Protein AF-A0A1B7VG98-F1 (afdb_monomer_lite)

pLDDT: mean 81.74, std 19.5, range [30.66, 98.62]

Secondary structure (DSSP, 8-state):
--------------------------------------------PPPHHHHHHHHHHHHHHHHHHHHHHHHHHHHHHHHHHTTSS-----PPP--S----PPP-TTSPPSBTTEEEEEE-TTS-EEEEETTS-EEETTT--BHHHHTHHHHHH-HHHHHHHHHHTT-SSHHHHHHHHHHHHHHHHHHHHHTTS----------------TT--HHHHHHHTTPPPPPTTEEEEE-TTS-EEEEES-SB-TTSPBPPPEEEETTTTEEEE----EE---BS-SSPEEEPPPGGGHHHHHHHHHHHHHHHHHHHHHHHHHT---HHHHHHHHHHHHHHHHH-GGG--HHHHHHHHHHHHHHHHHHHHHHHHHHHHHHHHHHHHHHH-TT-EEEEE-TTSPP-SSS-SEEEEE--SSBTBPPEEEEEEEEETTPPPPEEE-SSSS-EEETTSHHHHHHHHHHHHH-SS-HHHHHHHHHHHHS-GGGEEEEEEEE-EEE-TTS-EEE--EEEEEB----

InterPro domains:
  IPR029137 Putative RNase-like toxin, toxin1 [PF15500] (114-189)
  IPR049762 Polymorphic Nuclease effector domain [cd20739] (366-492)

Radius of gyration: 34.52 Å; chains: 1; bounding box: 101×100×81 Å

Foldseek 3Di:
DDDDDDDDDDDDDDDDDDDDDDDDDDDDDDDDDDDDDDDDDDPDDDDPVNVVVVVVVVVVVVVVVVVVVVVVVVVVVVVVVVVPPPDDDDDDDDDDPPLPFAAQQPADAPDVQFREWDAAPVGWIWTAGRGQFTAIDPPRDTPCVVLVVLCVVDVPLVVQLSVLRHDNDRHVSNVSVSVSSVVSVVSVVVLVPDDPDDDDDDDDDDDDDPPDFQQNVCVVVVADGQDPQWDWGQDPVRDTDIGGPDCADPVRHGDFDWGQDPSVSDTDRPPQLAAEFAFPDPDWDWADDDPVCVVVLVVLQVQLVVLVVLLVVLCVVLVHPDPVVLVVLLVVLVVCCVPPVVPNDPVSVVSNVSSVSSVVSVVSNVLSLQLNQLVLVVRVCCVPQVQKDWLDAGNPDDDDPLAFNTKIWRCDPDPPDHIAIETEDGGGAPDDWDKDAQDPDPHIYTQNELSSLLRSLVSQCPDDPDPSSVVRSVCVVPDDPVSYFYKYWYFHWDADPVRGIDTDTIIMTTIDNPD

Structure (mmCIF, N/CA/C/O backbone):
data_AF-A0A1B7VG98-F1
#
_entry.id   AF-A0A1B7VG98-F1
#
loop_
_atom_site.group_PDB
_atom_site.id
_atom_site.type_symbol
_atom_site.label_atom_id
_atom_site.label_alt_id
_atom_site.label_comp_id
_atom_site.label_asym_id
_atom_site.label_entity_id
_atom_site.label_seq_id
_atom_site.pdbx_PDB_ins_code
_atom_site.Cartn_x
_atom_site.Cartn_y
_atom_site.Cartn_z
_atom_site.occupancy
_atom_site.B_iso_or_equiv
_atom_site.auth_seq_id
_atom_site.auth_comp_id
_atom_site.auth_asym_id
_atom_site.auth_atom_id
_atom_site.pdbx_PDB_model_num
ATOM 1 N N . LEU A 1 1 ? -38.853 31.757 43.653 1.00 37.81 1 LEU A N 1
ATOM 2 C CA . LEU A 1 1 ? -38.868 32.742 44.758 1.00 37.81 1 LEU A CA 1
ATOM 3 C C . LEU A 1 1 ? -37.684 32.410 45.659 1.00 37.81 1 LEU A C 1
ATOM 5 O O . LEU A 1 1 ? -37.727 31.341 46.246 1.00 37.81 1 LEU A O 1
ATOM 9 N N . THR A 1 2 ? -36.582 33.148 45.762 1.00 39.62 2 THR A N 1
ATOM 10 C CA . THR A 1 2 ? -36.032 34.357 45.098 1.00 39.62 2 THR A CA 1
ATOM 11 C C . THR A 1 2 ? -34.508 34.217 45.268 1.00 39.62 2 THR A C 1
ATOM 13 O O . THR A 1 2 ? -34.069 33.921 46.372 1.00 39.62 2 THR A O 1
ATOM 16 N N . ASP A 1 3 ? -33.699 34.142 44.214 1.00 43.75 3 ASP A N 1
ATOM 17 C CA . ASP A 1 3 ? -33.087 35.292 43.524 1.00 43.75 3 ASP A CA 1
ATOM 18 C C . ASP A 1 3 ? -32.258 36.229 44.436 1.00 43.75 3 ASP A C 1
ATOM 20 O O . ASP A 1 3 ? -32.842 36.901 45.293 1.00 43.75 3 ASP A O 1
ATOM 24 N N . LYS A 1 4 ? -30.923 36.256 44.229 1.00 44.62 4 LYS A N 1
ATOM 25 C CA . LYS A 1 4 ? -30.032 37.444 44.279 1.00 44.62 4 LYS A CA 1
ATOM 26 C C . LYS A 1 4 ? -28.536 37.117 44.104 1.00 44.62 4 LYS A C 1
ATOM 28 O O . LYS A 1 4 ? -27.984 36.293 44.829 1.00 44.62 4 LYS A O 1
ATOM 33 N N . SER A 1 5 ? -27.885 37.856 43.202 1.00 46.09 5 SER A N 1
ATOM 34 C CA . SER A 1 5 ? -26.420 38.023 43.085 1.00 46.09 5 SER A CA 1
ATOM 35 C C . SER A 1 5 ? -25.844 38.908 44.215 1.00 46.09 5 SER A C 1
ATOM 37 O O . SER A 1 5 ? -26.611 39.417 45.041 1.00 46.09 5 SER A O 1
ATOM 39 N N . PRO A 1 6 ? -24.514 39.141 44.256 1.00 62.69 6 PRO A N 1
ATOM 40 C CA . PRO A 1 6 ? -24.023 40.381 43.625 1.00 62.69 6 PRO A CA 1
ATOM 41 C C . PRO A 1 6 ? -22.655 40.291 42.906 1.00 62.69 6 PRO A C 1
ATOM 43 O O . PRO A 1 6 ? -21.870 39.368 43.109 1.00 62.69 6 PRO A O 1
ATOM 46 N N . GLU A 1 7 ? -22.387 41.305 42.080 1.00 52.28 7 GLU A N 1
ATOM 47 C CA . GLU A 1 7 ? -21.081 41.665 41.496 1.00 52.28 7 GLU A CA 1
ATOM 48 C C . GLU A 1 7 ? -20.194 42.439 42.508 1.00 52.28 7 GLU A C 1
ATOM 50 O O . GLU A 1 7 ? -20.684 42.799 43.579 1.00 52.28 7 GLU A O 1
ATOM 55 N N . VAL A 1 8 ? -18.933 42.761 42.144 1.00 45.16 8 VAL A N 1
ATOM 56 C CA . VAL A 1 8 ? -18.381 44.152 42.061 1.00 45.16 8 VAL A CA 1
ATOM 57 C C . VAL A 1 8 ? -16.828 44.219 42.086 1.00 45.16 8 VAL A C 1
ATOM 59 O O . VAL A 1 8 ? -16.179 43.839 43.055 1.00 45.16 8 VAL A O 1
ATOM 62 N N . ASP A 1 9 ? -16.299 44.800 41.002 1.00 40.84 9 ASP A N 1
ATOM 63 C CA . ASP A 1 9 ? -15.114 45.662 40.794 1.00 40.84 9 ASP A CA 1
ATOM 64 C C . ASP A 1 9 ? -13.616 45.290 40.919 1.00 40.84 9 ASP A C 1
ATOM 66 O O . ASP A 1 9 ? -13.108 44.571 41.775 1.00 40.84 9 ASP A O 1
ATOM 70 N N . ASN A 1 10 ? -12.903 45.948 39.991 1.00 43.25 10 ASN A N 1
ATOM 71 C CA . ASN A 1 10 ? -11.463 46.047 39.767 1.00 43.25 10 ASN A CA 1
ATOM 72 C C . ASN A 1 10 ? -10.792 47.095 40.676 1.00 43.25 10 ASN A C 1
ATOM 74 O O . ASN A 1 10 ? -11.412 48.108 40.996 1.00 43.25 10 ASN A O 1
ATOM 78 N N . ASN A 1 11 ? -9.463 47.013 40.865 1.00 37.50 11 ASN A N 1
ATOM 79 C CA . ASN A 1 11 ? -8.640 48.229 40.751 1.00 37.50 11 ASN A CA 1
ATOM 80 C C . ASN A 1 11 ? -7.159 47.980 40.396 1.00 37.50 11 ASN A C 1
ATOM 82 O O . ASN A 1 11 ? -6.601 46.922 40.669 1.00 37.50 11 ASN A O 1
ATOM 86 N N . THR A 1 12 ? -6.522 48.987 39.790 1.00 41.72 12 THR A N 1
ATOM 87 C CA . THR A 1 12 ? -5.140 48.970 39.271 1.00 41.72 12 THR A CA 1
ATOM 88 C C . THR A 1 12 ? -4.308 50.069 39.932 1.00 41.72 12 THR A C 1
ATOM 90 O O . THR A 1 12 ? -4.787 51.196 40.021 1.00 41.72 12 THR A O 1
ATOM 93 N N . SER A 1 13 ? -3.044 49.816 40.315 1.00 39.66 13 SER A N 1
ATOM 94 C CA . SER A 1 13 ? -2.061 50.890 40.591 1.00 39.66 13 SER A CA 1
ATOM 95 C C . SER A 1 13 ? -0.582 50.446 40.593 1.00 39.66 13 SER A C 1
ATOM 97 O O . SER A 1 13 ? -0.151 49.631 41.401 1.00 39.66 13 SER A O 1
ATOM 99 N N . LYS A 1 14 ? 0.208 51.075 39.710 1.00 39.84 14 LYS A N 1
ATOM 100 C CA . LYS A 1 14 ? 1.647 51.429 39.872 1.00 39.84 14 LYS A CA 1
ATOM 101 C C . LYS A 1 14 ? 1.724 52.793 40.634 1.00 39.84 14 LYS A C 1
ATOM 103 O O . LYS A 1 14 ? 0.637 53.287 40.931 1.00 39.84 14 LYS A O 1
ATOM 108 N N . PRO A 1 15 ? 2.872 53.489 40.904 1.00 56.75 15 PRO A N 1
ATOM 109 C CA . PRO A 1 15 ? 4.262 53.337 40.392 1.00 56.75 15 PRO A CA 1
ATOM 110 C C . PRO A 1 15 ? 5.418 53.577 41.424 1.00 56.75 15 PRO A C 1
ATOM 112 O O . PRO A 1 15 ? 5.162 53.956 42.561 1.00 56.75 15 PRO A O 1
ATOM 115 N N . LYS A 1 16 ? 6.702 53.479 41.000 1.00 39.06 16 LYS A N 1
ATOM 116 C CA . LYS A 1 16 ? 7.719 54.587 40.939 1.00 39.06 16 LYS A CA 1
ATOM 117 C C . LYS A 1 16 ? 9.193 54.107 40.846 1.00 39.06 16 LYS A C 1
ATOM 119 O O . LYS A 1 16 ? 9.541 53.047 41.345 1.00 39.06 16 LYS A O 1
ATOM 124 N N . ASN A 1 17 ? 10.032 54.930 40.198 1.00 41.19 17 ASN A N 1
ATOM 125 C CA . ASN A 1 17 ? 11.509 54.844 40.093 1.00 41.19 17 ASN A CA 1
ATOM 126 C C . ASN A 1 17 ? 12.217 55.583 41.253 1.00 41.19 17 ASN A C 1
ATOM 128 O O . ASN A 1 17 ? 11.568 56.439 41.851 1.00 41.19 17 ASN A O 1
ATOM 132 N N . LEU A 1 18 ? 13.541 55.366 41.447 1.00 35.59 18 LEU A N 1
ATOM 133 C CA . LEU A 1 18 ? 14.590 56.425 41.551 1.00 35.59 18 LEU A CA 1
ATOM 134 C C . LEU A 1 18 ? 16.049 55.896 41.781 1.00 35.59 18 LEU A C 1
ATOM 136 O O . LEU A 1 18 ? 16.333 55.286 42.802 1.00 35.59 18 LEU A O 1
ATOM 140 N N . THR A 1 19 ? 16.943 56.202 40.822 1.00 38.81 19 THR A N 1
ATOM 141 C CA . THR A 1 19 ? 18.371 56.669 40.892 1.00 38.81 19 THR A CA 1
ATOM 142 C C . THR A 1 19 ? 19.472 56.107 41.832 1.00 38.81 19 THR A C 1
ATOM 144 O O . THR A 1 19 ? 19.396 56.256 43.046 1.00 38.81 19 THR A O 1
ATOM 147 N N . ASP A 1 20 ? 20.585 55.699 41.189 1.00 39.66 20 ASP A N 1
ATOM 148 C CA . ASP A 1 20 ? 22.032 56.023 41.386 1.00 39.66 20 ASP A CA 1
ATOM 149 C C . ASP A 1 20 ? 22.741 56.105 42.761 1.00 39.66 20 ASP A C 1
ATOM 151 O O . ASP A 1 20 ? 22.405 56.945 43.598 1.00 39.66 20 ASP A O 1
ATOM 155 N N . LYS A 1 21 ? 23.913 55.426 42.854 1.00 37.03 21 LYS A N 1
ATOM 156 C CA . LYS A 1 21 ? 25.271 56.046 42.969 1.00 37.03 21 LYS A CA 1
ATOM 157 C C . LYS A 1 21 ? 26.443 55.029 43.012 1.00 37.03 21 LYS A C 1
ATOM 159 O O . LYS A 1 21 ? 26.310 53.958 43.594 1.00 37.03 21 LYS A O 1
ATOM 164 N N . SER A 1 22 ? 27.599 55.416 42.450 1.00 40.44 22 SER A N 1
ATOM 165 C CA . SER A 1 22 ? 28.922 54.735 42.536 1.00 40.44 22 SER A CA 1
ATOM 166 C C . SER A 1 22 ? 29.682 55.065 43.848 1.00 40.44 22 SER A C 1
ATOM 168 O O . SER A 1 22 ? 29.159 55.860 44.636 1.00 40.44 22 SER A O 1
ATOM 170 N N . PRO A 1 23 ? 30.889 54.498 44.120 1.00 59.75 23 PRO A N 1
ATOM 171 C CA . PRO A 1 23 ? 32.146 55.096 43.605 1.00 59.75 23 PRO A CA 1
ATOM 172 C C . PRO A 1 23 ? 33.312 54.110 43.278 1.00 59.75 23 PRO A C 1
ATOM 174 O O . PRO A 1 23 ? 33.138 52.895 43.262 1.00 59.75 23 PRO A O 1
ATOM 177 N N . GLU A 1 24 ? 34.483 54.683 42.958 1.00 42.88 24 GLU A N 1
ATOM 178 C CA . GLU A 1 24 ? 35.711 54.104 42.364 1.00 42.88 24 GLU A CA 1
ATOM 179 C C . GLU A 1 24 ? 36.686 53.401 43.342 1.00 42.88 24 GLU A C 1
ATOM 181 O O . GLU A 1 24 ? 36.641 53.660 44.543 1.00 42.88 24 GLU A O 1
ATOM 186 N N . VAL A 1 25 ? 37.649 52.624 42.798 1.00 43.81 25 VAL A N 1
ATOM 187 C CA . VAL A 1 25 ? 39.022 52.427 43.341 1.00 43.81 25 VAL A CA 1
ATOM 188 C C . VAL A 1 25 ? 40.027 52.169 42.191 1.00 43.81 25 VAL A C 1
ATOM 190 O O . VAL A 1 25 ? 39.724 51.416 41.266 1.00 43.81 25 VAL A O 1
ATOM 193 N N . ASP A 1 26 ? 41.225 52.760 42.265 1.00 40.38 26 ASP A N 1
ATOM 194 C CA . ASP A 1 26 ? 42.370 52.597 41.341 1.00 40.38 26 ASP A CA 1
ATOM 195 C C . ASP A 1 26 ? 43.288 51.371 41.698 1.00 40.38 26 ASP A C 1
ATOM 197 O O . ASP A 1 26 ? 42.849 50.479 42.417 1.00 40.38 26 ASP A O 1
ATOM 201 N N . ASN A 1 27 ? 44.566 51.177 41.293 1.00 33.97 27 ASN A N 1
ATOM 202 C CA . ASN A 1 27 ? 45.543 51.945 40.490 1.00 33.97 27 ASN A CA 1
ATOM 203 C C . ASN A 1 27 ? 46.708 51.048 39.976 1.00 33.97 27 ASN A C 1
ATOM 205 O O . ASN A 1 27 ? 47.118 50.167 40.722 1.00 33.97 27 ASN A O 1
ATOM 209 N N . ASN A 1 28 ? 47.331 51.404 38.831 1.00 33.78 28 ASN A N 1
ATOM 210 C CA . ASN A 1 28 ? 48.785 51.270 38.509 1.00 33.78 28 ASN A CA 1
ATOM 211 C C . ASN A 1 28 ? 49.495 49.872 38.574 1.00 33.78 28 ASN A C 1
ATOM 213 O O . ASN A 1 28 ? 49.037 48.952 39.229 1.00 33.78 28 ASN A O 1
ATOM 217 N N . THR A 1 29 ? 50.656 49.556 37.965 1.00 34.81 29 THR A N 1
ATOM 218 C CA . THR A 1 29 ? 51.552 50.153 36.935 1.00 34.81 29 THR A CA 1
ATOM 219 C C . THR A 1 29 ? 52.384 49.010 36.305 1.00 34.81 29 THR A C 1
ATOM 221 O O . THR A 1 29 ? 52.693 48.059 37.020 1.00 34.81 29 THR A O 1
ATOM 224 N N . SER A 1 30 ? 52.891 49.151 35.066 1.00 35.38 30 SER A N 1
ATOM 225 C CA . SER A 1 30 ? 54.332 48.983 34.697 1.00 35.38 30 SER A CA 1
ATOM 226 C C . SER A 1 30 ? 54.587 48.501 33.260 1.00 35.38 30 SER A C 1
ATOM 228 O O . SER A 1 30 ? 53.863 47.684 32.703 1.00 35.38 30 SER A O 1
ATOM 230 N N . LYS A 1 31 ? 55.677 49.012 32.674 1.00 37.28 31 LYS A N 1
ATOM 231 C CA . LYS A 1 31 ? 56.187 48.754 31.313 1.00 37.28 31 LYS A CA 1
ATOM 232 C C . LYS A 1 31 ? 57.634 48.239 31.425 1.00 37.28 31 LYS A C 1
ATOM 234 O O . LYS A 1 31 ? 58.285 48.552 32.422 1.00 37.28 31 LYS A O 1
ATOM 239 N N . PRO A 1 32 ? 58.186 47.551 30.411 1.00 49.47 32 PRO A N 1
ATOM 240 C CA . PRO A 1 32 ? 59.189 48.251 29.594 1.00 49.47 32 PRO A CA 1
ATOM 241 C C . PRO A 1 32 ? 59.124 47.947 28.079 1.00 49.47 32 PRO A C 1
ATOM 243 O O . PRO A 1 32 ? 58.319 47.151 27.608 1.00 49.47 32 PRO A O 1
ATOM 246 N N . LYS A 1 33 ? 59.949 48.675 27.313 1.00 39.25 33 LYS A N 1
ATOM 247 C CA . LYS A 1 33 ? 60.149 48.581 25.846 1.00 39.25 33 LYS A CA 1
ATOM 248 C C . LYS A 1 33 ? 61.147 47.435 25.522 1.00 39.25 33 LYS A C 1
ATOM 250 O O . LYS A 1 33 ? 61.841 47.009 26.437 1.00 39.25 33 LYS A O 1
ATOM 255 N N . ASN A 1 34 ? 61.314 46.909 24.300 1.00 32.69 34 ASN A N 1
ATOM 256 C CA . ASN A 1 34 ? 61.720 47.589 23.050 1.00 32.69 34 ASN A CA 1
ATOM 257 C C . ASN A 1 34 ? 61.719 46.599 21.850 1.00 32.69 34 ASN A C 1
ATOM 259 O O . ASN A 1 34 ? 62.091 45.460 22.090 1.00 32.69 34 ASN A O 1
ATOM 263 N N . LEU A 1 35 ? 61.471 47.099 20.617 1.00 33.53 35 LEU A N 1
ATOM 264 C CA . LEU A 1 35 ? 62.014 46.659 19.291 1.00 33.53 35 LEU A CA 1
ATOM 265 C C . LEU A 1 35 ? 61.775 45.176 18.845 1.00 33.53 35 LEU A C 1
ATOM 267 O O . LEU A 1 35 ? 61.885 44.267 19.652 1.00 33.53 35 LEU A O 1
ATOM 271 N N . THR A 1 36 ? 61.454 44.816 17.591 1.00 34.53 36 THR A N 1
ATOM 272 C CA . THR A 1 36 ? 61.467 45.520 16.283 1.00 34.53 36 THR A CA 1
ATOM 273 C C . THR A 1 36 ? 60.502 44.852 15.271 1.00 34.53 36 THR A C 1
ATOM 275 O O . THR A 1 36 ? 60.209 43.670 15.400 1.00 34.53 36 THR A O 1
ATOM 278 N N . ASP A 1 37 ? 60.109 45.620 14.246 1.00 34.19 37 ASP A N 1
ATOM 279 C CA . ASP A 1 37 ? 59.715 45.247 12.866 1.00 34.19 37 ASP A CA 1
ATOM 280 C C . ASP A 1 37 ? 58.460 44.394 12.532 1.00 34.19 37 ASP A C 1
ATOM 282 O O . ASP A 1 37 ? 58.319 43.235 12.897 1.00 34.19 37 ASP A O 1
ATOM 286 N N . ASN A 1 38 ? 57.614 45.017 11.692 1.00 41.56 38 ASN A N 1
ATOM 287 C CA . ASN A 1 38 ? 56.772 44.482 10.605 1.00 41.56 38 ASN A CA 1
ATOM 288 C C . ASN A 1 38 ? 55.950 43.188 10.811 1.00 41.56 38 ASN A C 1
ATOM 290 O O . ASN A 1 38 ? 56.450 42.088 10.616 1.00 41.56 38 ASN A O 1
ATOM 294 N N . ASP A 1 39 ? 54.625 43.341 10.956 1.00 36.75 39 ASP A N 1
ATOM 295 C CA . ASP A 1 39 ? 53.727 43.084 9.811 1.00 36.75 39 ASP A CA 1
ATOM 296 C C . ASP A 1 39 ? 52.315 43.669 10.025 1.00 36.75 39 ASP A C 1
ATOM 298 O O . ASP A 1 39 ? 51.670 43.472 11.057 1.00 36.75 39 ASP A O 1
ATOM 302 N N . ASP A 1 40 ? 51.821 44.414 9.032 1.00 46.91 40 ASP A N 1
ATOM 303 C CA . ASP A 1 40 ? 50.602 45.227 9.136 1.00 46.91 40 ASP A CA 1
ATOM 304 C C . ASP A 1 40 ? 49.371 44.491 8.574 1.00 46.91 40 ASP A C 1
ATOM 306 O O . ASP A 1 40 ? 48.961 44.681 7.424 1.00 46.91 40 ASP A O 1
ATOM 310 N N . HIS A 1 41 ? 48.777 43.601 9.380 1.00 42.03 41 HIS A N 1
ATOM 311 C CA . HIS A 1 41 ? 47.580 42.834 9.005 1.00 42.03 41 HIS A CA 1
ATOM 312 C C . HIS A 1 41 ? 46.399 42.978 9.981 1.00 42.03 41 HIS A C 1
ATOM 314 O O . HIS A 1 41 ? 45.962 42.053 10.661 1.00 42.03 41 HIS A O 1
ATOM 320 N N . ARG A 1 42 ? 45.768 44.156 9.888 1.00 44.19 42 ARG A N 1
ATOM 321 C CA . ARG A 1 42 ? 44.317 44.282 9.638 1.00 44.19 42 ARG A CA 1
ATOM 322 C C . ARG A 1 42 ? 43.393 43.466 10.560 1.00 44.19 42 ARG A C 1
ATOM 324 O O . ARG A 1 42 ? 42.690 42.557 10.111 1.00 44.19 42 ARG A O 1
ATOM 331 N N . ASN A 1 43 ? 43.281 43.897 11.817 1.00 43.28 43 ASN A N 1
ATOM 332 C CA . ASN A 1 43 ? 42.260 43.427 12.759 1.00 43.28 43 ASN A CA 1
ATOM 333 C C . ASN A 1 43 ? 40.838 43.855 12.317 1.00 43.28 43 ASN A C 1
ATOM 335 O O . ASN A 1 43 ? 40.279 44.843 12.797 1.00 43.28 43 ASN A O 1
ATOM 339 N N . LYS A 1 44 ? 40.253 43.136 11.350 1.00 55.12 44 LYS A N 1
ATOM 340 C CA . LYS A 1 44 ? 38.839 43.280 10.979 1.00 55.12 44 LYS A CA 1
ATOM 341 C C . LYS A 1 44 ? 37.976 42.641 12.062 1.00 55.12 44 LYS A C 1
ATOM 343 O O . LYS A 1 44 ? 37.975 41.420 12.201 1.00 55.12 44 LYS A O 1
ATOM 348 N N . GLN A 1 45 ? 37.179 43.461 12.747 1.00 59.81 45 GLN A N 1
ATOM 349 C CA . GLN A 1 45 ? 36.052 42.974 13.540 1.00 59.81 45 GLN A CA 1
ATOM 350 C C . GLN A 1 45 ? 35.190 42.044 12.670 1.00 59.81 45 GLN A C 1
ATOM 352 O O . GLN A 1 45 ? 34.746 42.423 11.583 1.00 59.81 45 GLN A O 1
ATOM 357 N N . LEU A 1 46 ? 35.001 40.806 13.130 1.00 68.00 46 LEU A N 1
ATOM 358 C CA . LEU A 1 46 ? 34.111 39.841 12.490 1.00 68.00 46 LEU A CA 1
ATOM 359 C C . LEU A 1 46 ? 32.676 40.365 12.577 1.00 68.00 46 LEU A C 1
ATOM 361 O O . LEU A 1 46 ? 32.217 40.729 13.660 1.00 68.00 46 LEU A O 1
ATOM 365 N N . THR A 1 47 ? 31.963 40.392 11.449 1.00 82.12 47 THR A N 1
ATOM 366 C CA . THR A 1 47 ? 30.534 40.722 11.455 1.00 82.12 47 THR A CA 1
ATOM 367 C C . THR A 1 47 ? 29.759 39.663 12.252 1.00 82.12 47 THR A C 1
ATOM 369 O O . THR A 1 47 ? 30.178 38.499 12.271 1.00 82.12 47 THR A O 1
ATOM 372 N N . PRO A 1 48 ? 28.624 40.018 12.888 1.00 79.44 48 PRO A N 1
ATOM 373 C CA . PRO A 1 48 ? 27.804 39.059 13.634 1.00 79.44 48 PRO A CA 1
ATOM 374 C C . PRO A 1 48 ? 27.439 37.810 12.818 1.00 79.44 48 PRO A C 1
ATOM 376 O O . PRO A 1 48 ? 27.518 36.696 13.324 1.00 79.44 48 PRO A O 1
ATOM 379 N N . GLU A 1 49 ? 27.155 37.985 11.526 1.00 74.44 49 GLU A N 1
ATOM 380 C CA . GLU A 1 49 ? 26.873 36.910 10.564 1.00 74.44 49 GLU A CA 1
ATOM 381 C C . GLU A 1 49 ? 28.036 35.914 10.445 1.00 74.44 49 GLU A C 1
ATOM 383 O O . GLU A 1 49 ? 27.840 34.702 10.496 1.00 74.44 49 GLU A O 1
ATOM 388 N N . ARG A 1 50 ? 29.274 36.416 10.350 1.00 77.38 50 ARG A N 1
ATOM 389 C CA . ARG A 1 50 ? 30.471 35.577 10.208 1.00 77.38 50 ARG A CA 1
ATOM 390 C C . ARG A 1 50 ? 30.883 34.915 11.522 1.00 77.38 50 ARG A C 1
ATOM 392 O O . ARG A 1 50 ? 31.577 33.900 11.500 1.00 77.38 50 ARG A O 1
ATOM 399 N N . LYS A 1 51 ? 30.440 35.461 12.661 1.00 83.88 51 LYS A N 1
ATOM 400 C CA . LYS A 1 51 ? 30.523 34.794 13.965 1.00 83.88 51 LYS A CA 1
ATOM 401 C C . LYS A 1 51 ? 29.516 33.637 14.054 1.00 83.88 51 LYS A C 1
ATOM 403 O O . LYS A 1 51 ? 29.921 32.534 14.405 1.00 83.88 51 LYS A O 1
ATOM 408 N N . ALA A 1 52 ? 28.264 33.857 13.647 1.00 82.69 52 ALA A N 1
ATOM 409 C CA . ALA A 1 52 ? 27.233 32.817 13.608 1.00 82.69 52 ALA A CA 1
ATOM 410 C C . ALA A 1 52 ? 27.605 31.656 12.660 1.00 82.69 52 ALA A C 1
ATOM 412 O O . ALA A 1 52 ? 27.464 30.490 13.021 1.00 82.69 52 ALA A O 1
ATOM 413 N N . GLU A 1 53 ? 28.176 31.953 11.486 1.00 84.06 53 GLU A N 1
ATOM 414 C CA . GLU A 1 53 ? 28.678 30.934 10.547 1.00 84.06 53 GLU A CA 1
ATOM 415 C C . GLU A 1 53 ? 29.805 30.071 11.161 1.00 84.06 53 GLU A C 1
ATOM 417 O O . GLU A 1 53 ? 29.908 28.872 10.891 1.00 84.06 53 GLU A O 1
ATOM 422 N N . LEU A 1 54 ? 30.658 30.667 12.003 1.00 82.69 54 LEU A N 1
ATOM 423 C CA . LEU A 1 54 ? 31.729 29.963 12.715 1.00 82.69 54 LEU A CA 1
ATOM 424 C C . LEU A 1 54 ? 31.201 29.101 13.869 1.00 82.69 54 LEU A C 1
ATOM 426 O O . LEU A 1 54 ? 31.675 27.977 14.033 1.00 82.69 54 LEU A O 1
ATOM 430 N N . GLU A 1 55 ? 30.217 29.590 14.626 1.00 84.69 55 GLU A N 1
ATOM 431 C CA . GLU A 1 55 ? 29.541 28.824 15.683 1.00 84.69 55 GLU A CA 1
ATOM 432 C C . GLU A 1 55 ? 28.818 27.600 15.085 1.00 84.69 55 GLU A C 1
ATOM 434 O O . GLU A 1 55 ? 29.087 26.471 15.502 1.00 84.69 55 GLU A O 1
ATOM 439 N N . GLN A 1 56 ? 28.051 27.777 14.002 1.00 77.00 56 GLN A N 1
ATOM 440 C CA . GLN A 1 56 ? 27.379 26.678 13.293 1.00 77.00 56 GLN A CA 1
ATOM 441 C C . GLN A 1 56 ? 28.372 25.641 12.722 1.00 77.00 56 GLN A C 1
ATOM 443 O O . GLN A 1 56 ? 28.130 24.432 12.762 1.00 77.00 56 GLN A O 1
ATOM 448 N N . LYS A 1 57 ? 29.538 26.083 12.224 1.00 81.19 57 LYS A N 1
ATOM 449 C CA . LYS A 1 57 ? 30.614 25.179 11.775 1.00 81.19 57 LYS A CA 1
ATOM 450 C C . LYS A 1 57 ? 31.287 24.424 12.924 1.00 81.19 57 LYS A C 1
ATOM 452 O O . LYS A 1 57 ? 31.724 23.292 12.708 1.00 81.19 57 LYS A O 1
ATOM 457 N N . LEU A 1 58 ? 31.381 25.004 14.123 1.00 79.88 58 LEU A N 1
ATOM 458 C CA . LEU A 1 58 ? 31.875 24.298 15.310 1.00 79.88 58 LEU A CA 1
ATOM 459 C C . LEU A 1 58 ? 30.888 23.223 15.782 1.00 79.88 58 LEU A C 1
ATOM 461 O O . LEU A 1 58 ? 31.308 22.113 16.116 1.00 79.88 58 LEU A O 1
ATOM 465 N N . GLU A 1 59 ? 29.593 23.532 15.772 1.00 78.38 59 GLU A N 1
ATOM 466 C CA . GLU A 1 59 ? 28.528 22.625 16.205 1.00 78.38 59 GLU A CA 1
ATOM 467 C C . GLU A 1 59 ? 28.439 21.391 15.290 1.00 78.38 59 GLU A C 1
ATOM 469 O O . GLU A 1 59 ? 28.586 20.257 15.755 1.00 78.38 59 GLU A O 1
ATOM 474 N N . ASN A 1 60 ? 28.413 21.596 13.967 1.00 63.69 60 ASN A N 1
ATOM 475 C CA . ASN A 1 60 ? 28.466 20.515 12.970 1.00 63.69 60 ASN A CA 1
ATOM 476 C C . ASN A 1 60 ? 29.728 19.630 13.092 1.00 63.69 60 ASN A C 1
ATOM 478 O O . ASN A 1 60 ? 29.686 18.417 12.861 1.00 63.69 60 ASN A O 1
ATOM 482 N N . ARG A 1 61 ? 30.869 20.215 13.489 1.00 72.69 61 ARG A N 1
ATOM 483 C CA . ARG A 1 61 ? 32.138 19.492 13.719 1.00 72.69 61 ARG A CA 1
ATOM 484 C C . ARG A 1 61 ? 32.183 18.758 15.067 1.00 72.69 61 ARG A C 1
ATOM 486 O O . ARG A 1 61 ? 33.077 17.939 15.293 1.00 72.69 61 ARG A O 1
ATOM 493 N N . THR A 1 62 ? 31.248 19.060 15.963 1.00 69.81 62 THR A N 1
ATOM 494 C CA . THR A 1 62 ? 31.090 18.391 17.260 1.00 69.81 62 THR A CA 1
ATOM 495 C C . THR A 1 62 ? 30.160 17.186 17.126 1.00 69.81 62 THR A C 1
ATOM 497 O O . THR A 1 62 ? 30.528 16.103 17.580 1.00 69.81 62 THR A O 1
ATOM 500 N N . LEU A 1 63 ? 29.048 17.335 16.395 1.00 61.72 63 LEU A N 1
ATOM 501 C CA . LEU A 1 63 ? 28.111 16.251 16.063 1.00 61.72 63 LEU A CA 1
ATOM 502 C C . LEU A 1 63 ? 28.807 15.089 15.332 1.00 61.72 63 LEU A C 1
ATOM 504 O O . LEU A 1 63 ? 28.807 13.959 15.818 1.00 61.72 63 LEU A O 1
ATOM 508 N N . THR A 1 64 ? 29.544 15.383 14.256 1.00 62.81 64 THR A N 1
ATOM 509 C CA . THR A 1 64 ? 30.306 14.367 13.494 1.00 62.81 64 THR A CA 1
ATOM 510 C C . THR A 1 64 ? 31.375 13.627 14.316 1.00 62.81 64 THR A C 1
ATOM 512 O O . THR A 1 64 ? 31.748 12.504 13.980 1.00 62.81 64 THR A O 1
ATOM 515 N N . LYS A 1 65 ? 31.862 14.211 15.424 1.00 69.31 65 LYS A N 1
ATOM 516 C CA . LYS A 1 65 ? 32.779 13.551 16.379 1.00 69.31 65 LYS A CA 1
ATOM 517 C C . LYS A 1 65 ? 32.073 12.706 17.443 1.00 69.31 65 LYS A C 1
ATOM 519 O O . LYS A 1 65 ? 32.750 11.947 18.142 1.00 69.31 65 LYS A O 1
ATOM 524 N N . GLN A 1 66 ? 30.766 12.872 17.630 1.00 63.41 66 GLN A N 1
ATOM 525 C CA . GLN A 1 66 ? 29.954 12.012 18.490 1.00 63.41 66 GLN A CA 1
ATOM 526 C C . GLN A 1 66 ? 29.494 10.782 17.702 1.00 63.41 66 GLN A C 1
ATOM 528 O O . GLN A 1 66 ? 29.778 9.668 18.137 1.00 63.41 66 GLN A O 1
ATOM 533 N N . GLU A 1 67 ? 28.955 10.974 16.495 1.00 68.81 67 GLU A N 1
ATOM 534 C CA . GLU A 1 67 ? 28.562 9.888 15.579 1.00 68.81 67 GLU A CA 1
ATOM 535 C C . GLU A 1 67 ? 29.719 8.908 15.312 1.00 68.81 67 GLU A C 1
ATOM 537 O O . GLU A 1 67 ? 29.557 7.690 15.408 1.00 68.81 67 GLU A O 1
ATOM 542 N N . SER A 1 68 ? 30.935 9.421 15.074 1.00 68.50 68 SER A N 1
ATOM 543 C CA . SER A 1 68 ? 32.109 8.571 14.834 1.00 68.50 68 SER A CA 1
ATOM 544 C C . SER A 1 68 ? 32.540 7.744 16.054 1.00 68.50 68 SER A C 1
ATOM 546 O O . SER A 1 68 ? 33.209 6.729 15.888 1.00 68.50 68 SER A O 1
ATOM 548 N N . LYS A 1 69 ? 32.191 8.163 17.279 1.00 75.12 69 LYS A N 1
ATOM 549 C CA . LYS A 1 69 ? 32.473 7.410 18.517 1.00 75.12 69 LYS A CA 1
ATOM 550 C C . LYS A 1 69 ? 31.399 6.373 18.834 1.00 75.12 69 LYS A C 1
ATOM 552 O O . LYS A 1 69 ? 31.695 5.397 19.520 1.00 75.12 69 LYS A O 1
ATOM 557 N N . GLU A 1 70 ? 30.174 6.593 18.370 1.00 69.50 70 GLU A N 1
ATOM 558 C CA . GLU A 1 70 ? 29.052 5.674 18.557 1.00 69.50 70 GLU A CA 1
ATOM 559 C C . GLU A 1 70 ? 29.188 4.461 17.623 1.00 69.50 70 GLU A C 1
ATOM 561 O O . GLU A 1 70 ? 29.193 3.325 18.093 1.00 69.50 70 GLU A O 1
ATOM 566 N N . LEU A 1 71 ? 29.516 4.692 16.345 1.00 64.88 71 LEU A N 1
ATOM 567 C CA . LEU A 1 71 ? 29.840 3.630 15.379 1.00 64.88 71 LEU A CA 1
ATOM 568 C C . LEU A 1 71 ? 30.989 2.709 15.844 1.00 64.88 71 LEU A C 1
ATOM 570 O O . LEU A 1 71 ? 30.918 1.486 15.702 1.00 64.88 71 LEU A O 1
ATOM 574 N N . ASP A 1 72 ? 32.036 3.279 16.448 1.00 69.81 72 ASP A N 1
ATOM 575 C CA . ASP A 1 72 ? 33.176 2.523 16.993 1.00 69.81 72 ASP A CA 1
ATOM 576 C C . ASP A 1 72 ? 32.808 1.718 18.258 1.00 69.81 72 ASP A C 1
ATOM 578 O O . ASP A 1 72 ? 33.450 0.712 18.581 1.00 69.81 72 ASP A O 1
ATOM 582 N N . ARG A 1 73 ? 31.763 2.138 18.986 1.00 75.56 73 ARG A N 1
ATOM 583 C CA . ARG A 1 73 ? 31.229 1.422 20.151 1.00 75.56 73 ARG A CA 1
ATOM 584 C C . ARG A 1 73 ? 30.406 0.214 19.716 1.00 75.56 73 ARG A C 1
ATOM 586 O O . ARG A 1 73 ? 30.629 -0.874 20.246 1.00 75.56 73 ARG A O 1
ATOM 593 N N . ASP A 1 74 ? 29.526 0.387 18.736 1.00 64.81 74 ASP A N 1
ATOM 594 C CA . ASP A 1 74 ? 28.655 -0.680 18.232 1.00 64.81 74 ASP A CA 1
ATOM 595 C C . ASP A 1 74 ? 29.454 -1.788 17.542 1.00 64.81 74 ASP A C 1
ATOM 597 O O . ASP A 1 74 ? 29.222 -2.976 17.787 1.00 64.81 74 ASP A O 1
ATOM 601 N N . ARG A 1 75 ? 30.498 -1.418 16.789 1.00 67.81 75 ARG A N 1
ATOM 602 C CA . ARG A 1 75 ? 31.455 -2.376 16.220 1.00 67.81 75 ARG A CA 1
ATOM 603 C C . ARG A 1 75 ? 32.103 -3.267 17.289 1.00 67.81 75 ARG A C 1
ATOM 605 O O . ARG A 1 75 ? 32.175 -4.482 17.127 1.00 67.81 75 ARG A O 1
ATOM 612 N N . ARG A 1 76 ? 32.525 -2.694 18.421 1.00 68.38 76 ARG A N 1
ATOM 613 C CA . ARG A 1 76 ? 33.117 -3.460 19.538 1.00 68.38 76 ARG A CA 1
ATOM 614 C C . ARG A 1 76 ? 32.107 -4.344 20.276 1.00 68.38 76 ARG A C 1
ATOM 616 O O . ARG A 1 76 ? 32.519 -5.273 20.973 1.00 68.38 76 ARG A O 1
ATOM 623 N N . ILE A 1 77 ? 30.809 -4.054 20.174 1.00 65.31 77 ILE A N 1
ATOM 624 C CA . ILE A 1 77 ? 29.746 -4.887 20.750 1.00 65.31 77 ILE A CA 1
ATOM 625 C C . ILE A 1 77 ? 29.500 -6.110 19.853 1.00 65.31 77 ILE A C 1
ATOM 627 O O . ILE A 1 77 ? 29.461 -7.229 20.371 1.00 65.31 77 ILE A O 1
ATOM 631 N N . SER A 1 78 ? 29.436 -5.935 18.528 1.00 59.62 78 SER A N 1
ATOM 632 C CA . SER A 1 78 ? 29.248 -7.053 17.589 1.00 59.62 78 SER A CA 1
ATOM 633 C C . SER A 1 78 ? 30.435 -8.028 17.583 1.00 59.62 78 SER A C 1
ATOM 635 O O . SER A 1 78 ? 30.238 -9.245 17.639 1.00 59.62 78 SER A O 1
ATOM 637 N N . GLU A 1 79 ? 31.671 -7.518 17.639 1.00 65.62 79 GLU A N 1
ATOM 638 C CA . GLU A 1 79 ? 32.892 -8.337 17.715 1.00 65.62 79 GLU A CA 1
ATOM 639 C C . GLU A 1 79 ? 32.933 -9.226 18.979 1.00 65.62 79 GLU A C 1
ATOM 641 O O . GLU A 1 79 ? 33.458 -10.340 18.931 1.00 65.62 79 GLU A O 1
ATOM 646 N N . LYS A 1 80 ? 32.321 -8.797 20.095 1.00 58.16 80 LYS A N 1
ATOM 647 C CA . LYS A 1 80 ? 32.216 -9.603 21.328 1.00 58.16 80 LYS A CA 1
ATOM 648 C C . LYS A 1 80 ? 31.116 -10.663 21.288 1.00 58.16 80 LYS A C 1
ATOM 650 O O . LYS A 1 80 ? 31.271 -11.703 21.922 1.00 58.16 80 LYS A O 1
ATOM 655 N N . GLN A 1 81 ? 30.021 -10.431 20.567 1.00 52.25 81 GLN A N 1
ATOM 656 C CA . GLN A 1 81 ? 28.937 -11.414 20.458 1.00 52.25 81 GLN A CA 1
ATOM 657 C C . GLN A 1 81 ? 29.351 -12.625 19.606 1.00 52.25 81 GLN A C 1
ATOM 659 O O . GLN A 1 81 ? 29.036 -13.761 19.964 1.00 52.25 81 GLN A O 1
ATOM 664 N N . ASN A 1 82 ? 30.146 -12.412 18.552 1.00 47.22 82 ASN A N 1
ATOM 665 C CA . ASN A 1 82 ? 30.615 -13.493 17.676 1.00 47.22 82 ASN A CA 1
ATOM 666 C C . ASN A 1 82 ? 31.611 -14.472 18.332 1.00 47.22 82 ASN A C 1
ATOM 668 O O . ASN A 1 82 ? 31.775 -15.584 17.838 1.00 47.22 82 ASN A O 1
ATOM 672 N N . GLN A 1 83 ? 32.262 -14.110 19.444 1.00 45.72 83 GLN A N 1
ATOM 673 C CA . GLN A 1 83 ? 33.223 -14.999 20.120 1.00 45.72 83 GLN A CA 1
ATOM 674 C C . GLN A 1 83 ? 32.563 -16.067 21.012 1.00 45.72 83 GLN A C 1
ATOM 676 O O . GLN A 1 83 ? 33.223 -17.038 21.379 1.00 45.72 83 GLN A O 1
ATOM 681 N N . ASN A 1 84 ? 31.268 -15.935 21.332 1.00 43.38 84 ASN A N 1
ATOM 682 C CA . ASN A 1 84 ? 30.581 -16.825 22.278 1.00 43.38 84 ASN A CA 1
ATOM 683 C C . ASN A 1 84 ? 29.818 -18.000 21.635 1.00 43.38 84 ASN A C 1
ATOM 685 O O . ASN A 1 84 ? 29.485 -18.946 22.343 1.00 43.38 84 ASN A O 1
ATOM 689 N N . ASN A 1 85 ? 29.566 -17.990 20.320 1.00 41.53 85 ASN A N 1
ATOM 690 C CA . ASN A 1 85 ? 28.744 -19.020 19.657 1.00 41.53 85 ASN A CA 1
ATOM 691 C C . ASN A 1 85 ? 29.519 -20.263 19.173 1.00 41.53 85 ASN A C 1
ATOM 693 O O . ASN A 1 85 ? 28.919 -21.204 18.657 1.00 41.53 85 ASN A O 1
ATOM 697 N N . THR A 1 86 ? 30.840 -20.320 19.354 1.00 36.22 86 THR A N 1
ATOM 698 C CA . THR A 1 86 ? 31.689 -21.373 18.763 1.00 36.22 86 THR A CA 1
ATOM 699 C C . THR A 1 86 ? 32.031 -22.495 19.752 1.00 36.22 86 THR A C 1
ATOM 701 O O . THR A 1 86 ? 33.205 -22.795 19.969 1.00 36.22 86 THR A O 1
ATOM 704 N N . LYS A 1 87 ? 31.020 -23.123 20.376 1.00 35.81 87 LYS A N 1
ATOM 705 C CA . LYS A 1 87 ? 31.183 -24.357 21.181 1.00 35.81 87 LYS A CA 1
ATOM 706 C C . LYS A 1 87 ? 29.855 -25.098 21.413 1.00 35.81 87 LYS A C 1
ATOM 708 O O . LYS A 1 87 ? 29.154 -24.807 22.374 1.00 35.81 87 LYS A O 1
ATOM 713 N N . SER A 1 88 ? 29.564 -26.087 20.558 1.00 32.66 88 SER A N 1
ATOM 714 C CA . SER A 1 88 ? 28.886 -27.373 20.858 1.00 32.66 88 SER A CA 1
ATOM 715 C C . SER A 1 88 ? 28.018 -27.859 19.689 1.00 32.66 88 SER A C 1
ATOM 717 O O . SER A 1 88 ? 27.022 -27.229 19.342 1.00 32.66 88 SER A O 1
ATOM 719 N N . SER A 1 89 ? 28.367 -29.009 19.108 1.00 32.84 89 SER A N 1
ATOM 720 C CA . SER A 1 89 ? 27.416 -30.073 18.727 1.00 32.84 89 SER A CA 1
ATOM 721 C C . SER A 1 89 ? 28.160 -31.263 18.109 1.00 32.84 89 SER A C 1
ATOM 723 O O . SER A 1 89 ? 29.002 -31.107 17.227 1.00 32.84 89 SER A O 1
ATOM 725 N N . THR A 1 90 ? 27.831 -32.466 18.581 1.00 31.36 90 THR A N 1
ATOM 726 C CA . THR A 1 90 ? 28.339 -33.752 18.076 1.00 31.36 90 THR A CA 1
ATOM 727 C C . THR A 1 90 ? 27.220 -34.432 17.273 1.00 31.36 90 THR A C 1
ATOM 729 O O . THR A 1 90 ? 26.080 -34.410 17.739 1.00 31.36 90 THR A O 1
ATOM 732 N N . PRO A 1 91 ? 27.476 -35.030 16.093 1.00 40.41 91 PRO A N 1
ATOM 733 C CA . PRO A 1 91 ? 26.402 -35.514 15.223 1.00 40.41 91 PRO A CA 1
ATOM 734 C C . PRO A 1 91 ? 25.977 -36.965 15.510 1.00 40.41 91 PRO A C 1
ATOM 736 O O . PRO A 1 91 ? 26.815 -37.861 15.623 1.00 40.41 91 PRO A O 1
ATOM 739 N N . GLN A 1 92 ? 24.664 -37.216 15.530 1.00 32.88 92 GLN A N 1
ATOM 740 C CA . GLN A 1 92 ? 24.083 -38.558 15.378 1.00 32.88 92 GLN A CA 1
ATOM 741 C C . GLN A 1 92 ? 23.809 -38.869 13.896 1.00 32.88 92 GLN A C 1
ATOM 743 O O . GLN A 1 92 ? 23.465 -37.981 13.119 1.00 32.88 92 GLN A O 1
ATOM 748 N N . LYS A 1 93 ? 23.945 -40.145 13.512 1.00 37.59 93 LYS A N 1
ATOM 749 C CA . LYS A 1 93 ? 23.639 -40.658 12.166 1.00 37.59 93 LYS A CA 1
ATOM 750 C C . LYS A 1 93 ? 22.201 -41.170 12.069 1.00 37.59 93 LYS A C 1
ATOM 752 O O . LYS A 1 93 ? 21.772 -41.920 12.940 1.00 37.59 93 LYS A O 1
ATOM 757 N N . THR A 1 94 ? 21.554 -40.924 10.933 1.00 30.66 94 THR A N 1
ATOM 758 C CA . THR A 1 94 ? 20.560 -41.831 10.326 1.00 30.66 94 THR A CA 1
ATOM 759 C C . THR A 1 94 ? 20.787 -41.874 8.808 1.00 30.66 94 THR A C 1
ATOM 761 O O . THR A 1 94 ? 21.254 -40.897 8.227 1.00 30.66 94 THR A O 1
ATOM 764 N N . ASN A 1 95 ? 20.541 -43.030 8.182 1.00 34.78 95 ASN A N 1
ATOM 765 C CA . ASN A 1 95 ? 20.714 -43.255 6.740 1.00 34.78 95 ASN A CA 1
ATOM 766 C C . ASN A 1 95 ? 19.378 -43.079 6.008 1.00 34.78 95 ASN A C 1
ATOM 768 O O . ASN A 1 95 ? 18.403 -43.673 6.457 1.00 34.78 95 ASN A O 1
ATOM 772 N N . GLN A 1 96 ? 19.379 -42.424 4.841 1.00 35.09 96 GLN A N 1
ATOM 773 C CA . GLN A 1 96 ? 18.892 -42.981 3.560 1.00 35.09 96 GLN A CA 1
ATOM 774 C C . GLN A 1 96 ? 19.091 -41.969 2.412 1.00 35.09 96 GLN A C 1
ATOM 776 O O . GLN A 1 96 ? 18.901 -40.772 2.603 1.00 35.09 96 GLN A O 1
ATOM 781 N N . ASP A 1 97 ? 19.521 -42.465 1.245 1.00 41.03 97 ASP A N 1
ATOM 782 C CA . ASP A 1 97 ? 19.677 -41.758 -0.041 1.00 41.03 97 ASP A CA 1
ATOM 783 C C . ASP A 1 97 ? 20.313 -40.355 -0.010 1.00 41.03 97 ASP A C 1
ATOM 785 O O . ASP A 1 97 ? 19.929 -39.439 -0.743 1.00 41.03 97 ASP A O 1
ATOM 789 N N . SER A 1 98 ? 21.375 -40.193 0.783 1.00 42.88 98 SER A N 1
ATOM 790 C CA . SER A 1 98 ? 22.248 -39.028 0.671 1.00 42.88 98 SER A CA 1
ATOM 791 C C . SER A 1 98 ? 23.030 -39.073 -0.644 1.00 42.88 98 SER A C 1
ATOM 793 O O . SER A 1 98 ? 24.095 -39.687 -0.728 1.00 42.88 98 SER A O 1
ATOM 795 N N . ASN A 1 99 ? 22.539 -38.357 -1.657 1.00 58.19 99 ASN A N 1
ATOM 796 C CA . ASN A 1 99 ? 23.394 -37.824 -2.715 1.00 58.19 99 ASN A CA 1
ATOM 797 C C . ASN A 1 99 ? 24.526 -37.038 -2.027 1.00 58.19 99 ASN A C 1
ATOM 799 O O . ASN A 1 99 ? 24.281 -35.968 -1.469 1.00 58.19 99 ASN A O 1
ATOM 803 N N . GLU A 1 100 ? 25.739 -37.600 -1.997 1.00 73.25 100 GLU A N 1
ATOM 804 C CA . GLU A 1 100 ? 26.881 -37.029 -1.271 1.00 73.25 100 GLU A CA 1
ATOM 805 C C . GLU A 1 100 ? 27.331 -35.709 -1.914 1.00 73.25 100 GLU A C 1
ATOM 807 O O . GLU A 1 100 ? 28.160 -35.664 -2.819 1.00 73.25 100 GLU A O 1
ATOM 812 N N . ARG A 1 101 ? 26.725 -34.618 -1.449 1.00 86.88 101 ARG A N 1
ATOM 813 C CA . ARG A 1 101 ? 26.978 -33.232 -1.839 1.00 86.88 101 ARG A CA 1
ATOM 814 C C . ARG A 1 101 ? 28.205 -32.712 -1.088 1.00 86.88 101 ARG A C 1
ATOM 816 O O . ARG A 1 101 ? 28.261 -32.803 0.138 1.00 86.88 101 ARG A O 1
ATOM 823 N N . THR A 1 102 ? 29.183 -32.140 -1.791 1.00 89.06 102 THR A N 1
ATOM 824 C CA . THR A 1 102 ? 30.392 -31.597 -1.141 1.00 89.06 102 THR A CA 1
ATOM 825 C C . THR A 1 102 ? 30.073 -30.328 -0.353 1.00 89.06 102 THR A C 1
ATOM 827 O O . THR A 1 102 ? 29.392 -29.437 -0.856 1.00 89.06 102 THR A O 1
ATOM 830 N N . HIS A 1 103 ? 30.586 -30.220 0.874 1.00 90.00 103 HIS A N 1
ATOM 831 C CA . HIS A 1 103 ? 30.457 -29.020 1.706 1.00 90.00 103 HIS A CA 1
ATOM 832 C C . HIS A 1 103 ? 31.668 -28.089 1.532 1.00 90.00 103 HIS A C 1
ATOM 834 O O . HIS A 1 103 ? 32.785 -28.549 1.315 1.00 90.00 103 HIS A O 1
ATOM 840 N N . HIS A 1 104 ? 31.461 -26.783 1.707 1.00 89.94 104 HIS A N 1
ATOM 841 C CA . HIS A 1 104 ? 32.471 -25.736 1.495 1.00 89.94 104 HIS A CA 1
ATOM 842 C C . HIS A 1 104 ? 32.726 -24.916 2.772 1.00 89.94 104 HIS A C 1
ATOM 844 O O . HIS A 1 104 ? 32.871 -23.697 2.728 1.00 89.94 104 HIS A O 1
ATOM 850 N N . ARG A 1 105 ? 32.730 -25.564 3.944 1.00 89.06 105 ARG A N 1
ATOM 851 C CA . ARG A 1 105 ? 32.797 -24.874 5.250 1.00 89.06 105 ARG A CA 1
ATOM 852 C C . ARG A 1 105 ? 34.070 -24.044 5.445 1.00 89.06 105 ARG A C 1
ATOM 854 O O . ARG A 1 105 ? 34.000 -23.014 6.112 1.00 89.06 105 ARG A O 1
ATOM 861 N N . ASP A 1 106 ? 35.169 -24.478 4.833 1.00 88.81 106 ASP A N 1
ATOM 862 C CA . ASP A 1 106 ? 36.502 -23.873 4.949 1.00 88.81 106 ASP A CA 1
ATOM 863 C C . ASP A 1 106 ? 36.774 -22.779 3.898 1.00 88.81 106 ASP A C 1
ATOM 865 O O . ASP A 1 106 ? 37.822 -22.135 3.930 1.00 88.81 106 ASP A O 1
ATOM 869 N N . GLN A 1 107 ? 35.847 -22.554 2.958 1.00 88.88 107 GLN A N 1
ATOM 870 C CA . GLN A 1 107 ? 35.972 -21.492 1.958 1.00 88.88 107 GLN A CA 1
ATOM 871 C C . GLN A 1 107 ? 35.461 -20.150 2.519 1.00 88.88 107 GLN A C 1
ATOM 873 O O . GLN A 1 107 ? 34.505 -20.134 3.306 1.00 88.88 107 GLN A O 1
ATOM 878 N N . PRO A 1 108 ? 36.086 -19.015 2.146 1.00 86.12 108 PRO A N 1
ATOM 879 C CA . PRO A 1 108 ? 35.670 -17.700 2.620 1.00 86.12 108 PRO A CA 1
ATOM 880 C C . PRO A 1 108 ? 34.256 -17.366 2.133 1.00 86.12 108 PRO A C 1
ATOM 882 O O . PRO A 1 108 ? 33.909 -17.605 0.979 1.00 86.12 108 PRO A O 1
ATOM 885 N N . GLU A 1 109 ? 33.438 -16.787 3.012 1.00 92.62 109 GLU A N 1
ATOM 886 C CA . GLU A 1 109 ? 32.119 -16.284 2.624 1.00 92.62 109 GLU A CA 1
ATOM 887 C C . GLU A 1 109 ? 32.255 -14.981 1.833 1.00 92.62 109 GLU A C 1
ATOM 889 O O . GLU A 1 109 ? 32.934 -14.049 2.267 1.00 92.62 109 GLU A O 1
ATOM 894 N N . ILE A 1 110 ? 31.568 -14.904 0.692 1.00 91.12 110 ILE A N 1
ATOM 895 C CA . ILE A 1 110 ? 31.427 -13.671 -0.099 1.00 91.12 110 ILE A CA 1
ATOM 896 C C . ILE A 1 110 ? 30.185 -12.866 0.315 1.00 91.12 110 ILE A C 1
ATOM 898 O O . ILE A 1 110 ? 30.145 -11.648 0.168 1.00 91.12 110 ILE A O 1
ATOM 902 N N . GLU A 1 111 ? 29.181 -13.557 0.853 1.00 88.69 111 GLU A N 1
ATOM 903 C CA . GLU A 1 111 ? 27.957 -13.048 1.474 1.00 88.69 111 GLU A CA 1
ATOM 904 C C . GLU A 1 111 ? 27.575 -14.041 2.595 1.00 88.69 111 GLU A C 1
ATOM 906 O O . GLU A 1 111 ? 27.958 -15.208 2.488 1.00 88.69 111 GLU A O 1
ATOM 911 N N . PRO A 1 112 ? 26.818 -13.648 3.639 1.00 91.44 112 PRO A N 1
ATOM 912 C CA . PRO A 1 112 ? 26.477 -14.539 4.753 1.00 91.44 112 PRO A CA 1
ATOM 913 C C . PRO A 1 112 ? 25.931 -15.911 4.312 1.00 91.44 112 PRO A C 1
ATOM 915 O O . PRO A 1 112 ? 24.862 -16.008 3.709 1.00 91.44 112 PRO A O 1
ATOM 918 N N . GLY A 1 113 ? 26.681 -16.976 4.608 1.00 89.88 113 GLY A N 1
ATOM 919 C CA . GLY A 1 113 ? 26.375 -18.370 4.250 1.00 89.88 113 GLY A CA 1
ATOM 920 C C . GLY A 1 113 ? 26.674 -18.799 2.800 1.00 89.88 113 GLY A C 1
ATOM 921 O O . GLY A 1 113 ? 26.462 -19.969 2.465 1.00 89.88 113 GLY A O 1
ATOM 922 N N . ILE A 1 114 ? 27.178 -17.900 1.948 1.00 93.75 114 ILE A N 1
ATOM 923 C CA . ILE A 1 114 ? 27.439 -18.111 0.512 1.00 93.75 114 ILE A CA 1
ATOM 924 C C . ILE A 1 114 ? 28.947 -18.052 0.242 1.00 93.75 114 ILE A C 1
ATOM 926 O O . ILE A 1 114 ? 29.612 -17.076 0.588 1.00 93.75 114 ILE A O 1
ATOM 930 N N . VAL A 1 115 ? 29.481 -19.076 -0.426 1.00 94.69 115 VAL A N 1
ATOM 931 C CA . VAL A 1 115 ? 30.926 -19.224 -0.705 1.00 94.69 115 VAL A CA 1
ATOM 932 C C . VAL A 1 115 ? 31.317 -18.881 -2.143 1.00 94.69 115 VAL A C 1
ATOM 934 O O . VAL A 1 115 ? 32.447 -18.479 -2.392 1.00 94.69 115 VAL A O 1
ATOM 937 N N . ALA A 1 116 ? 30.386 -18.995 -3.091 1.00 95.12 116 ALA A N 1
ATOM 938 C CA . ALA A 1 116 ? 30.591 -18.615 -4.486 1.00 95.12 116 ALA A CA 1
ATOM 939 C C . ALA A 1 116 ? 29.268 -18.202 -5.134 1.00 95.12 116 ALA A C 1
ATOM 941 O O . ALA A 1 116 ? 28.190 -18.618 -4.691 1.00 95.12 116 ALA A O 1
ATOM 942 N N . LYS A 1 117 ? 29.340 -17.398 -6.198 1.00 94.50 117 LYS A N 1
ATOM 943 C CA . LYS A 1 117 ? 28.173 -17.043 -7.007 1.00 94.50 117 LYS A CA 1
ATOM 944 C C . LYS A 1 117 ? 28.537 -16.745 -8.454 1.00 94.50 117 LYS A C 1
ATOM 946 O O . LYS A 1 117 ? 29.600 -16.195 -8.714 1.00 94.50 117 LYS A O 1
ATOM 951 N N . GLU A 1 118 ? 27.612 -17.040 -9.359 1.00 95.44 118 GLU A N 1
ATOM 952 C CA . GLU A 1 118 ? 27.736 -16.761 -10.789 1.00 95.44 118 GLU A CA 1
ATOM 953 C C . GLU A 1 118 ? 26.477 -16.114 -11.364 1.00 95.44 118 GLU A C 1
ATOM 955 O O . GLU A 1 118 ? 25.358 -16.390 -10.923 1.00 95.44 118 GLU A O 1
ATOM 960 N N . LYS A 1 119 ? 26.650 -15.233 -12.357 1.00 90.25 119 LYS A N 1
ATOM 961 C CA . LYS A 1 119 ? 25.534 -14.492 -12.969 1.00 90.25 119 LYS A CA 1
ATOM 962 C C . LYS A 1 119 ? 24.965 -15.222 -14.176 1.00 90.25 119 LYS A C 1
ATOM 964 O O . LYS A 1 119 ? 25.665 -15.518 -15.134 1.00 90.25 119 LYS A O 1
ATOM 969 N N . THR A 1 120 ? 23.667 -15.460 -14.156 1.00 84.19 120 THR A N 1
ATOM 970 C CA . THR A 1 120 ? 22.896 -16.056 -15.257 1.00 84.19 120 THR A CA 1
ATOM 971 C C . THR A 1 120 ? 22.630 -15.044 -16.379 1.00 84.19 120 THR A C 1
ATOM 973 O O . THR A 1 120 ? 22.667 -13.830 -16.160 1.00 84.19 120 THR A O 1
ATOM 976 N N . GLY A 1 121 ? 22.343 -15.538 -17.588 1.00 70.06 121 GLY A N 1
ATOM 977 C CA . GLY A 1 121 ? 22.048 -14.689 -18.751 1.00 70.06 121 GLY A CA 1
ATOM 978 C C . GLY A 1 121 ? 20.749 -13.881 -18.632 1.00 70.06 121 GLY A C 1
ATOM 979 O O . GLY A 1 121 ? 20.611 -12.865 -19.303 1.00 70.06 121 GLY A O 1
ATOM 980 N N . ASP A 1 122 ? 19.825 -14.290 -17.757 1.00 73.62 122 ASP A N 1
ATOM 981 C CA . ASP A 1 122 ? 18.581 -13.586 -17.424 1.00 73.62 122 ASP A CA 1
ATOM 982 C C . ASP A 1 122 ? 18.705 -12.683 -16.175 1.00 73.62 122 ASP A C 1
ATOM 984 O O . ASP A 1 122 ? 17.701 -12.237 -15.624 1.00 73.62 122 ASP A O 1
ATOM 988 N N . GLY A 1 123 ? 19.933 -12.377 -15.732 1.00 79.50 123 GLY A N 1
ATOM 989 C CA . GLY A 1 123 ? 20.217 -11.358 -14.708 1.00 79.50 123 GLY A CA 1
ATOM 990 C C . GLY A 1 123 ? 20.127 -11.832 -13.253 1.00 79.50 123 GLY A C 1
ATOM 991 O O . GLY A 1 123 ? 20.363 -11.047 -12.334 1.00 79.50 123 GLY A O 1
ATOM 992 N N . HIS A 1 124 ? 19.836 -13.110 -13.019 1.00 85.00 124 HIS A N 1
ATOM 993 C CA . HIS A 1 124 ? 19.836 -13.719 -11.689 1.00 85.00 124 HIS A CA 1
ATOM 994 C C . HIS A 1 124 ? 21.237 -14.186 -11.267 1.00 85.00 124 HIS A C 1
ATOM 996 O O . HIS A 1 124 ? 22.151 -14.287 -12.085 1.00 85.00 124 HIS A O 1
ATOM 1002 N N . GLU A 1 125 ? 21.399 -14.522 -9.990 1.00 90.81 125 GLU A N 1
ATOM 1003 C CA . GLU A 1 125 ? 22.610 -15.143 -9.450 1.00 90.81 125 GLU A CA 1
ATOM 1004 C C . GLU A 1 125 ? 22.316 -16.594 -9.054 1.00 90.81 125 GLU A C 1
ATOM 1006 O O . GLU A 1 125 ? 21.366 -16.858 -8.306 1.00 90.81 125 GLU A O 1
ATOM 1011 N N . ILE A 1 126 ? 23.158 -17.510 -9.530 1.00 91.50 126 ILE A N 1
ATOM 1012 C CA . ILE A 1 126 ? 23.350 -18.837 -8.950 1.00 91.50 126 ILE A CA 1
ATOM 1013 C C . ILE A 1 126 ? 24.315 -18.691 -7.779 1.00 91.50 126 ILE A C 1
ATOM 1015 O O . ILE A 1 126 ? 25.384 -18.108 -7.940 1.00 91.50 126 ILE A O 1
ATOM 1019 N N . LYS A 1 127 ? 23.954 -19.206 -6.604 1.00 94.50 127 LYS A N 1
ATOM 1020 C CA . LYS A 1 127 ? 24.760 -19.118 -5.378 1.00 94.50 127 LYS A CA 1
ATOM 1021 C C . LYS A 1 127 ? 25.041 -20.505 -4.821 1.00 94.50 127 LYS A C 1
ATOM 1023 O O . LYS A 1 127 ? 24.135 -21.335 -4.756 1.00 94.50 127 LYS A O 1
ATOM 1028 N N . VAL A 1 128 ? 26.280 -20.729 -4.394 1.00 94.62 128 VAL A N 1
ATOM 1029 C CA . VAL A 1 128 ? 26.718 -21.950 -3.711 1.00 94.62 128 VAL A CA 1
ATOM 1030 C C . VAL A 1 128 ? 26.806 -21.674 -2.215 1.00 94.62 128 VAL A C 1
ATOM 1032 O O . VAL A 1 128 ? 27.501 -20.753 -1.780 1.00 94.62 128 VAL A O 1
ATOM 1035 N N . LEU A 1 129 ? 26.080 -22.466 -1.431 1.00 93.62 129 LEU A N 1
ATOM 1036 C CA . LEU A 1 129 ? 26.019 -22.353 0.026 1.00 93.62 129 LEU A CA 1
ATOM 1037 C C . LEU A 1 129 ? 27.133 -23.166 0.707 1.00 93.62 129 LEU A C 1
ATOM 1039 O O . LEU A 1 129 ? 27.682 -24.104 0.125 1.00 93.62 129 LEU A O 1
ATOM 1043 N N . LYS A 1 130 ? 27.445 -22.853 1.971 1.00 92.25 130 LYS A N 1
ATOM 1044 C CA . LYS A 1 130 ? 28.457 -23.583 2.772 1.00 92.25 130 LYS A CA 1
ATOM 1045 C C . LYS A 1 130 ? 28.199 -25.084 2.940 1.00 92.25 130 LYS A C 1
ATOM 1047 O O . LYS A 1 130 ? 29.143 -25.854 3.112 1.00 92.25 130 LYS A O 1
ATOM 1052 N N . ASP A 1 131 ? 26.942 -25.508 2.905 1.00 90.06 131 ASP A N 1
ATOM 1053 C CA . ASP A 1 131 ? 26.518 -26.914 2.926 1.00 90.06 131 ASP A CA 1
ATOM 1054 C C . ASP A 1 131 ? 26.500 -27.560 1.522 1.00 90.06 131 ASP A C 1
ATOM 1056 O O . ASP A 1 131 ? 26.190 -28.743 1.391 1.00 90.06 131 ASP A O 1
ATOM 1060 N N . GLY A 1 132 ? 26.895 -26.820 0.481 1.00 88.94 132 GLY A N 1
ATOM 1061 C CA . GLY A 1 132 ? 27.146 -27.336 -0.862 1.00 88.94 132 GLY A CA 1
ATOM 1062 C C . GLY A 1 132 ? 26.006 -27.204 -1.860 1.00 88.94 132 GLY A C 1
ATOM 1063 O O . GLY A 1 132 ? 26.203 -27.565 -3.023 1.00 88.94 132 GLY A O 1
ATOM 1064 N N . ARG A 1 133 ? 24.818 -26.742 -1.441 1.00 92.19 133 ARG A N 1
ATOM 1065 C CA . ARG A 1 133 ? 23.671 -26.620 -2.361 1.00 92.19 133 ARG A CA 1
ATOM 1066 C C . ARG A 1 133 ? 23.830 -25.436 -3.284 1.00 92.19 133 ARG A C 1
ATOM 1068 O O . ARG A 1 133 ? 24.530 -24.470 -2.981 1.00 92.19 133 ARG A O 1
ATOM 1075 N N . VAL A 1 134 ? 23.077 -25.513 -4.373 1.00 90.81 134 VAL A N 1
ATOM 1076 C CA . VAL A 1 134 ? 23.024 -24.483 -5.394 1.00 90.81 134 VAL A CA 1
ATOM 1077 C C . VAL A 1 134 ? 21.615 -23.898 -5.480 1.00 90.81 134 VAL A C 1
ATOM 1079 O O . VAL A 1 134 ? 20.649 -24.616 -5.752 1.00 90.81 134 VAL A O 1
ATOM 1082 N N . VAL A 1 135 ? 21.501 -22.592 -5.236 1.00 90.50 135 VAL A N 1
ATOM 1083 C CA . VAL A 1 135 ? 20.230 -21.848 -5.175 1.00 90.50 135 VAL A CA 1
ATOM 1084 C C . VAL A 1 135 ? 20.205 -20.699 -6.184 1.00 90.50 135 VAL A C 1
ATOM 1086 O O . VAL A 1 135 ? 21.245 -20.103 -6.467 1.00 90.50 135 VAL A O 1
ATOM 1089 N N . ARG A 1 136 ? 19.020 -20.352 -6.709 1.00 86.25 136 ARG A N 1
ATOM 1090 C CA . ARG A 1 136 ? 18.825 -19.182 -7.592 1.00 86.25 136 ARG A CA 1
ATOM 1091 C C . ARG A 1 136 ? 18.173 -18.018 -6.841 1.00 86.25 136 ARG A C 1
ATOM 1093 O O . ARG A 1 136 ? 17.176 -18.194 -6.144 1.00 86.25 136 ARG A O 1
ATOM 1100 N N . CYS A 1 137 ? 18.706 -16.808 -7.022 1.00 72.44 137 CYS A N 1
ATOM 1101 C CA . CYS A 1 137 ? 18.395 -15.662 -6.159 1.00 72.44 137 CYS A CA 1
ATOM 1102 C C . CYS A 1 137 ? 16.954 -15.111 -6.198 1.00 72.44 137 CYS A C 1
ATOM 1104 O O . CYS A 1 137 ? 16.566 -14.451 -5.240 1.00 72.44 137 CYS A O 1
ATOM 1106 N N . SER A 1 138 ? 16.162 -15.330 -7.258 1.00 58.91 138 SER A N 1
ATOM 1107 C CA . SER A 1 138 ? 14.804 -14.751 -7.354 1.00 58.91 138 SER A CA 1
ATOM 1108 C C . SER A 1 138 ? 13.782 -15.412 -6.448 1.00 58.91 138 SER A C 1
ATOM 1110 O O . SER A 1 138 ? 12.903 -14.738 -5.920 1.00 58.91 138 SER A O 1
ATOM 1112 N N . ASP A 1 139 ? 13.899 -16.728 -6.299 1.00 49.94 139 ASP A N 1
ATOM 1113 C CA . ASP A 1 139 ? 12.827 -17.573 -5.773 1.00 49.94 139 ASP A CA 1
ATOM 1114 C C . ASP A 1 139 ? 13.279 -18.322 -4.504 1.00 49.94 139 ASP A C 1
ATOM 1116 O O . ASP A 1 139 ? 12.541 -19.141 -3.966 1.00 49.94 139 ASP A O 1
ATOM 1120 N N . CYS A 1 140 ? 14.515 -18.067 -4.046 1.00 53.28 140 CYS A N 1
ATOM 1121 C CA . CYS A 1 140 ? 15.222 -18.723 -2.933 1.00 53.28 140 CYS A CA 1
ATOM 1122 C C . CYS A 1 140 ? 15.272 -20.267 -2.974 1.00 53.28 140 CYS A C 1
ATOM 1124 O O . CYS A 1 140 ? 15.737 -20.887 -2.018 1.00 53.28 140 CYS A O 1
ATOM 1126 N N . GLY A 1 141 ? 14.815 -20.893 -4.060 1.00 64.88 141 GLY A N 1
ATOM 1127 C CA . GLY A 1 141 ? 14.774 -22.341 -4.227 1.00 64.88 141 GLY A CA 1
ATOM 1128 C C . GLY A 1 141 ? 16.102 -22.939 -4.690 1.00 64.88 141 GLY A C 1
ATOM 1129 O O . GLY A 1 141 ? 16.857 -22.327 -5.453 1.00 64.88 141 GLY A O 1
ATOM 1130 N N . GLU A 1 142 ? 16.356 -24.176 -4.262 1.00 86.31 142 GLU A N 1
ATOM 1131 C CA . GLU A 1 142 ? 17.379 -25.042 -4.855 1.00 86.31 142 GLU A CA 1
ATOM 1132 C C . GLU A 1 142 ? 17.011 -25.344 -6.318 1.00 86.31 142 GLU A C 1
ATOM 1134 O O . GLU A 1 142 ? 15.834 -25.551 -6.629 1.00 86.31 142 GLU A O 1
ATOM 1139 N N . ILE A 1 143 ? 18.006 -25.404 -7.217 1.00 87.50 143 ILE A N 1
ATOM 1140 C CA . ILE A 1 143 ? 17.794 -25.711 -8.653 1.00 87.50 143 ILE A CA 1
ATOM 1141 C C . ILE A 1 143 ? 16.960 -26.993 -8.820 1.00 87.50 143 ILE A C 1
ATOM 1143 O O . ILE A 1 143 ? 16.055 -27.040 -9.653 1.00 87.50 143 ILE A O 1
ATOM 1147 N N . ARG A 1 144 ? 17.211 -27.992 -7.964 1.00 90.69 144 ARG A N 1
ATOM 1148 C CA . ARG A 1 144 ? 16.495 -29.274 -7.908 1.00 90.69 144 ARG A CA 1
ATOM 1149 C C . ARG A 1 144 ? 14.981 -29.133 -7.721 1.00 90.69 144 ARG A C 1
ATOM 1151 O O . ARG A 1 144 ? 14.239 -29.880 -8.342 1.00 90.69 144 ARG A O 1
ATOM 1158 N N . ASN A 1 145 ? 14.542 -28.176 -6.902 1.00 84.25 145 ASN A N 1
ATOM 1159 C CA . ASN A 1 145 ? 13.125 -27.951 -6.603 1.00 84.25 145 ASN A CA 1
ATOM 1160 C C . ASN A 1 145 ? 12.477 -27.056 -7.667 1.00 84.25 145 ASN A C 1
ATOM 1162 O O . ASN A 1 145 ? 11.323 -27.249 -8.024 1.00 84.25 145 ASN A O 1
ATOM 1166 N N . LYS A 1 146 ? 13.219 -26.064 -8.184 1.00 85.75 146 LYS A N 1
ATOM 1167 C CA . LYS A 1 146 ? 12.708 -25.142 -9.211 1.00 85.75 146 LYS A CA 1
ATOM 1168 C C . LYS A 1 146 ? 12.458 -25.833 -10.555 1.00 85.75 146 LYS A C 1
ATOM 1170 O O . LYS A 1 146 ? 11.546 -25.433 -11.271 1.00 85.75 146 LYS A O 1
ATOM 1175 N N . TYR A 1 147 ? 13.277 -26.826 -10.893 1.00 91.81 147 TYR A N 1
ATOM 1176 C CA . TYR A 1 147 ? 13.214 -27.541 -12.167 1.00 91.81 147 TYR A CA 1
ATOM 1177 C C . TYR A 1 147 ? 12.859 -29.023 -11.997 1.00 91.81 147 TYR A C 1
ATOM 1179 O O . TYR A 1 147 ? 13.303 -29.860 -12.781 1.00 91.81 147 TYR A O 1
ATOM 1187 N N . GLU A 1 148 ? 12.107 -29.369 -10.947 1.00 92.12 148 GLU A N 1
ATOM 1188 C CA . GLU A 1 148 ? 11.840 -30.765 -10.580 1.00 92.12 148 GLU A CA 1
ATOM 1189 C C . GLU A 1 148 ? 11.249 -31.566 -11.752 1.00 92.12 148 GLU A C 1
ATOM 1191 O O . GLU A 1 148 ? 11.708 -32.672 -12.037 1.00 92.12 148 GLU A O 1
ATOM 1196 N N . ASP A 1 149 ? 10.302 -30.986 -12.489 1.00 88.56 149 ASP A N 1
ATOM 1197 C CA . ASP A 1 149 ? 9.629 -31.666 -13.598 1.00 88.56 149 ASP A CA 1
ATOM 1198 C C . ASP A 1 149 ? 10.532 -31.822 -14.824 1.00 88.56 149 ASP A C 1
ATOM 1200 O O . ASP A 1 149 ? 10.594 -32.905 -15.403 1.00 88.56 149 ASP A O 1
ATOM 1204 N N . GLN A 1 150 ? 11.346 -30.813 -15.159 1.00 92.12 150 GLN A N 1
ATOM 1205 C CA . GLN A 1 150 ? 12.346 -30.949 -16.223 1.00 92.12 150 GLN A CA 1
ATOM 1206 C C . GLN A 1 150 ? 13.413 -31.994 -15.859 1.00 92.12 150 GLN A C 1
ATOM 1208 O O . GLN A 1 150 ? 13.910 -32.687 -16.741 1.00 92.12 150 GLN A O 1
ATOM 1213 N N . LEU A 1 151 ? 13.753 -32.141 -14.574 1.00 92.69 151 LEU A N 1
ATOM 1214 C CA . LEU A 1 151 ? 14.702 -33.144 -14.077 1.00 92.69 151 LEU A CA 1
ATOM 1215 C C . LEU A 1 151 ? 14.084 -34.557 -13.982 1.00 92.69 151 LEU A C 1
ATOM 1217 O O . LEU A 1 151 ? 14.823 -35.541 -14.044 1.00 92.69 151 LEU A O 1
ATOM 1221 N N . LYS A 1 152 ? 12.753 -34.684 -13.859 1.00 91.19 152 LYS A N 1
ATOM 1222 C CA . LYS A 1 152 ? 12.023 -35.957 -14.034 1.00 91.19 152 LYS A CA 1
ATOM 1223 C C . LYS A 1 152 ? 11.973 -36.367 -15.506 1.00 91.19 152 LYS A C 1
ATOM 1225 O O . LYS A 1 152 ? 12.256 -37.518 -15.824 1.00 91.19 152 LYS A O 1
ATOM 1230 N N . GLU A 1 153 ? 11.646 -35.425 -16.390 1.00 90.69 153 GLU A N 1
ATOM 1231 C CA . GLU A 1 153 ? 11.529 -35.637 -17.840 1.00 90.69 153 GLU A CA 1
ATOM 1232 C C . GLU A 1 153 ? 12.880 -35.887 -18.521 1.00 90.69 153 GLU A C 1
ATOM 1234 O O . GLU A 1 153 ? 12.930 -36.550 -19.556 1.00 90.69 153 GLU A O 1
ATOM 1239 N N . LYS A 1 154 ? 13.976 -35.377 -17.942 1.00 95.00 154 LYS A N 1
ATOM 1240 C CA . LYS A 1 154 ? 15.341 -35.482 -18.480 1.00 95.00 154 LYS A CA 1
ATOM 1241 C C . LYS A 1 154 ? 16.328 -36.045 -17.455 1.00 95.00 154 LYS A C 1
ATOM 1243 O O . LYS A 1 154 ? 17.059 -35.281 -16.806 1.00 95.00 154 LYS A O 1
ATOM 1248 N N . PRO A 1 155 ? 16.388 -37.384 -17.300 1.00 93.44 155 PRO A N 1
ATOM 1249 C CA . PRO A 1 155 ? 17.302 -38.051 -16.374 1.00 93.44 155 PRO A CA 1
ATOM 1250 C C . PRO A 1 155 ? 18.780 -37.686 -16.580 1.00 93.44 155 PRO A C 1
ATOM 1252 O O . PRO A 1 155 ? 19.558 -37.718 -15.627 1.00 93.44 155 PRO A O 1
ATOM 1255 N N . GLU A 1 156 ? 19.180 -37.300 -17.793 1.00 93.19 156 GLU A N 1
ATOM 1256 C CA . GLU A 1 156 ? 20.526 -36.829 -18.118 1.00 93.19 156 GLU A CA 1
ATOM 1257 C C . GLU A 1 156 ? 20.857 -35.475 -17.466 1.00 93.19 156 GLU A C 1
ATOM 1259 O O . GLU A 1 156 ? 21.957 -35.302 -16.936 1.00 93.19 156 GLU A O 1
ATOM 1264 N N . LEU A 1 157 ? 19.895 -34.545 -17.410 1.00 94.69 157 LEU A N 1
ATOM 1265 C CA . LEU A 1 157 ? 20.066 -33.260 -16.723 1.00 94.69 157 LEU A CA 1
ATOM 1266 C C . LEU A 1 157 ? 20.062 -33.443 -15.200 1.00 94.69 157 LEU A C 1
ATOM 1268 O O . LEU A 1 157 ? 20.837 -32.789 -14.500 1.00 94.69 157 LEU A O 1
ATOM 1272 N N . LYS A 1 158 ? 19.262 -34.388 -14.688 1.00 94.81 158 LYS A N 1
ATOM 1273 C CA . LYS A 1 158 ? 19.297 -34.801 -13.276 1.00 94.81 158 LYS A CA 1
ATOM 1274 C C . LYS A 1 158 ? 20.649 -35.390 -12.886 1.00 94.81 158 LYS A C 1
ATOM 1276 O O . LYS A 1 158 ? 21.240 -34.940 -11.908 1.00 94.81 158 LYS A O 1
ATOM 1281 N N . LYS A 1 159 ? 21.177 -36.326 -13.679 1.00 94.69 159 LYS A N 1
ATOM 1282 C CA . LYS A 1 159 ? 22.507 -36.906 -13.454 1.00 94.69 159 LYS A CA 1
ATOM 1283 C C . LYS A 1 159 ? 23.593 -35.825 -13.443 1.00 94.69 159 LYS A C 1
ATOM 1285 O O . LYS A 1 159 ? 24.438 -35.822 -12.554 1.00 94.69 159 LYS A O 1
ATOM 1290 N N . ARG A 1 160 ? 23.536 -34.868 -14.375 1.00 95.62 160 ARG A N 1
ATOM 1291 C CA . ARG A 1 160 ? 24.481 -33.745 -14.421 1.00 95.62 160 ARG A CA 1
ATOM 1292 C C . ARG A 1 160 ? 24.354 -32.805 -13.217 1.00 95.62 160 ARG A C 1
ATOM 1294 O O . ARG A 1 160 ? 25.371 -32.320 -12.733 1.00 95.62 160 ARG A O 1
ATOM 1301 N N . LEU A 1 161 ? 23.150 -32.581 -12.680 1.00 95.25 161 LEU A N 1
ATOM 1302 C CA . LEU A 1 161 ? 22.978 -31.858 -11.411 1.00 95.25 161 LEU A CA 1
ATOM 1303 C C . LEU A 1 161 ? 23.644 -32.606 -10.246 1.00 95.25 161 LEU A C 1
ATOM 1305 O O . LEU A 1 161 ? 24.349 -31.994 -9.447 1.00 95.25 161 LEU A O 1
ATOM 1309 N N . ASP A 1 162 ? 23.456 -33.926 -10.175 1.00 92.19 162 ASP A N 1
ATOM 1310 C CA . ASP A 1 162 ? 24.062 -34.785 -9.150 1.00 92.19 162 ASP A CA 1
ATOM 1311 C C . ASP A 1 162 ? 25.604 -34.826 -9.252 1.00 92.19 162 ASP A C 1
ATOM 1313 O O . ASP A 1 162 ? 26.287 -34.961 -8.237 1.00 92.19 162 ASP A O 1
ATOM 1317 N N . GLU A 1 163 ? 26.165 -34.684 -10.458 1.00 94.81 163 GLU A N 1
ATOM 1318 C CA . GLU A 1 163 ? 27.608 -34.528 -10.704 1.00 94.81 163 GLU A CA 1
ATOM 1319 C C . GLU A 1 163 ? 28.115 -33.131 -10.296 1.00 94.81 163 GLU A C 1
ATOM 1321 O O . GLU A 1 163 ? 29.141 -33.022 -9.623 1.00 94.81 163 GLU A O 1
ATOM 1326 N N . ILE A 1 164 ? 27.376 -32.062 -10.612 1.00 94.12 164 ILE A N 1
ATOM 1327 C CA . ILE A 1 164 ? 27.725 -30.681 -10.233 1.00 94.12 164 ILE A CA 1
ATOM 1328 C C . ILE A 1 164 ? 27.719 -30.495 -8.709 1.00 94.12 164 ILE A C 1
ATOM 1330 O O . ILE A 1 164 ? 28.630 -29.883 -8.148 1.00 94.12 164 ILE A O 1
ATOM 1334 N N . GLU A 1 165 ? 26.742 -31.068 -8.003 1.00 91.38 165 GLU A N 1
ATOM 1335 C CA . GLU A 1 165 ? 26.679 -31.008 -6.536 1.00 91.38 165 GLU A CA 1
ATOM 1336 C C . GLU A 1 165 ? 27.883 -31.682 -5.840 1.00 91.38 165 GLU A C 1
ATOM 1338 O O . GLU A 1 165 ? 28.178 -31.351 -4.685 1.00 91.38 165 GLU A O 1
ATOM 1343 N N . LYS A 1 166 ? 28.619 -32.551 -6.550 1.00 94.88 166 LYS A N 1
ATOM 1344 C CA . LYS A 1 166 ? 29.846 -33.230 -6.093 1.00 94.88 166 LYS A CA 1
ATOM 1345 C C . LYS A 1 166 ? 31.142 -32.457 -6.378 1.00 94.88 166 LYS A C 1
ATOM 1347 O O . LYS A 1 166 ? 32.199 -32.876 -5.914 1.00 94.88 166 LYS A O 1
ATOM 1352 N N . ILE A 1 167 ? 31.104 -31.332 -7.100 1.00 93.75 167 ILE A N 1
ATOM 1353 C CA . ILE A 1 167 ? 32.313 -30.546 -7.416 1.00 93.75 167 ILE A CA 1
ATOM 1354 C C . ILE A 1 167 ? 32.907 -29.937 -6.120 1.00 93.75 167 ILE A C 1
ATOM 1356 O O . ILE A 1 167 ? 32.183 -29.257 -5.391 1.00 93.75 167 ILE A O 1
ATOM 1360 N N . PRO A 1 168 ? 34.197 -30.151 -5.779 1.00 92.12 168 PRO A N 1
ATOM 1361 C CA . PRO A 1 168 ? 34.780 -29.618 -4.536 1.00 92.12 168 PRO A CA 1
ATOM 1362 C C . PRO A 1 168 ? 35.059 -28.105 -4.542 1.00 92.12 168 PRO A C 1
ATOM 1364 O O . PRO A 1 168 ? 35.000 -27.466 -3.490 1.00 92.12 168 PRO A O 1
ATOM 1367 N N . ASP A 1 169 ? 35.349 -27.518 -5.705 1.00 94.50 169 ASP A N 1
ATOM 1368 C CA . ASP A 1 169 ? 35.537 -26.070 -5.855 1.00 94.50 169 ASP A CA 1
ATOM 1369 C C . ASP A 1 169 ? 34.183 -25.359 -6.011 1.00 94.50 169 ASP A C 1
ATOM 1371 O O . ASP A 1 169 ? 33.359 -25.756 -6.836 1.00 94.50 169 ASP A O 1
ATOM 1375 N N . ALA A 1 170 ? 33.925 -24.311 -5.222 1.00 90.25 170 ALA A N 1
ATOM 1376 C CA . ALA A 1 170 ? 32.620 -23.655 -5.243 1.00 90.25 170 ALA A CA 1
ATOM 1377 C C . ALA A 1 170 ? 32.424 -22.732 -6.456 1.00 90.25 170 ALA A C 1
ATOM 1379 O O . ALA A 1 170 ? 31.287 -22.560 -6.894 1.00 90.25 170 ALA A O 1
ATOM 1380 N N . ASN A 1 171 ? 33.491 -22.159 -7.023 1.00 86.94 171 ASN A N 1
ATOM 1381 C CA . ASN A 1 171 ? 33.389 -21.282 -8.191 1.00 86.94 171 ASN A CA 1
ATOM 1382 C C . ASN A 1 171 ? 33.094 -22.105 -9.447 1.00 86.94 171 ASN A C 1
ATOM 1384 O O . ASN A 1 171 ? 32.160 -21.797 -10.187 1.00 86.94 171 ASN A O 1
ATOM 1388 N N . GLU A 1 172 ? 33.812 -23.213 -9.640 1.00 93.00 172 GLU A N 1
ATOM 1389 C CA . GLU A 1 172 ? 33.530 -24.157 -10.722 1.00 93.00 172 GLU A CA 1
ATOM 1390 C C . GLU A 1 172 ? 32.149 -24.814 -10.537 1.00 93.00 172 GLU A C 1
ATOM 1392 O O . GLU A 1 172 ? 31.400 -24.929 -11.508 1.00 93.00 172 GLU A O 1
ATOM 1397 N N . LYS A 1 173 ? 31.730 -25.132 -9.297 1.00 95.50 173 LYS A N 1
ATOM 1398 C CA . LYS A 1 173 ? 30.349 -25.572 -9.015 1.00 95.50 173 LYS A CA 1
ATOM 1399 C C . LYS A 1 173 ? 29.314 -24.523 -9.437 1.00 95.50 173 LYS A C 1
ATOM 1401 O O . LYS A 1 173 ? 28.346 -24.870 -10.113 1.00 95.50 173 LYS A O 1
ATOM 1406 N N . ALA A 1 174 ? 29.506 -23.253 -9.067 1.00 90.94 174 ALA A N 1
ATOM 1407 C CA . ALA A 1 174 ? 28.593 -22.163 -9.419 1.00 90.94 174 ALA A CA 1
ATOM 1408 C C . ALA A 1 174 ? 28.474 -21.994 -10.943 1.00 90.94 174 ALA A C 1
ATOM 1410 O O . ALA A 1 174 ? 27.369 -21.891 -11.477 1.00 90.94 174 ALA A O 1
ATOM 1411 N N . LYS A 1 175 ? 29.610 -22.038 -11.643 1.00 93.81 175 LYS A N 1
ATOM 1412 C CA . LYS A 1 175 ? 29.717 -21.901 -13.098 1.00 93.81 175 LYS A CA 1
ATOM 1413 C C . LYS A 1 175 ? 29.078 -23.066 -13.855 1.00 93.81 175 LYS A C 1
ATOM 1415 O O . LYS A 1 175 ? 28.294 -22.842 -14.776 1.00 93.81 175 LYS A O 1
ATOM 1420 N N . GLN A 1 176 ? 29.340 -24.313 -13.460 1.00 94.88 176 GLN A N 1
ATOM 1421 C CA . GLN A 1 176 ? 28.694 -25.457 -14.112 1.00 94.88 176 GLN A CA 1
ATOM 1422 C C . GLN A 1 176 ? 27.190 -25.510 -13.829 1.00 94.88 176 GLN A C 1
ATOM 1424 O O . GLN A 1 176 ? 26.412 -25.831 -14.731 1.00 94.88 176 GLN A O 1
ATOM 1429 N N . ALA A 1 177 ? 26.759 -25.128 -12.623 1.00 94.62 177 ALA A N 1
ATOM 1430 C CA . ALA A 1 177 ? 25.342 -25.011 -12.306 1.00 94.62 177 ALA A CA 1
ATOM 1431 C C . ALA A 1 177 ? 24.638 -23.911 -13.114 1.00 94.62 177 ALA A C 1
ATOM 1433 O O . ALA A 1 177 ? 23.526 -24.132 -13.583 1.00 94.62 177 ALA A O 1
ATOM 1434 N N . GLN A 1 178 ? 25.285 -22.761 -13.330 1.00 94.88 178 GLN A N 1
ATOM 1435 C CA . GLN A 1 178 ? 24.794 -21.691 -14.206 1.00 94.88 178 GLN A CA 1
ATOM 1436 C C . GLN A 1 178 ? 24.620 -22.183 -15.657 1.00 94.88 178 GLN A C 1
ATOM 1438 O O . GLN A 1 178 ? 23.610 -21.864 -16.284 1.00 94.88 178 GLN A O 1
ATOM 1443 N N . GLY A 1 179 ? 25.538 -23.011 -16.170 1.00 92.50 179 GLY A N 1
ATOM 1444 C CA . GLY A 1 179 ? 25.393 -23.667 -17.477 1.00 92.50 179 GLY A CA 1
ATOM 1445 C C . GLY A 1 179 ? 24.224 -24.660 -17.536 1.00 92.50 179 GLY A C 1
ATOM 1446 O O . GLY A 1 179 ? 23.380 -24.569 -18.426 1.00 92.50 179 GLY A O 1
ATOM 1447 N N . LEU A 1 180 ? 24.117 -25.561 -16.552 1.00 95.50 180 LEU A N 1
ATOM 1448 C CA . LEU A 1 180 ? 22.988 -26.494 -16.438 1.00 95.50 180 LEU A CA 1
ATOM 1449 C C . LEU A 1 180 ? 21.641 -25.756 -16.347 1.00 95.50 180 LEU A C 1
ATOM 1451 O O . LEU A 1 180 ? 20.649 -26.192 -16.931 1.00 95.50 180 LEU A O 1
ATOM 1455 N N . GLU A 1 181 ? 21.589 -24.631 -15.634 1.00 92.94 181 GLU A N 1
ATOM 1456 C CA . GLU A 1 181 ? 20.355 -23.867 -15.484 1.00 92.94 181 GLU A CA 1
ATOM 1457 C C . GLU A 1 181 ? 19.861 -23.290 -16.818 1.00 92.94 181 GLU A C 1
ATOM 1459 O O . GLU A 1 181 ? 18.662 -23.314 -17.091 1.00 92.94 181 GLU A O 1
ATOM 1464 N N . GLN A 1 182 ? 20.771 -22.828 -17.682 1.00 92.44 182 GLN A N 1
ATOM 1465 C CA . GLN A 1 182 ? 20.428 -22.353 -19.027 1.00 92.44 182 GLN A CA 1
ATOM 1466 C C . GLN A 1 182 ? 19.825 -23.474 -19.887 1.00 92.44 182 GLN A C 1
ATOM 1468 O O . GLN A 1 182 ? 18.870 -23.238 -20.629 1.00 92.44 182 GLN A O 1
ATOM 1473 N N . GLU A 1 183 ? 20.329 -24.703 -19.757 1.00 94.19 183 GLU A N 1
ATOM 1474 C CA . GLU A 1 183 ? 19.798 -25.877 -20.459 1.00 94.19 183 GLU A CA 1
ATOM 1475 C C . GLU A 1 183 ? 18.405 -26.276 -19.948 1.00 94.19 183 GLU A C 1
ATOM 1477 O O . GLU A 1 183 ? 17.515 -26.562 -20.753 1.00 94.19 183 GLU A O 1
ATOM 1482 N N . LEU A 1 184 ? 18.173 -26.211 -18.631 1.00 92.31 184 LEU A N 1
ATOM 1483 C CA . LEU A 1 184 ? 16.853 -26.426 -18.020 1.00 92.31 184 LEU A CA 1
ATOM 1484 C C . LEU A 1 184 ? 15.844 -25.350 -18.457 1.00 92.31 184 LEU A C 1
ATOM 1486 O O . LEU A 1 184 ? 14.717 -25.678 -18.837 1.00 92.31 184 LEU A O 1
ATOM 1490 N N . GLN A 1 185 ? 16.252 -24.076 -18.503 1.00 89.06 185 GLN A N 1
ATOM 1491 C CA . GLN A 1 185 ? 15.428 -22.991 -19.047 1.00 89.06 185 GLN A CA 1
ATOM 1492 C C . GLN A 1 185 ? 15.118 -23.185 -20.541 1.00 89.06 185 GLN A C 1
ATOM 1494 O O . GLN A 1 185 ? 13.991 -22.941 -20.974 1.00 89.06 185 GLN A O 1
ATOM 1499 N N . ALA A 1 186 ? 16.090 -23.626 -21.347 1.00 89.94 186 ALA A N 1
ATOM 1500 C CA . ALA A 1 186 ? 15.886 -23.898 -22.770 1.00 89.94 186 ALA A CA 1
ATOM 1501 C C . ALA A 1 186 ? 14.945 -25.095 -23.000 1.00 89.94 186 ALA A C 1
ATOM 1503 O O . ALA A 1 186 ? 14.096 -25.047 -23.892 1.00 89.94 186 ALA A O 1
ATOM 1504 N N . ALA A 1 187 ? 15.046 -26.138 -22.169 1.00 88.06 187 ALA A N 1
ATOM 1505 C CA . ALA A 1 187 ? 14.113 -27.261 -22.166 1.00 88.06 187 ALA A CA 1
ATOM 1506 C C . ALA A 1 187 ? 12.684 -26.806 -21.823 1.00 88.06 187 ALA A C 1
ATOM 1508 O O . ALA A 1 187 ? 11.753 -27.149 -22.550 1.00 88.06 187 ALA A O 1
ATOM 1509 N N . ALA A 1 188 ? 12.519 -25.970 -20.791 1.00 85.31 188 ALA A N 1
ATOM 1510 C CA . ALA A 1 188 ? 11.224 -25.401 -20.423 1.00 85.31 188 ALA A CA 1
ATOM 1511 C C . ALA A 1 188 ? 10.624 -24.528 -21.544 1.00 85.31 188 ALA A C 1
ATOM 1513 O O . ALA A 1 188 ? 9.440 -24.654 -21.847 1.00 85.31 188 ALA A O 1
ATOM 1514 N N . LYS A 1 189 ? 11.435 -23.695 -22.216 1.00 84.50 189 LYS A N 1
ATOM 1515 C CA . LYS A 1 189 ? 10.973 -22.847 -23.332 1.00 84.50 189 LYS A CA 1
ATOM 1516 C C . LYS A 1 189 ? 10.488 -23.647 -24.541 1.00 84.50 189 LYS A C 1
ATOM 1518 O O . LYS A 1 189 ? 9.501 -23.247 -25.150 1.00 84.50 189 LYS A O 1
ATOM 1523 N N . LYS A 1 190 ? 11.130 -24.772 -24.886 1.00 78.75 190 LYS A N 1
ATOM 1524 C CA . LYS A 1 190 ? 10.674 -25.622 -26.006 1.00 78.75 190 LYS A CA 1
ATOM 1525 C C . LYS A 1 190 ? 9.261 -26.173 -25.792 1.00 78.75 190 LYS A C 1
ATOM 1527 O O . LYS A 1 190 ? 8.511 -26.262 -26.751 1.00 78.75 190 LYS A O 1
ATOM 1532 N N . ARG A 1 191 ? 8.878 -26.458 -24.543 1.00 71.25 191 ARG A N 1
ATOM 1533 C CA . ARG A 1 191 ? 7.538 -26.952 -24.182 1.00 71.25 191 ARG A CA 1
ATOM 1534 C C . ARG A 1 191 ? 6.423 -25.909 -24.351 1.00 71.25 191 ARG A C 1
ATOM 1536 O O . ARG A 1 191 ? 5.263 -26.275 -24.426 1.00 71.25 191 ARG A O 1
ATOM 1543 N N . THR A 1 192 ? 6.759 -24.619 -24.423 1.00 59.69 192 THR A N 1
ATOM 1544 C CA . THR A 1 192 ? 5.790 -23.517 -24.601 1.00 59.69 192 THR A CA 1
ATOM 1545 C C . THR A 1 192 ? 5.611 -23.046 -26.053 1.00 59.69 192 THR A C 1
ATOM 1547 O O . THR A 1 192 ? 4.985 -22.011 -26.259 1.00 59.69 192 THR A O 1
ATOM 1550 N N . VAL A 1 193 ? 6.189 -23.732 -27.051 1.00 48.97 193 VAL A N 1
ATOM 1551 C CA . VAL A 1 193 ? 6.216 -23.264 -28.462 1.00 48.97 193 VAL A CA 1
ATOM 1552 C C . VAL A 1 193 ? 5.667 -24.308 -29.455 1.00 48.97 193 VAL A C 1
ATOM 1554 O O . VAL A 1 193 ? 5.885 -24.198 -30.655 1.00 48.97 193 VAL A O 1
ATOM 1557 N N . GLU A 1 194 ? 4.882 -25.279 -28.986 1.00 41.97 194 GLU A N 1
ATOM 1558 C CA . GLU A 1 194 ? 3.950 -26.034 -29.842 1.00 41.97 194 GLU A CA 1
ATOM 1559 C C . GLU A 1 194 ? 2.510 -25.574 -29.551 1.00 41.97 194 GLU A C 1
ATOM 1561 O O . GLU A 1 194 ? 1.854 -26.135 -28.674 1.00 41.97 194 GLU A O 1
ATOM 1566 N N . PRO A 1 195 ? 2.017 -24.515 -30.222 1.00 47.72 195 PRO A N 1
ATOM 1567 C CA . PRO A 1 195 ? 0.594 -24.224 -30.263 1.00 47.72 195 PRO A CA 1
ATOM 1568 C C . PRO A 1 195 ? -0.088 -25.149 -31.278 1.00 47.72 195 PRO A C 1
ATOM 1570 O O . PRO A 1 195 ? 0.239 -25.126 -32.465 1.00 47.72 195 PRO A O 1
ATOM 1573 N N . ASP A 1 196 ? -1.066 -25.921 -30.810 1.00 40.88 196 ASP A N 1
ATOM 1574 C CA . ASP A 1 196 ? -2.091 -26.498 -31.680 1.00 40.88 196 ASP A CA 1
ATOM 1575 C C . ASP A 1 196 ? -2.867 -25.336 -32.326 1.00 40.88 196 ASP A C 1
ATOM 1577 O O . ASP A 1 196 ? -3.367 -24.450 -31.628 1.00 40.88 196 ASP A O 1
ATOM 1581 N N . SER A 1 197 ? -2.853 -25.250 -33.656 1.00 41.41 197 SER A N 1
ATOM 1582 C CA . SER A 1 197 ? -3.215 -24.028 -34.375 1.00 41.41 197 SER A CA 1
ATOM 1583 C C . SER A 1 197 ? -4.600 -24.123 -35.011 1.00 41.41 197 SER A C 1
ATOM 1585 O O . SER A 1 197 ? -4.740 -24.530 -36.167 1.00 41.41 197 SER A O 1
ATOM 1587 N N . THR A 1 198 ? -5.613 -23.658 -34.288 1.00 37.47 198 THR A N 1
ATOM 1588 C CA . THR A 1 198 ? -6.888 -23.213 -34.867 1.00 37.47 198 THR A CA 1
ATOM 1589 C C . THR A 1 198 ? -7.015 -21.700 -34.728 1.00 37.47 198 THR A C 1
ATOM 1591 O O . THR A 1 198 ? -6.898 -21.157 -33.631 1.00 37.47 198 THR A O 1
ATOM 1594 N N . GLU A 1 199 ? -7.218 -21.019 -35.855 1.00 45.16 199 GLU A N 1
ATOM 1595 C CA . GLU A 1 199 ? -7.380 -19.565 -35.939 1.00 45.16 199 GLU A CA 1
ATOM 1596 C C . GLU A 1 199 ? -8.729 -19.128 -35.347 1.00 45.16 199 GLU A C 1
ATOM 1598 O O . GLU A 1 199 ? -9.755 -19.689 -35.724 1.00 45.16 199 GLU A O 1
ATOM 1603 N N . GLU A 1 200 ? -8.757 -18.078 -34.516 1.00 38.53 200 GLU A N 1
ATOM 1604 C CA . GLU A 1 200 ? -9.988 -17.309 -34.292 1.00 38.53 200 GLU A CA 1
ATOM 1605 C C . GLU A 1 200 ? -9.791 -15.787 -34.363 1.00 38.53 200 GLU A C 1
ATOM 1607 O O . GLU A 1 200 ? -8.777 -15.198 -33.985 1.00 38.53 200 GLU A O 1
ATOM 1612 N N . ASP A 1 201 ? -10.839 -15.202 -34.925 1.00 35.91 201 ASP A N 1
ATOM 1613 C CA . ASP A 1 201 ? -11.034 -13.882 -35.499 1.00 35.91 201 ASP A CA 1
ATOM 1614 C C . ASP A 1 201 ? -11.004 -12.716 -34.484 1.00 35.91 201 ASP A C 1
ATOM 1616 O O . ASP A 1 201 ? -11.526 -12.797 -33.369 1.00 35.91 201 ASP A O 1
ATOM 1620 N N . ASN A 1 202 ? -10.455 -11.567 -34.896 1.00 39.59 202 ASN A N 1
ATOM 1621 C CA . ASN A 1 202 ? -10.426 -10.348 -34.080 1.00 39.59 202 ASN A CA 1
ATOM 1622 C C . ASN A 1 202 ? -11.731 -9.548 -34.238 1.00 39.59 202 ASN A C 1
ATOM 1624 O O . ASN A 1 202 ? -11.782 -8.549 -34.961 1.00 39.59 202 ASN A O 1
ATOM 1628 N N . SER A 1 203 ? -12.778 -9.937 -33.507 1.00 36.50 203 SER A N 1
ATOM 1629 C CA . SER A 1 203 ? -14.006 -9.136 -33.395 1.00 36.50 203 SER A CA 1
ATOM 1630 C C . SER A 1 203 ? -14.021 -8.242 -32.142 1.00 36.50 203 SER A C 1
ATOM 1632 O O . SER A 1 203 ? -13.553 -8.613 -31.066 1.00 36.50 203 SER A O 1
ATOM 1634 N N . SER A 1 204 ? -14.547 -7.017 -32.287 1.00 37.78 204 SER A N 1
ATOM 1635 C CA . SER A 1 204 ? -14.668 -6.042 -31.187 1.00 37.78 204 SER A CA 1
ATOM 1636 C C . SER A 1 204 ? -15.483 -6.591 -30.006 1.00 37.78 204 SER A C 1
ATOM 1638 O O . SER A 1 204 ? -16.472 -7.288 -30.237 1.00 37.78 204 SER A O 1
ATOM 1640 N N . PRO A 1 205 ? -15.163 -6.210 -28.750 1.00 48.03 205 PRO A N 1
ATOM 1641 C CA . PRO A 1 205 ? -15.813 -6.754 -27.562 1.00 48.03 205 PRO A CA 1
ATOM 1642 C C . PRO A 1 205 ? -17.308 -6.416 -27.533 1.00 48.03 205 PRO A C 1
ATOM 1644 O O . PRO A 1 205 ? -17.726 -5.302 -27.202 1.00 48.03 205 PRO A O 1
ATOM 1647 N N . SER A 1 206 ? -18.122 -7.414 -27.867 1.00 55.72 206 SER A N 1
ATOM 1648 C CA . SER A 1 206 ? -19.571 -7.377 -27.724 1.00 55.72 206 SER A CA 1
ATOM 1649 C C . SER A 1 206 ? -19.945 -7.128 -26.258 1.00 55.72 206 SER A C 1
ATOM 1651 O O . SER A 1 206 ? -19.320 -7.643 -25.327 1.00 55.72 206 SER A O 1
ATOM 1653 N N . LYS A 1 207 ? -20.967 -6.292 -26.024 1.00 73.19 207 LYS A N 1
ATOM 1654 C CA . LYS A 1 207 ? -21.455 -6.016 -24.665 1.00 73.19 207 LYS A CA 1
ATOM 1655 C C . LYS A 1 207 ? -21.937 -7.322 -24.033 1.00 73.19 207 LYS A C 1
ATOM 1657 O O . LYS A 1 207 ? -22.953 -7.867 -24.459 1.00 73.19 207 LYS A O 1
ATOM 1662 N N . LYS A 1 208 ? -21.220 -7.788 -23.008 1.00 85.31 208 LYS A N 1
ATOM 1663 C CA . LYS A 1 208 ? -21.557 -9.007 -22.266 1.00 85.31 208 LYS A CA 1
ATOM 1664 C C . LYS A 1 208 ? -22.972 -8.897 -21.655 1.00 85.31 208 LYS A C 1
ATOM 1666 O O . LYS A 1 208 ? -23.337 -7.810 -21.193 1.00 85.31 208 LYS A O 1
ATOM 1671 N N . PRO A 1 209 ? -23.778 -9.978 -21.671 1.00 87.00 209 PRO A N 1
ATOM 1672 C CA . PRO A 1 209 ? -25.116 -10.010 -21.077 1.00 87.00 209 PRO A CA 1
ATOM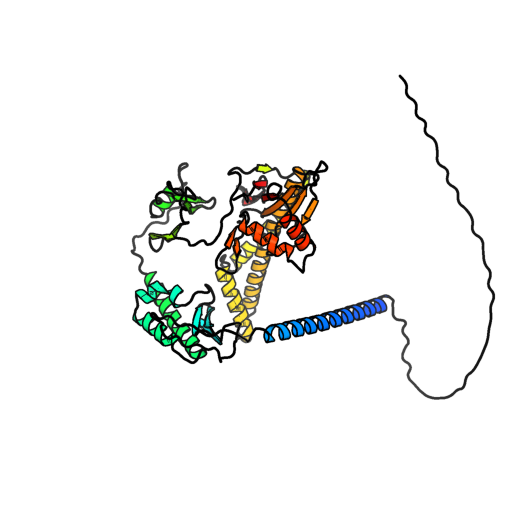 1673 C C . PRO A 1 209 ? -25.169 -9.572 -19.604 1.00 87.00 209 PRO A C 1
ATOM 1675 O O . PRO A 1 209 ? -24.187 -9.649 -18.872 1.00 87.00 209 PRO A O 1
ATOM 1678 N N . LYS A 1 210 ? -26.345 -9.135 -19.133 1.00 86.38 210 LYS A N 1
ATOM 1679 C CA . LYS A 1 210 ? -26.532 -8.656 -17.746 1.00 86.38 210 LYS A CA 1
ATOM 1680 C C . LYS A 1 210 ? -26.382 -9.769 -16.695 1.00 86.38 210 LYS A C 1
ATOM 1682 O O . LYS A 1 210 ? -26.070 -9.490 -15.543 1.00 86.38 210 LYS A O 1
ATOM 1687 N N . ASP A 1 211 ? -26.621 -11.010 -17.094 1.00 89.19 211 ASP A N 1
ATOM 1688 C CA . ASP A 1 211 ? -26.495 -12.244 -16.316 1.00 89.19 211 ASP A CA 1
ATOM 1689 C C . ASP A 1 211 ? -25.126 -12.929 -16.506 1.00 89.19 211 ASP A C 1
ATOM 1691 O O . ASP A 1 211 ? -24.962 -14.114 -16.193 1.00 89.19 211 ASP A O 1
ATOM 1695 N N . TRP A 1 212 ? -24.146 -12.203 -17.048 1.00 92.25 212 TRP A N 1
ATOM 1696 C CA . TRP A 1 212 ? -22.776 -12.668 -17.200 1.00 92.25 212 TRP A CA 1
ATOM 1697 C C . TRP A 1 212 ? -22.048 -12.678 -15.850 1.00 92.25 212 TRP A C 1
ATOM 1699 O O . TRP A 1 212 ? -22.032 -11.684 -15.125 1.00 92.25 212 TRP A O 1
ATOM 1709 N N . ASN A 1 213 ? -21.451 -13.816 -15.504 1.00 92.69 213 ASN A N 1
ATOM 1710 C CA . ASN A 1 213 ? -20.786 -14.056 -14.225 1.00 92.69 213 ASN A CA 1
ATOM 1711 C C . ASN A 1 213 ? -19.427 -14.737 -14.450 1.00 92.69 213 ASN A C 1
ATOM 1713 O O . ASN A 1 213 ? -19.061 -15.043 -15.585 1.00 92.69 213 ASN A O 1
ATOM 1717 N N . GLY A 1 214 ? -18.664 -14.962 -13.377 1.00 91.38 214 GLY A N 1
ATOM 1718 C CA . GLY A 1 214 ? -17.336 -15.563 -13.502 1.00 91.38 214 GLY A CA 1
ATOM 1719 C C . GLY A 1 214 ? -17.358 -16.978 -14.089 1.00 91.38 214 GLY A C 1
ATOM 1720 O O . GLY A 1 214 ? -16.482 -17.287 -14.883 1.00 91.38 214 GLY A O 1
ATOM 1721 N N . SER A 1 215 ? -18.370 -17.806 -13.808 1.00 94.25 215 SER A N 1
ATOM 1722 C CA . SER A 1 215 ? -18.480 -19.140 -14.426 1.00 94.25 215 SER A CA 1
ATOM 1723 C C . SER A 1 215 ? -18.637 -19.071 -15.948 1.00 94.25 215 SER A C 1
ATOM 1725 O O . SER A 1 215 ? -17.899 -19.746 -16.656 1.00 94.25 215 SER A O 1
ATOM 1727 N N . LYS A 1 216 ? -19.519 -18.200 -16.460 1.00 94.81 216 LYS A N 1
ATOM 1728 C CA . LYS A 1 216 ? -19.683 -17.974 -17.911 1.00 94.81 216 LYS A CA 1
ATOM 1729 C C . LYS A 1 216 ? -18.435 -17.373 -18.551 1.00 94.81 216 LYS A C 1
ATOM 1731 O O . LYS A 1 216 ? -18.078 -17.724 -19.668 1.00 94.81 216 LYS A O 1
ATOM 1736 N N . GLU A 1 217 ? -17.749 -16.474 -17.845 1.00 94.00 217 GLU A N 1
ATOM 1737 C CA . GLU A 1 217 ? -16.467 -15.939 -18.306 1.00 94.00 217 GLU A CA 1
ATOM 1738 C C . GLU A 1 217 ? -15.393 -17.036 -18.387 1.00 94.00 217 GLU A C 1
ATOM 1740 O O . GLU A 1 217 ? -14.649 -17.072 -19.362 1.00 94.00 217 GLU A O 1
ATOM 1745 N N . ALA A 1 218 ? -15.320 -17.930 -17.399 1.00 93.62 218 ALA A N 1
ATOM 1746 C CA . ALA A 1 218 ? -14.382 -19.050 -17.377 1.00 93.62 218 ALA A CA 1
ATOM 1747 C C . ALA A 1 218 ? -14.646 -20.020 -18.535 1.00 93.62 218 ALA A C 1
ATOM 1749 O O . ALA A 1 218 ? -13.739 -20.276 -19.324 1.00 93.62 218 ALA A O 1
ATOM 1750 N N . GLU A 1 219 ? -15.900 -20.441 -18.710 1.00 93.62 219 GLU A N 1
ATOM 1751 C CA . GLU A 1 219 ? -16.352 -21.250 -19.848 1.00 93.62 219 GLU A CA 1
ATOM 1752 C C . GLU A 1 219 ? -15.996 -20.582 -21.189 1.00 93.62 219 GLU A C 1
ATOM 1754 O O . GLU A 1 219 ? -15.367 -21.202 -22.043 1.00 93.62 219 GLU A O 1
ATOM 1759 N N . SER A 1 220 ? -16.274 -19.279 -21.346 1.00 93.06 220 SER A N 1
ATOM 1760 C CA . SER A 1 220 ? -15.943 -18.530 -22.571 1.00 93.06 220 SER A CA 1
ATOM 1761 C C . SER A 1 220 ? -14.442 -18.390 -22.858 1.00 93.06 220 SER A C 1
ATOM 1763 O O . SER A 1 220 ? -14.066 -18.027 -23.969 1.00 93.06 220 SER A O 1
ATOM 1765 N N . ARG A 1 221 ? -13.582 -18.647 -21.864 1.00 91.31 221 ARG A N 1
ATOM 1766 C CA . ARG A 1 221 ? -12.116 -18.675 -22.001 1.00 91.31 221 ARG A CA 1
ATOM 1767 C C . ARG A 1 221 ? -11.559 -20.104 -22.072 1.00 91.31 221 ARG A C 1
ATOM 1769 O O . ARG A 1 221 ? -10.345 -20.273 -21.995 1.00 91.31 221 ARG A O 1
ATOM 1776 N N . GLY A 1 222 ? -12.420 -21.118 -22.191 1.00 91.06 222 GLY A N 1
ATOM 1777 C CA . GLY A 1 222 ? -12.027 -22.529 -22.233 1.00 91.06 222 GLY A CA 1
ATOM 1778 C C . GLY A 1 222 ? -11.518 -23.083 -20.899 1.00 91.06 222 GLY A C 1
ATOM 1779 O O . GLY A 1 222 ? -10.805 -24.083 -20.889 1.00 91.06 222 GLY A O 1
ATOM 1780 N N . TYR A 1 223 ? -11.829 -22.437 -19.772 1.00 90.62 223 TYR A N 1
ATOM 1781 C CA . TYR A 1 223 ? -11.422 -22.921 -18.452 1.00 90.62 223 TYR A CA 1
ATOM 1782 C C . TYR A 1 223 ? -12.388 -23.995 -17.938 1.00 90.62 223 TYR A C 1
ATOM 1784 O O . TYR A 1 223 ? -13.586 -23.950 -18.219 1.00 90.62 223 TYR A O 1
ATOM 1792 N N . LEU A 1 224 ? -11.874 -24.935 -17.139 1.00 91.56 224 LEU A N 1
ATOM 1793 C CA . LEU A 1 224 ? -12.693 -25.968 -16.501 1.00 91.56 224 LEU A CA 1
ATOM 1794 C C . LEU A 1 224 ? -13.776 -25.378 -15.583 1.00 91.56 224 LEU A C 1
ATOM 1796 O O . LEU A 1 224 ? -13.585 -24.338 -14.942 1.00 91.56 224 LEU A O 1
ATOM 1800 N N . GLU A 1 225 ? -14.897 -26.095 -15.470 1.00 93.56 225 GLU A N 1
ATOM 1801 C CA . GLU A 1 225 ? -15.915 -25.829 -14.453 1.00 93.56 225 GLU A CA 1
ATOM 1802 C C . GLU A 1 225 ? -15.293 -25.880 -13.045 1.00 93.56 225 GLU A C 1
ATOM 1804 O O . GLU A 1 225 ? -14.331 -26.609 -12.793 1.00 93.56 225 GLU A O 1
ATOM 1809 N N . ALA A 1 226 ? -15.816 -25.066 -12.127 1.00 91.00 226 ALA A N 1
ATOM 1810 C CA . ALA A 1 226 ? -15.298 -25.018 -10.769 1.00 91.00 226 ALA A CA 1
ATOM 1811 C C . ALA A 1 226 ? -15.618 -26.308 -10.000 1.00 91.00 226 ALA A C 1
ATOM 1813 O O . ALA A 1 226 ? -16.754 -26.780 -9.992 1.00 91.00 226 ALA A O 1
ATOM 1814 N N . GLU A 1 227 ? -14.614 -26.846 -9.311 1.00 89.94 227 GLU A N 1
ATOM 1815 C CA . GLU A 1 227 ? -14.768 -28.006 -8.438 1.00 89.94 227 GLU A CA 1
ATOM 1816 C C . GLU A 1 227 ? -15.784 -27.728 -7.311 1.00 89.94 227 GLU A C 1
ATOM 1818 O O . GLU A 1 227 ? -15.921 -26.583 -6.858 1.00 89.94 227 GLU A O 1
ATOM 1823 N N . PRO A 1 228 ? -16.469 -28.763 -6.784 1.00 88.12 228 PRO A N 1
ATOM 1824 C CA . PRO A 1 228 ? -17.374 -28.614 -5.650 1.00 88.12 228 PRO A CA 1
ATOM 1825 C C . PRO A 1 228 ? -16.715 -27.887 -4.469 1.00 88.12 228 PRO A C 1
ATOM 1827 O O . PRO A 1 228 ? -15.686 -28.312 -3.948 1.00 88.12 228 PRO A O 1
ATOM 1830 N N . GLY A 1 229 ? -17.327 -26.782 -4.035 1.00 85.25 229 GLY A N 1
ATOM 1831 C CA . GLY A 1 229 ? -16.778 -25.910 -2.991 1.00 85.25 229 GLY A CA 1
ATOM 1832 C C . GLY A 1 229 ? -16.002 -24.692 -3.504 1.00 85.25 229 GLY A C 1
ATOM 1833 O O . GLY A 1 229 ? -15.560 -23.890 -2.681 1.00 85.25 229 GLY A O 1
ATOM 1834 N N . TYR A 1 230 ? -15.896 -24.493 -4.820 1.00 92.44 230 TYR A N 1
ATOM 1835 C CA . TYR A 1 230 ? -15.276 -23.321 -5.448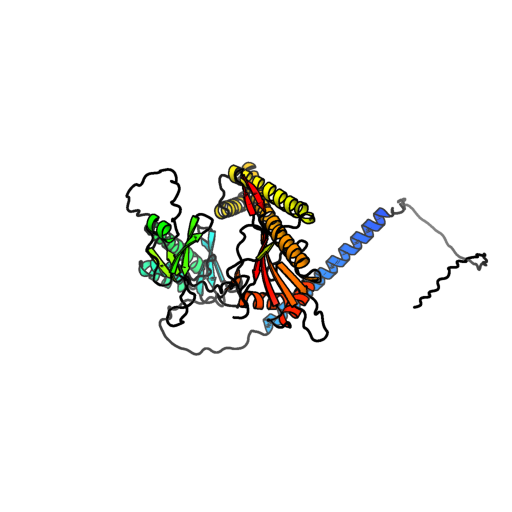 1.00 92.44 230 TYR A CA 1
ATOM 1836 C C . TYR A 1 230 ? -16.216 -22.636 -6.442 1.00 92.44 230 TYR A C 1
ATOM 1838 O O . TYR A 1 230 ? -17.266 -23.158 -6.812 1.00 92.44 230 TYR A O 1
ATOM 1846 N N . VAL A 1 231 ? -15.847 -21.425 -6.849 1.00 94.50 231 VAL A N 1
ATOM 1847 C CA . VAL A 1 231 ? -16.563 -20.637 -7.848 1.00 94.50 231 VAL A CA 1
ATOM 1848 C C . VAL A 1 231 ? -15.602 -19.724 -8.603 1.00 94.50 231 VAL A C 1
ATOM 1850 O O . VAL A 1 231 ? -14.666 -19.146 -8.043 1.00 94.50 231 VAL A O 1
ATOM 1853 N N . TRP A 1 232 ? -15.868 -19.558 -9.894 1.00 93.31 232 TRP A N 1
ATOM 1854 C CA . TRP A 1 232 ? -15.230 -18.534 -10.703 1.00 93.31 232 TRP A CA 1
ATOM 1855 C C . TRP A 1 232 ? -15.863 -17.169 -10.422 1.00 93.31 232 TRP A C 1
ATOM 1857 O O . TRP A 1 232 ? -17.059 -16.960 -10.634 1.00 93.31 232 TRP A O 1
ATOM 1867 N N . VAL A 1 233 ? -15.050 -16.219 -9.966 1.00 90.56 233 VAL A N 1
ATOM 1868 C CA . VAL A 1 233 ? -15.452 -14.844 -9.652 1.00 90.56 233 VAL A CA 1
ATOM 1869 C C . VAL A 1 233 ? -14.820 -13.895 -10.662 1.00 90.56 233 VAL A C 1
ATOM 1871 O O . VAL A 1 233 ? -13.611 -13.916 -10.877 1.00 90.56 233 VAL A O 1
ATOM 1874 N N . LEU A 1 234 ? -15.641 -13.039 -11.267 1.00 83.50 234 LEU A N 1
ATOM 1875 C CA . LEU A 1 234 ? -15.175 -11.897 -12.050 1.00 83.50 234 LEU A CA 1
ATOM 1876 C C . LEU A 1 234 ? -14.872 -10.733 -11.097 1.00 83.50 234 LEU A C 1
ATOM 1878 O O . LEU A 1 234 ? -15.753 -10.305 -10.349 1.00 83.50 234 LEU A O 1
ATOM 1882 N N . ASP A 1 235 ? -13.640 -10.221 -11.111 1.00 74.56 235 ASP A N 1
ATOM 1883 C CA . ASP A 1 235 ? -13.295 -9.000 -10.382 1.00 74.56 235 ASP A CA 1
ATOM 1884 C C . ASP A 1 235 ? -13.822 -7.739 -11.099 1.00 74.56 235 ASP A C 1
ATOM 1886 O O . ASP A 1 235 ? -14.248 -7.765 -12.256 1.00 74.56 235 ASP A O 1
ATOM 1890 N N . GLN A 1 236 ? -13.765 -6.598 -10.409 1.00 62.03 236 GLN A N 1
ATOM 1891 C CA . GLN A 1 236 ? -14.201 -5.297 -10.939 1.00 62.03 236 GLN A CA 1
ATOM 1892 C C . GLN A 1 236 ? -13.417 -4.803 -12.174 1.00 62.03 236 GLN A C 1
ATOM 1894 O O . GLN A 1 236 ? -13.816 -3.812 -12.780 1.00 62.03 236 GLN A O 1
ATOM 1899 N N . ASN A 1 237 ? -12.313 -5.464 -12.538 1.00 60.38 237 ASN A N 1
ATOM 1900 C CA . ASN A 1 237 ? -11.471 -5.141 -13.688 1.00 60.38 237 ASN A CA 1
ATOM 1901 C C . ASN A 1 237 ? -11.669 -6.124 -14.862 1.00 60.38 237 ASN A C 1
ATOM 1903 O O . ASN A 1 237 ? -11.016 -5.972 -15.891 1.00 60.38 237 ASN A O 1
ATOM 1907 N N . GLY A 1 238 ? -12.535 -7.137 -14.727 1.00 76.19 238 GLY A N 1
ATOM 1908 C CA . GLY A 1 238 ? -12.742 -8.165 -15.753 1.00 76.19 238 GLY A CA 1
ATOM 1909 C C . GLY A 1 238 ? -11.791 -9.369 -15.670 1.00 76.19 238 GLY A C 1
ATOM 1910 O O . GLY A 1 238 ? -11.748 -10.181 -16.601 1.00 76.19 238 GLY A O 1
ATOM 1911 N N . ASN A 1 239 ? -11.024 -9.510 -14.585 1.00 78.62 239 ASN A N 1
ATOM 1912 C CA . ASN A 1 239 ? -10.171 -10.675 -14.360 1.00 78.62 239 ASN A CA 1
ATOM 1913 C C . ASN A 1 239 ? -10.962 -11.810 -13.712 1.00 78.62 239 ASN A C 1
ATOM 1915 O O . ASN A 1 239 ? -11.770 -11.584 -12.812 1.00 78.62 239 ASN A O 1
ATOM 1919 N N . LEU A 1 240 ? -10.661 -13.041 -14.117 1.00 85.06 240 LEU A N 1
ATOM 1920 C CA . LEU A 1 240 ? -11.134 -14.229 -13.422 1.00 85.06 240 LEU A CA 1
ATOM 1921 C C . LEU A 1 240 ? -10.291 -14.523 -12.187 1.00 85.06 240 LEU A C 1
ATOM 1923 O O . LEU A 1 240 ? -9.061 -14.482 -12.225 1.00 85.06 240 LEU A O 1
ATOM 1927 N N . ARG A 1 241 ? -10.978 -14.898 -11.114 1.00 85.38 241 ARG A N 1
ATOM 1928 C CA . ARG A 1 241 ? -10.416 -15.467 -9.897 1.00 85.38 241 ARG A CA 1
ATOM 1929 C C . ARG A 1 241 ? -11.104 -16.783 -9.580 1.00 85.38 241 ARG A C 1
ATOM 1931 O O . ARG A 1 241 ? -12.308 -16.914 -9.780 1.00 85.38 241 ARG A O 1
ATOM 1938 N N . TYR A 1 242 ? -10.334 -17.722 -9.049 1.00 87.19 242 TYR A N 1
ATOM 1939 C CA . TYR A 1 242 ? -10.844 -18.982 -8.534 1.00 87.19 242 TYR A CA 1
ATOM 1940 C C . TYR A 1 242 ? -10.924 -18.891 -7.009 1.00 87.19 242 TYR A C 1
ATOM 1942 O O . TYR A 1 242 ? -9.905 -18.962 -6.320 1.00 87.19 242 TYR A O 1
ATOM 1950 N N . ASP A 1 243 ? -12.123 -18.653 -6.482 1.00 81.81 243 ASP A N 1
ATOM 1951 C CA . ASP A 1 243 ? -12.349 -18.448 -5.052 1.00 81.81 243 ASP A CA 1
ATOM 1952 C C . ASP A 1 243 ? -13.114 -19.644 -4.462 1.00 81.81 243 ASP A C 1
ATOM 1954 O O . ASP A 1 243 ? -13.981 -20.236 -5.103 1.00 81.81 243 ASP A O 1
ATOM 1958 N N . ARG A 1 244 ? -12.812 -20.007 -3.213 1.00 87.19 244 ARG A N 1
ATOM 1959 C CA . ARG A 1 244 ? -13.576 -21.021 -2.468 1.00 87.19 244 ARG A CA 1
ATOM 1960 C C . ARG A 1 244 ? -14.903 -20.445 -1.961 1.00 87.19 244 ARG A C 1
ATOM 1962 O O . ARG A 1 244 ? -14.925 -19.349 -1.402 1.00 87.19 244 ARG A O 1
ATOM 1969 N N . LEU A 1 245 ? -15.987 -21.207 -2.097 1.00 84.12 245 LEU A N 1
ATOM 1970 C CA . LEU A 1 245 ? -17.323 -20.879 -1.579 1.00 84.12 245 LEU A CA 1
ATOM 1971 C C . LEU A 1 245 ? -17.370 -20.887 -0.045 1.00 84.12 245 LEU A C 1
ATOM 1973 O O . LEU A 1 245 ? -18.135 -20.140 0.559 1.00 84.12 245 LEU A O 1
ATOM 1977 N N . SER A 1 246 ? -16.541 -21.719 0.588 1.00 80.88 246 SER A N 1
ATOM 1978 C CA . SER A 1 246 ? -16.410 -21.821 2.041 1.00 80.88 246 SER A CA 1
ATOM 1979 C C . SER A 1 246 ? -14.945 -22.008 2.435 1.00 80.88 246 SER A C 1
ATOM 1981 O O . SER A 1 246 ? -14.139 -22.530 1.666 1.00 80.88 246 SER A O 1
ATOM 1983 N N . LYS A 1 247 ? -14.584 -21.599 3.658 1.00 74.50 247 LYS A N 1
ATOM 1984 C CA . LYS A 1 247 ? -13.272 -21.916 4.252 1.00 74.50 247 LYS A CA 1
ATOM 1985 C C . LYS A 1 247 ? -13.177 -23.380 4.704 1.00 74.50 247 LYS A C 1
ATOM 1987 O O . LYS A 1 247 ? -12.063 -23.866 4.877 1.00 74.50 247 LYS A O 1
ATOM 1992 N N . VAL A 1 248 ? -14.315 -24.052 4.895 1.00 65.81 248 VAL A N 1
ATOM 1993 C CA . VAL A 1 248 ? -14.420 -25.450 5.341 1.00 65.81 248 VAL A CA 1
ATOM 1994 C C . VAL A 1 248 ? -15.418 -26.250 4.501 1.00 65.81 248 VAL A C 1
ATOM 1996 O O . VAL A 1 248 ? -16.370 -25.679 3.968 1.00 65.81 248 VAL A O 1
ATOM 1999 N N . ASP A 1 249 ? -15.193 -27.554 4.370 1.00 76.50 249 ASP A N 1
ATOM 2000 C CA . ASP A 1 249 ? -16.090 -28.478 3.671 1.00 76.50 249 ASP A CA 1
ATOM 2001 C C . ASP A 1 249 ? -17.301 -28.872 4.543 1.00 76.50 249 ASP A C 1
ATOM 2003 O O . ASP A 1 249 ? -17.492 -28.356 5.648 1.00 76.50 249 ASP A O 1
ATOM 2007 N N . SER A 1 250 ? -18.143 -29.783 4.045 1.00 77.69 250 SER A N 1
ATOM 2008 C CA . SER A 1 250 ? -19.303 -30.313 4.779 1.00 77.69 250 SER A CA 1
ATOM 2009 C C . SER A 1 250 ? -18.940 -31.031 6.082 1.00 77.69 250 SER A C 1
ATOM 2011 O O . SER A 1 250 ? -19.789 -31.142 6.964 1.00 77.69 250 SER A O 1
ATOM 2013 N N . ASP A 1 251 ? -17.694 -31.495 6.212 1.00 75.81 251 ASP A N 1
ATOM 2014 C CA . ASP A 1 251 ? -17.171 -32.186 7.392 1.00 75.81 251 ASP A CA 1
ATOM 2015 C C . ASP A 1 251 ? -16.471 -31.211 8.362 1.00 75.81 251 ASP A C 1
ATOM 2017 O O . ASP A 1 251 ? -15.915 -31.632 9.379 1.00 75.81 251 ASP A O 1
ATOM 2021 N N . GLY A 1 252 ? -16.450 -29.910 8.045 1.00 75.12 252 GLY A N 1
ATOM 2022 C CA . GLY A 1 252 ? -15.762 -28.876 8.818 1.00 75.12 252 GLY A CA 1
ATOM 2023 C C . GLY A 1 252 ? -14.242 -28.821 8.611 1.00 75.12 252 GLY A C 1
ATOM 2024 O O . GLY A 1 252 ? -13.561 -28.102 9.345 1.00 75.12 252 GLY A O 1
ATOM 2025 N N . LYS A 1 253 ? -13.678 -29.544 7.634 1.00 64.94 253 LYS A N 1
ATOM 2026 C CA . LYS A 1 253 ? -12.230 -29.549 7.358 1.00 64.94 253 LYS A CA 1
ATOM 2027 C C . LYS A 1 253 ? -11.846 -28.368 6.459 1.00 64.94 253 LYS A C 1
ATOM 2029 O O . LYS A 1 253 ? -12.626 -28.008 5.579 1.00 64.94 253 LYS A O 1
ATOM 2034 N N . PRO A 1 254 ? -10.651 -27.765 6.610 1.00 65.06 254 PRO A N 1
ATOM 2035 C CA . PRO A 1 254 ? -10.239 -26.629 5.787 1.00 65.06 254 PRO A CA 1
ATOM 2036 C C . PRO A 1 254 ? -10.179 -26.943 4.284 1.00 65.06 254 PRO A C 1
ATOM 2038 O O . PRO A 1 254 ? -9.432 -27.820 3.851 1.00 65.06 254 PRO A O 1
ATOM 2041 N N . VAL A 1 255 ? -10.898 -26.154 3.482 1.00 74.88 255 VAL A N 1
ATOM 2042 C CA . VAL A 1 255 ? -10.828 -26.194 2.014 1.00 74.88 255 VAL A CA 1
ATOM 2043 C C . VAL A 1 255 ? -9.587 -25.405 1.571 1.00 74.88 255 VAL A C 1
ATOM 2045 O O . VAL A 1 255 ? -9.483 -24.210 1.901 1.00 74.88 255 VAL A O 1
ATOM 2048 N N . PRO A 1 256 ? -8.616 -26.034 0.876 1.00 75.25 256 PRO A N 1
ATOM 2049 C CA . PRO A 1 256 ? -7.382 -25.370 0.467 1.00 75.25 256 PRO A CA 1
ATOM 2050 C C . PRO A 1 256 ? -7.668 -24.236 -0.523 1.00 75.25 256 PRO A C 1
ATOM 2052 O O . PRO A 1 256 ? -8.657 -24.258 -1.245 1.00 75.25 256 PRO A O 1
ATOM 2055 N N . GLN A 1 257 ? -6.796 -23.231 -0.590 1.00 79.94 257 GLN A N 1
ATOM 2056 C CA . GLN A 1 257 ? -6.874 -22.276 -1.693 1.00 79.94 257 GLN A CA 1
ATOM 2057 C C . GLN A 1 257 ? -6.285 -22.935 -2.944 1.00 79.94 257 GLN A C 1
ATOM 2059 O O . GLN A 1 257 ? -5.137 -23.381 -2.937 1.00 79.94 257 GLN A O 1
ATOM 2064 N N . LEU A 1 258 ? -7.064 -22.981 -4.019 1.00 84.56 258 LEU A N 1
ATOM 2065 C CA . LEU A 1 258 ? -6.604 -23.422 -5.332 1.00 84.56 258 LEU A CA 1
ATOM 2066 C C . LEU A 1 258 ? -6.443 -22.208 -6.252 1.00 84.56 258 LEU A C 1
ATOM 2068 O O . LEU A 1 258 ? -7.072 -21.167 -6.046 1.00 84.56 258 LEU A O 1
ATOM 2072 N N . ALA A 1 259 ? -5.579 -22.342 -7.250 1.00 80.75 259 ALA A N 1
ATOM 2073 C CA . ALA A 1 259 ? -5.553 -21.487 -8.423 1.00 80.75 259 ALA A CA 1
ATOM 2074 C C . ALA A 1 259 ? -5.564 -22.388 -9.648 1.00 80.75 259 ALA A C 1
ATOM 2076 O O . ALA A 1 259 ? -4.997 -23.476 -9.639 1.00 80.75 259 ALA A O 1
ATOM 2077 N N . TYR A 1 260 ? -6.201 -21.911 -10.701 1.00 83.75 260 TYR A N 1
ATOM 2078 C CA . TYR A 1 260 ? -6.133 -22.549 -11.999 1.00 83.75 260 TYR A CA 1
ATOM 2079 C C . TYR A 1 260 ? -4.831 -22.154 -12.693 1.00 83.75 260 TYR A C 1
ATOM 2081 O O . TYR A 1 260 ? -4.565 -20.956 -12.834 1.00 83.75 260 TYR A O 1
ATOM 2089 N N . ASP A 1 261 ? -4.036 -23.129 -13.132 1.00 80.62 261 ASP A N 1
ATOM 2090 C CA . ASP A 1 261 ? -2.961 -22.869 -14.089 1.00 80.62 261 ASP A CA 1
ATOM 2091 C C . ASP A 1 261 ? -3.488 -23.138 -15.511 1.00 80.62 261 ASP A C 1
ATOM 2093 O O . ASP A 1 261 ? -3.670 -24.298 -15.891 1.00 80.62 261 ASP A O 1
ATOM 2097 N N . PRO A 1 262 ? -3.727 -22.095 -16.332 1.00 76.06 262 PRO A N 1
ATOM 2098 C CA . PRO A 1 262 ? -4.247 -22.265 -17.687 1.00 76.06 262 PRO A CA 1
ATOM 2099 C C . PRO A 1 262 ? -3.251 -22.938 -18.648 1.00 76.06 262 PRO A C 1
ATOM 2101 O O . PRO A 1 262 ? -3.605 -23.181 -19.796 1.00 76.06 262 PRO A O 1
ATOM 2104 N N . LYS A 1 263 ? -2.008 -23.226 -18.227 1.00 79.19 263 LYS A N 1
ATOM 2105 C CA . LYS A 1 263 ? -1.026 -23.971 -19.035 1.00 79.19 263 LYS A CA 1
ATOM 2106 C C . LYS A 1 263 ? -1.085 -25.476 -18.820 1.00 79.19 263 LYS A C 1
ATOM 2108 O O . LYS A 1 263 ? -0.794 -26.219 -19.751 1.00 79.19 263 LYS A O 1
ATOM 2113 N N . THR A 1 264 ? -1.382 -25.920 -17.599 1.00 86.31 264 THR A N 1
ATOM 2114 C CA . THR A 1 264 ? -1.543 -27.350 -17.283 1.00 86.31 264 THR A CA 1
ATOM 2115 C C . THR A 1 264 ? -3.004 -27.779 -17.323 1.00 86.31 264 THR A C 1
ATOM 2117 O O . THR A 1 264 ? -3.273 -28.970 -17.430 1.00 86.31 264 THR A O 1
ATOM 2120 N N . ASN A 1 265 ? -3.934 -26.816 -17.299 1.00 86.25 265 ASN A N 1
ATOM 2121 C CA . ASN A 1 265 ? -5.374 -27.039 -17.217 1.00 86.25 265 ASN A CA 1
ATOM 2122 C C . ASN A 1 265 ? -5.793 -27.707 -15.888 1.00 86.25 265 ASN A C 1
ATOM 2124 O O . ASN A 1 265 ? -6.791 -28.421 -15.829 1.00 86.25 265 ASN A O 1
ATOM 2128 N N . GLU A 1 266 ? -5.018 -27.473 -14.821 1.00 88.12 266 GLU A N 1
ATOM 2129 C CA . GLU A 1 266 ? -5.195 -28.078 -13.496 1.00 88.12 266 GLU A CA 1
ATOM 2130 C C . GLU A 1 266 ? -5.431 -27.028 -12.400 1.00 88.12 266 GLU A C 1
ATOM 2132 O O . GLU A 1 266 ? -4.910 -25.906 -12.436 1.00 88.12 266 GLU A O 1
ATOM 2137 N N . PHE A 1 267 ? -6.162 -27.430 -11.357 1.00 83.69 267 PHE A N 1
ATOM 2138 C CA . PHE A 1 267 ? -6.280 -26.670 -10.116 1.00 83.69 267 PHE A CA 1
ATOM 2139 C C . PHE A 1 267 ? -5.105 -26.984 -9.183 1.00 83.69 267 PHE A C 1
ATOM 2141 O O . PHE A 1 267 ? -5.136 -27.909 -8.368 1.00 83.69 267 PHE A O 1
ATOM 2148 N N . VAL A 1 268 ? -4.045 -26.183 -9.274 1.00 80.38 268 VAL A N 1
ATOM 2149 C CA . VAL A 1 268 ? -2.905 -26.287 -8.363 1.00 80.38 268 VAL A CA 1
ATOM 2150 C C . VAL A 1 268 ? -3.269 -25.752 -6.980 1.00 80.38 268 VAL A C 1
ATOM 2152 O O . VAL A 1 268 ? -3.796 -24.646 -6.825 1.00 80.38 268 VAL A O 1
ATOM 2155 N N . LYS A 1 269 ? -2.932 -26.522 -5.937 1.00 74.06 269 LYS A N 1
ATOM 2156 C CA . LYS A 1 269 ? -2.965 -26.039 -4.551 1.00 74.06 269 LYS A CA 1
ATOM 2157 C C . LYS A 1 269 ? -2.016 -24.861 -4.427 1.00 74.06 269 LYS A C 1
ATOM 2159 O O . LYS A 1 269 ? -0.799 -25.045 -4.366 1.00 74.06 269 LYS A O 1
ATOM 2164 N N . VAL A 1 270 ? -2.565 -23.652 -4.329 1.00 66.62 270 VAL A N 1
ATOM 2165 C CA . VAL A 1 270 ? -1.754 -22.512 -3.933 1.00 66.62 270 VAL A CA 1
ATOM 2166 C C . VAL A 1 270 ? -1.449 -22.735 -2.473 1.00 66.62 270 VAL A C 1
ATOM 2168 O O . VAL A 1 270 ? -2.309 -22.570 -1.607 1.00 66.62 270 VAL A O 1
ATOM 2171 N N . ASN A 1 271 ? -0.198 -23.074 -2.183 1.00 55.25 271 ASN A N 1
ATOM 2172 C CA . ASN A 1 271 ? 0.300 -22.974 -0.827 1.00 55.25 271 ASN A CA 1
ATOM 2173 C C . ASN A 1 271 ? 0.518 -21.487 -0.500 1.00 55.25 271 ASN A C 1
ATOM 2175 O O . ASN A 1 271 ? 1.635 -21.019 -0.266 1.00 55.25 271 ASN A O 1
ATOM 2179 N N . THR A 1 272 ? -0.572 -20.708 -0.537 1.00 58.97 272 THR A N 1
ATOM 2180 C CA . THR A 1 272 ? -0.644 -19.428 0.142 1.00 58.97 272 THR A CA 1
ATOM 2181 C C . THR A 1 272 ? -0.538 -19.743 1.621 1.00 58.97 272 THR A C 1
ATOM 2183 O O . THR A 1 272 ? -1.544 -19.820 2.324 1.00 58.97 272 THR A O 1
ATOM 2186 N N . ASN A 1 273 ? 0.695 -19.800 2.118 1.00 72.06 273 ASN A N 1
ATOM 2187 C CA . ASN A 1 273 ? 0.998 -19.632 3.535 1.00 72.06 273 ASN A CA 1
ATOM 2188 C C . ASN A 1 273 ? 0.619 -18.207 4.007 1.00 72.06 273 ASN A C 1
ATOM 2190 O O . ASN A 1 273 ? 1.274 -17.673 4.883 1.00 72.06 273 ASN A O 1
ATOM 2194 N N . VAL A 1 274 ? -0.345 -17.538 3.363 1.00 84.06 274 VAL A N 1
ATOM 2195 C CA . VAL A 1 274 ? -0.855 -16.205 3.669 1.00 84.06 274 VAL A CA 1
ATOM 2196 C C . VAL A 1 274 ? -2.137 -16.409 4.457 1.00 84.06 274 VAL A C 1
ATOM 2198 O O . VAL A 1 274 ? -3.159 -16.783 3.886 1.00 84.06 274 VAL A O 1
ATOM 2201 N N . ILE A 1 275 ? -2.085 -16.137 5.754 1.00 86.00 275 ILE A N 1
ATOM 2202 C CA . ILE A 1 275 ? -3.267 -16.032 6.603 1.00 86.00 275 ILE A CA 1
ATOM 2203 C C . ILE A 1 275 ? -4.072 -14.821 6.099 1.00 86.00 275 ILE A C 1
ATOM 2205 O O . ILE A 1 275 ? -3.567 -13.695 6.171 1.00 86.00 275 ILE A O 1
ATOM 2209 N N . PRO A 1 276 ? -5.269 -15.021 5.516 1.00 87.88 276 PRO A N 1
ATOM 2210 C CA . PRO A 1 276 ? -6.036 -13.938 4.916 1.00 87.88 276 PRO A CA 1
ATOM 2211 C C . PRO A 1 276 ? -6.719 -13.095 5.994 1.00 87.88 276 PRO A C 1
ATOM 2213 O O . PRO A 1 276 ? -6.944 -13.563 7.111 1.00 87.88 276 PRO A O 1
ATOM 2216 N N . ALA A 1 277 ? -7.112 -11.876 5.633 1.00 91.12 277 ALA A N 1
ATOM 2217 C CA . ALA A 1 277 ? -7.980 -11.065 6.476 1.00 91.12 277 ALA A CA 1
ATOM 2218 C C . ALA A 1 277 ? -9.351 -11.736 6.702 1.00 91.12 277 ALA A C 1
ATOM 2220 O O . ALA A 1 277 ? -9.847 -12.520 5.881 1.00 91.12 277 ALA A O 1
ATOM 2221 N N . SER A 1 278 ? -9.991 -11.376 7.808 1.00 88.81 278 SER A N 1
ATOM 2222 C CA . SER A 1 278 ? -11.396 -11.666 8.106 1.00 88.81 278 SER A CA 1
ATOM 2223 C C . SER A 1 278 ? -12.095 -10.369 8.489 1.00 88.81 278 SER A C 1
ATOM 2225 O O . SER A 1 278 ? -11.463 -9.464 9.021 1.00 88.81 278 SER A O 1
ATOM 2227 N N . TYR A 1 279 ? -13.394 -10.265 8.220 1.00 92.19 279 TYR A N 1
ATOM 2228 C CA . TYR A 1 279 ? -14.209 -9.100 8.569 1.00 92.19 279 TYR A CA 1
ATOM 2229 C C . TYR A 1 279 ? -15.385 -9.544 9.433 1.00 92.19 279 TYR A C 1
ATOM 2231 O O . TYR A 1 279 ? -15.947 -10.612 9.189 1.00 92.19 279 TYR A O 1
ATOM 2239 N N . LYS A 1 280 ? -15.799 -8.705 10.389 1.00 90.56 280 LYS A N 1
ATOM 2240 C CA . LYS A 1 280 ? -16.983 -8.961 11.235 1.00 90.56 280 LYS A CA 1
ATOM 2241 C C . LYS A 1 280 ? -18.304 -8.871 10.455 1.00 90.56 280 LYS A C 1
ATOM 2243 O O . LYS A 1 280 ? -19.333 -9.336 10.928 1.00 90.56 280 LYS A O 1
ATOM 2248 N N . SER A 1 281 ? -18.275 -8.253 9.272 1.00 88.31 281 SER A N 1
ATOM 2249 C CA . SER A 1 281 ? -19.419 -8.017 8.389 1.00 88.31 281 SER A CA 1
ATOM 2250 C C . SER A 1 281 ? -18.983 -8.082 6.922 1.00 88.31 281 SER A C 1
ATOM 2252 O O . SER A 1 281 ? -17.872 -7.669 6.578 1.00 88.31 281 SER A O 1
ATOM 2254 N N . ALA A 1 282 ? -19.866 -8.561 6.041 1.00 78.56 282 ALA A N 1
ATOM 2255 C CA . ALA A 1 282 ? -19.679 -8.438 4.595 1.00 78.56 282 ALA A CA 1
ATOM 2256 C C . ALA A 1 282 ? -19.898 -6.987 4.118 1.00 78.56 282 ALA A C 1
ATOM 2258 O O . ALA A 1 282 ? -19.153 -6.496 3.258 1.00 78.56 282 ALA A O 1
ATOM 2259 N N . ASP A 1 283 ? -20.878 -6.302 4.712 1.00 84.38 283 ASP A N 1
ATOM 2260 C CA . ASP A 1 283 ? -21.264 -4.929 4.395 1.00 84.38 283 ASP A CA 1
ATOM 2261 C C . ASP A 1 283 ? -20.238 -3.914 4.909 1.00 84.38 283 ASP A C 1
ATOM 2263 O O . ASP A 1 283 ? -19.713 -4.044 6.018 1.00 84.38 283 ASP A O 1
ATOM 2267 N N . SER A 1 284 ? -19.974 -2.879 4.106 1.00 89.69 284 SER A N 1
ATOM 2268 C CA . SER A 1 284 ? -19.220 -1.698 4.530 1.00 89.69 284 SER A CA 1
ATOM 2269 C C . SER A 1 284 ? -20.142 -0.594 5.035 1.00 89.69 284 SER A C 1
ATOM 2271 O O . SER A 1 284 ? -21.112 -0.226 4.367 1.00 89.69 284 SER A O 1
ATOM 2273 N N . GLU A 1 285 ? -19.777 0.010 6.166 1.00 96.81 285 GLU A N 1
ATOM 2274 C CA . GLU A 1 285 ? -20.279 1.336 6.516 1.00 96.81 285 GLU A CA 1
ATOM 2275 C C . GLU A 1 285 ? -19.775 2.337 5.460 1.00 96.81 285 GLU A C 1
ATOM 2277 O O . GLU A 1 285 ? -18.666 2.208 4.930 1.00 96.81 285 GLU A O 1
ATOM 2282 N N . LYS A 1 286 ? -20.613 3.319 5.113 1.00 97.25 286 LYS A N 1
ATOM 2283 C CA . LYS A 1 286 ? -20.287 4.369 4.143 1.00 97.25 286 LYS A CA 1
ATOM 2284 C C . LYS A 1 286 ? -20.423 5.732 4.792 1.00 97.25 286 LYS A C 1
ATOM 2286 O O . LYS A 1 286 ? -21.455 6.028 5.390 1.00 97.25 286 LYS A O 1
ATOM 2291 N N . MET A 1 287 ? -19.414 6.573 4.609 1.00 97.50 287 MET A N 1
ATOM 2292 C CA . MET A 1 287 ? -19.398 7.947 5.092 1.00 97.50 287 MET A CA 1
ATOM 2293 C C . MET A 1 287 ? -19.143 8.905 3.928 1.00 97.50 287 MET A C 1
ATOM 2295 O O . MET A 1 287 ? -18.188 8.741 3.168 1.00 97.50 287 MET A O 1
ATOM 2299 N N . LYS A 1 288 ? -19.977 9.938 3.795 1.00 97.50 288 LYS A N 1
ATOM 2300 C CA . LYS A 1 288 ? -19.708 11.039 2.863 1.00 97.50 288 LYS A CA 1
ATOM 2301 C C . LYS A 1 288 ? -18.497 11.837 3.341 1.00 97.50 288 LYS A C 1
ATOM 2303 O O . LYS A 1 288 ? -18.321 12.030 4.541 1.00 97.50 288 LYS A O 1
ATOM 2308 N N . ILE A 1 289 ? -17.697 12.346 2.407 1.00 95.00 289 ILE A N 1
ATOM 2309 C CA . ILE A 1 289 ? -16.647 13.318 2.732 1.00 95.00 289 ILE A CA 1
ATOM 2310 C C . ILE A 1 289 ? -17.323 14.581 3.305 1.00 95.00 289 ILE A C 1
ATOM 2312 O O . ILE A 1 289 ? -18.224 15.108 2.643 1.00 95.00 289 ILE A O 1
ATOM 2316 N N . PRO A 1 290 ? -16.932 15.070 4.501 1.00 93.94 290 PRO A N 1
ATOM 2317 C CA . PRO A 1 290 ? -17.480 16.303 5.065 1.00 93.94 290 PRO A CA 1
ATOM 2318 C C . PRO A 1 290 ? -17.266 17.495 4.127 1.00 93.94 290 PRO A C 1
ATOM 2320 O O . PRO A 1 290 ? -16.190 17.648 3.548 1.00 93.94 290 PRO A O 1
ATOM 2323 N N . GLU A 1 291 ? -18.286 18.342 3.971 1.00 94.44 291 GLU A N 1
ATOM 2324 C CA . GLU A 1 291 ? -18.284 19.444 2.996 1.00 94.44 291 GLU A CA 1
ATOM 2325 C C . GLU A 1 291 ? -17.114 20.415 3.222 1.00 94.44 291 GLU A C 1
ATOM 2327 O O . GLU A 1 291 ? -16.418 20.792 2.285 1.00 94.44 291 GLU A O 1
ATOM 2332 N N . ASP A 1 292 ? -16.829 20.729 4.487 1.00 94.56 292 ASP A N 1
ATOM 2333 C CA . ASP A 1 292 ? -15.726 21.586 4.930 1.00 94.56 292 ASP A CA 1
ATOM 2334 C C . ASP A 1 292 ? -14.333 20.957 4.741 1.00 94.56 292 ASP A C 1
ATOM 2336 O O . ASP A 1 292 ? -13.317 21.632 4.906 1.00 94.56 292 ASP A O 1
ATOM 2340 N N . LYS A 1 293 ? -14.272 19.660 4.416 1.00 95.12 293 LYS A N 1
ATOM 2341 C CA . LYS A 1 293 ? -13.031 18.923 4.157 1.00 95.12 293 LYS A CA 1
ATOM 2342 C C . LYS A 1 293 ? -12.799 18.643 2.678 1.00 95.12 293 LYS A C 1
ATOM 2344 O O . LYS A 1 293 ? -11.651 18.385 2.330 1.00 95.12 293 LYS A O 1
ATOM 2349 N N . LYS A 1 294 ? -13.813 18.723 1.803 1.00 94.50 294 LYS A N 1
ATOM 2350 C CA . LYS A 1 294 ? -13.668 18.431 0.360 1.00 94.50 294 LYS A CA 1
ATOM 2351 C C . LYS A 1 294 ? -12.451 19.093 -0.309 1.00 94.50 294 LYS A C 1
ATOM 2353 O O . LYS A 1 294 ? -11.731 18.350 -0.973 1.00 94.50 294 LYS A O 1
ATOM 2358 N N . PRO A 1 295 ? -12.117 20.381 -0.069 1.00 96.25 295 PRO A N 1
ATOM 2359 C CA . PRO A 1 295 ? -10.959 21.007 -0.714 1.00 96.25 295 PRO A CA 1
ATOM 2360 C C . PRO A 1 295 ? -9.614 20.334 -0.387 1.00 96.25 295 PRO A C 1
ATOM 2362 O O . PRO A 1 295 ? -8.713 20.319 -1.224 1.00 96.25 295 PRO A O 1
ATOM 2365 N N . ASP A 1 296 ? -9.467 19.732 0.803 1.00 95.56 296 ASP A N 1
ATOM 2366 C CA . ASP A 1 296 ? -8.264 18.964 1.160 1.00 95.56 296 ASP A CA 1
ATOM 2367 C C . ASP A 1 296 ? -8.154 17.675 0.329 1.00 95.56 296 ASP A C 1
ATOM 2369 O O . ASP A 1 296 ? -7.056 17.260 -0.040 1.00 95.56 296 ASP A O 1
ATOM 2373 N N . TYR A 1 297 ? -9.290 17.028 0.051 1.00 96.25 297 TYR A N 1
ATOM 2374 C CA . TYR A 1 297 ? -9.360 15.797 -0.735 1.00 96.25 297 TYR A CA 1
ATOM 2375 C C . TYR A 1 297 ? -9.182 16.061 -2.229 1.00 96.25 297 TYR A C 1
ATOM 2377 O O . TYR A 1 297 ? -8.432 15.338 -2.879 1.00 96.25 297 TYR A O 1
ATOM 2385 N N . GLU A 1 298 ? -9.834 17.100 -2.754 1.00 95.38 298 GLU A N 1
ATOM 2386 C CA . GLU A 1 298 ? -9.700 17.557 -4.142 1.00 95.38 298 GLU A CA 1
ATOM 2387 C C . GLU A 1 298 ? -8.234 17.880 -4.443 1.00 95.38 298 GLU A C 1
ATOM 2389 O O . GLU A 1 298 ? -7.647 17.274 -5.331 1.00 95.38 298 GLU A O 1
ATOM 2394 N N . LYS A 1 299 ? -7.567 18.665 -3.588 1.00 96.25 299 LYS A N 1
ATOM 2395 C CA . LYS A 1 299 ? -6.133 18.969 -3.723 1.00 96.25 299 LYS A CA 1
ATOM 2396 C C . LYS A 1 299 ? -5.226 17.728 -3.762 1.00 96.25 299 LYS A C 1
ATOM 2398 O O . LYS A 1 299 ? -4.211 17.728 -4.461 1.00 96.25 299 LYS A O 1
ATOM 2403 N N . LEU A 1 300 ? -5.537 16.689 -2.983 1.00 95.81 300 LEU A N 1
ATOM 2404 C CA . LEU A 1 300 ? -4.786 15.426 -2.997 1.00 95.81 300 LEU A CA 1
ATOM 2405 C C . LEU A 1 300 ? -5.085 14.592 -4.254 1.00 95.81 300 LEU A C 1
ATOM 2407 O O . LEU A 1 300 ? -4.194 13.897 -4.747 1.00 95.81 300 LEU A O 1
ATOM 2411 N N . LEU A 1 301 ? -6.315 14.659 -4.767 1.00 95.62 301 LEU A N 1
ATOM 2412 C CA . LEU A 1 301 ? -6.740 13.994 -5.995 1.00 95.62 301 LEU A CA 1
ATOM 2413 C C . LEU A 1 301 ? -6.114 14.657 -7.230 1.00 95.62 301 LEU A C 1
ATOM 2415 O O . LEU A 1 301 ? -5.493 13.962 -8.027 1.00 95.62 301 LEU A O 1
ATOM 2419 N N . ASP A 1 302 ? -6.156 15.985 -7.323 1.00 95.44 302 ASP A N 1
ATOM 2420 C CA . ASP A 1 302 ? -5.533 16.768 -8.396 1.00 95.44 302 ASP A CA 1
ATOM 2421 C C . ASP A 1 302 ? -4.026 16.477 -8.479 1.00 95.44 302 ASP A C 1
ATOM 2423 O O . ASP A 1 302 ? -3.508 16.094 -9.526 1.00 95.44 302 ASP A O 1
ATOM 2427 N N . ALA A 1 303 ? -3.316 16.537 -7.344 1.00 95.94 303 ALA A N 1
ATOM 2428 C CA . ALA A 1 303 ? -1.882 16.242 -7.288 1.00 95.94 303 ALA A CA 1
ATOM 2429 C C . ALA A 1 303 ? -1.545 14.791 -7.696 1.00 95.94 303 ALA A C 1
ATOM 2431 O O . ALA A 1 303 ? -0.462 14.519 -8.230 1.00 95.94 303 ALA A O 1
ATOM 2432 N N . ARG A 1 304 ? -2.458 13.845 -7.442 1.00 95.00 304 ARG A N 1
ATOM 2433 C CA . ARG A 1 304 ? -2.342 12.445 -7.873 1.00 95.00 304 ARG A CA 1
ATOM 2434 C C . ARG A 1 304 ? -2.578 12.304 -9.378 1.00 95.00 304 ARG A C 1
ATOM 2436 O O . ARG A 1 304 ? -1.890 11.512 -10.028 1.00 95.00 304 ARG A O 1
ATOM 2443 N N . ASP A 1 305 ? -3.523 13.045 -9.934 1.00 93.75 305 ASP A N 1
ATOM 2444 C CA . ASP A 1 305 ? -3.911 12.967 -11.341 1.00 93.75 305 ASP A CA 1
ATOM 2445 C C . ASP A 1 305 ? -2.923 13.715 -12.252 1.00 93.75 305 ASP A C 1
ATOM 2447 O O . ASP A 1 305 ? -2.569 13.207 -13.319 1.00 93.75 305 ASP A O 1
ATOM 2451 N N . ASP A 1 306 ? -2.331 14.813 -11.778 1.00 95.19 306 ASP A N 1
ATOM 2452 C CA . ASP A 1 306 ? -1.160 15.463 -12.384 1.00 95.19 306 ASP A CA 1
ATOM 2453 C C . ASP A 1 306 ? 0.041 14.509 -12.467 1.00 95.19 306 ASP A C 1
ATOM 2455 O O . ASP A 1 306 ? 0.750 14.438 -13.478 1.00 95.19 306 ASP A O 1
ATOM 2459 N N . ALA A 1 307 ? 0.295 13.747 -11.398 1.00 95.44 307 ALA A N 1
ATOM 2460 C CA . ALA A 1 307 ? 1.329 12.716 -11.399 1.00 95.44 307 ALA A CA 1
ATOM 2461 C C . ALA A 1 307 ? 0.962 11.559 -12.350 1.00 95.44 307 ALA A C 1
ATOM 2463 O O . ALA A 1 307 ? 1.795 11.112 -13.137 1.00 95.44 307 ALA A O 1
ATOM 2464 N N . THR A 1 308 ? -0.296 11.119 -12.363 1.00 93.50 308 THR A N 1
ATOM 2465 C CA . THR A 1 308 ? -0.792 10.084 -13.289 1.00 93.50 308 THR A CA 1
ATOM 2466 C C . THR A 1 308 ? -0.586 10.504 -14.751 1.00 93.50 308 THR A C 1
ATOM 2468 O O . THR A 1 308 ? 0.011 9.760 -15.530 1.00 93.50 308 THR A O 1
ATOM 2471 N N . SER A 1 309 ? -0.934 11.745 -15.091 1.00 94.31 309 SER A N 1
ATOM 2472 C CA . SER A 1 309 ? -0.748 12.331 -16.422 1.00 94.31 309 SER A CA 1
ATOM 2473 C C . SER A 1 309 ? 0.730 12.418 -16.829 1.00 94.31 309 SER A C 1
ATOM 2475 O O . SER A 1 309 ? 1.093 12.057 -17.953 1.00 94.31 309 SER A O 1
ATOM 2477 N N . ARG A 1 310 ? 1.620 12.827 -15.909 1.00 96.81 310 ARG A N 1
ATOM 2478 C CA . ARG A 1 310 ? 3.080 12.826 -16.137 1.00 96.81 310 ARG A CA 1
ATOM 2479 C C . ARG A 1 310 ? 3.628 11.414 -16.372 1.00 96.81 310 ARG A C 1
ATOM 2481 O O . ARG A 1 310 ? 4.384 11.209 -17.322 1.00 96.81 310 ARG A O 1
ATOM 2488 N N . ARG A 1 311 ? 3.211 10.427 -15.567 1.00 96.44 311 ARG A N 1
ATOM 2489 C CA . ARG A 1 311 ? 3.582 9.008 -15.733 1.00 96.44 311 ARG A CA 1
ATOM 2490 C C . ARG A 1 311 ? 3.168 8.482 -17.106 1.00 96.44 311 ARG A C 1
ATOM 2492 O O . ARG A 1 311 ? 3.947 7.768 -17.737 1.00 96.44 311 ARG A O 1
ATOM 2499 N N . ASP A 1 312 ? 1.968 8.812 -17.571 1.00 94.00 312 ASP A N 1
ATOM 2500 C CA . ASP A 1 312 ? 1.434 8.277 -18.828 1.00 94.00 312 ASP A CA 1
ATOM 2501 C C . ASP A 1 312 ? 2.108 8.902 -20.048 1.00 94.00 312 ASP A C 1
ATOM 2503 O O . ASP A 1 312 ? 2.490 8.180 -20.974 1.00 94.00 312 ASP A O 1
ATOM 2507 N N . LYS A 1 313 ? 2.405 10.207 -19.993 1.00 97.25 313 LYS A N 1
ATOM 2508 C CA . LYS A 1 313 ? 3.285 10.865 -20.967 1.00 97.25 313 LYS A CA 1
ATOM 2509 C C . LYS A 1 313 ? 4.660 10.186 -21.033 1.00 97.25 313 LYS A C 1
ATOM 2511 O O . LYS A 1 313 ? 5.094 9.806 -22.118 1.00 97.25 313 LYS A O 1
ATOM 2516 N N . LEU A 1 314 ? 5.318 9.972 -19.890 1.00 97.44 314 LEU A N 1
ATOM 2517 C CA . LEU A 1 314 ? 6.632 9.315 -19.836 1.00 97.44 314 LEU A CA 1
ATOM 2518 C C . LEU A 1 314 ? 6.585 7.862 -20.331 1.00 97.44 314 LEU A C 1
ATOM 2520 O O . LEU A 1 314 ? 7.491 7.430 -21.035 1.00 97.44 314 LEU A O 1
ATOM 2524 N N . SER A 1 315 ? 5.521 7.115 -20.022 1.00 96.00 315 SER A N 1
ATOM 2525 C CA . SER A 1 315 ? 5.331 5.739 -20.511 1.00 96.00 315 SER A CA 1
ATOM 2526 C C . SER A 1 315 ? 5.197 5.701 -22.038 1.00 96.00 315 SER A C 1
ATOM 2528 O O . SER A 1 315 ? 5.829 4.877 -22.697 1.00 96.00 315 SER A O 1
ATOM 2530 N N . LYS A 1 316 ? 4.443 6.649 -22.617 1.00 97.12 316 LYS A N 1
ATOM 2531 C CA . LYS A 1 316 ? 4.322 6.818 -24.072 1.00 97.12 316 LYS A CA 1
ATOM 2532 C C . LYS A 1 316 ? 5.656 7.193 -24.726 1.00 97.12 316 LYS A C 1
ATOM 2534 O O . LYS A 1 316 ? 5.975 6.663 -25.783 1.00 97.12 316 LYS A O 1
ATOM 2539 N N . GLU A 1 317 ? 6.442 8.071 -24.104 1.00 97.25 317 GLU A N 1
ATOM 2540 C CA . GLU A 1 317 ? 7.770 8.461 -24.604 1.00 97.25 317 GLU A CA 1
ATOM 2541 C C . GLU A 1 317 ? 8.827 7.351 -24.487 1.00 97.25 317 GLU A C 1
ATOM 2543 O O . GLU A 1 317 ? 9.767 7.327 -25.279 1.00 97.25 317 GLU A O 1
ATOM 2548 N N . LEU A 1 318 ? 8.691 6.442 -23.516 1.00 96.75 318 LEU A N 1
ATOM 2549 C CA . LEU A 1 318 ? 9.575 5.283 -23.337 1.00 96.75 318 LEU A CA 1
ATOM 2550 C C . LEU A 1 318 ? 9.181 4.079 -24.209 1.00 96.75 318 LEU A C 1
ATOM 2552 O O . LEU A 1 318 ? 9.998 3.175 -24.399 1.00 96.75 318 LEU A O 1
ATOM 2556 N N . GLY A 1 319 ? 7.950 4.067 -24.728 1.00 96.69 319 GLY A N 1
ATOM 2557 C CA . GLY A 1 319 ? 7.389 2.973 -25.522 1.00 96.69 319 GLY A CA 1
ATOM 2558 C C . GLY A 1 319 ? 6.925 1.764 -24.703 1.00 96.69 319 GLY A C 1
ATOM 2559 O O . GLY A 1 319 ? 6.614 0.736 -25.293 1.00 96.69 319 GLY A O 1
ATOM 2560 N N . SER A 1 320 ? 6.866 1.868 -23.370 1.00 92.12 320 SER A N 1
ATOM 2561 C CA . SER A 1 320 ? 6.434 0.775 -22.491 1.00 92.12 320 SER A CA 1
ATOM 2562 C C . SER A 1 320 ? 5.739 1.281 -21.226 1.00 92.12 320 SER A C 1
ATOM 2564 O O . SER A 1 320 ? 6.076 2.327 -20.663 1.00 92.12 320 SER A O 1
ATOM 2566 N N . THR A 1 321 ? 4.757 0.507 -20.766 1.00 89.75 321 THR A N 1
ATOM 2567 C CA . THR A 1 321 ? 4.080 0.666 -19.474 1.00 89.75 321 THR A CA 1
ATOM 2568 C C . THR A 1 321 ? 4.531 -0.372 -18.440 1.00 89.75 321 THR A C 1
ATOM 2570 O O . THR A 1 321 ? 4.224 -0.195 -17.257 1.00 89.75 321 THR A O 1
ATOM 2573 N N . ASP A 1 322 ? 5.278 -1.413 -18.834 1.00 91.62 322 ASP A N 1
ATOM 2574 C CA . ASP A 1 322 ? 5.702 -2.483 -17.927 1.00 91.62 322 ASP A CA 1
ATOM 2575 C C . ASP A 1 322 ? 6.847 -2.016 -17.014 1.00 91.62 322 ASP A C 1
ATOM 2577 O O . ASP A 1 322 ? 7.959 -1.689 -17.433 1.00 91.62 322 ASP A O 1
ATOM 2581 N N . ASN A 1 323 ? 6.574 -2.024 -15.711 1.00 86.94 323 ASN A N 1
ATOM 2582 C CA . ASN A 1 323 ? 7.548 -1.680 -14.684 1.00 86.94 323 ASN A CA 1
ATOM 2583 C C . ASN A 1 323 ? 8.719 -2.675 -14.617 1.00 86.94 323 ASN A C 1
ATOM 2585 O O . ASN A 1 323 ? 9.808 -2.281 -14.200 1.00 86.94 323 ASN A O 1
ATOM 2589 N N . LYS A 1 324 ? 8.524 -3.944 -15.003 1.00 90.12 324 LYS A N 1
ATOM 2590 C CA . LYS A 1 324 ? 9.585 -4.958 -15.018 1.00 90.12 324 LYS A CA 1
ATOM 2591 C C . LYS A 1 324 ? 10.548 -4.721 -16.180 1.00 90.12 324 LYS A C 1
ATOM 2593 O O . LYS A 1 324 ? 11.755 -4.676 -15.949 1.00 90.12 324 LYS A O 1
ATOM 2598 N N . GLU A 1 325 ? 10.020 -4.514 -17.385 1.00 94.06 325 GLU A N 1
ATOM 2599 C CA . GLU A 1 325 ? 10.803 -4.144 -18.570 1.00 94.06 325 GLU A CA 1
ATOM 2600 C C . GLU A 1 325 ? 11.612 -2.862 -18.323 1.00 94.06 325 GLU A C 1
ATOM 2602 O O . GLU A 1 325 ? 12.835 -2.858 -18.454 1.00 94.06 325 GLU A O 1
ATOM 2607 N N . LEU A 1 326 ? 10.953 -1.789 -17.870 1.00 94.25 326 LEU A N 1
ATOM 2608 C CA . LEU A 1 326 ? 11.615 -0.508 -17.616 1.00 94.25 326 LEU A CA 1
ATOM 2609 C C . LEU A 1 326 ? 12.657 -0.588 -16.491 1.00 94.25 326 LEU A C 1
ATOM 2611 O O . LEU A 1 326 ? 13.682 0.090 -16.561 1.00 94.25 326 LEU A O 1
ATOM 2615 N N . LYS A 1 327 ? 12.449 -1.439 -15.475 1.00 94.81 327 LYS A N 1
ATOM 2616 C CA . LYS A 1 327 ? 13.460 -1.699 -14.440 1.00 94.81 327 LYS A CA 1
ATOM 2617 C C . LYS A 1 327 ? 14.701 -2.385 -15.022 1.00 94.81 327 LYS A C 1
ATOM 2619 O O . LYS A 1 327 ? 15.805 -1.936 -14.719 1.00 94.81 327 LYS A O 1
ATOM 2624 N N . ALA A 1 328 ? 14.531 -3.419 -15.847 1.00 95.50 328 ALA A N 1
ATOM 2625 C CA . ALA A 1 328 ? 15.647 -4.101 -16.506 1.00 95.50 328 ALA A CA 1
ATOM 2626 C C . ALA A 1 328 ? 16.408 -3.139 -17.436 1.00 95.50 328 ALA A C 1
ATOM 2628 O O . ALA A 1 328 ? 17.618 -2.980 -17.304 1.00 95.50 328 ALA A O 1
ATOM 2629 N N . ARG A 1 329 ? 15.681 -2.381 -18.269 1.00 97.12 329 ARG A N 1
ATOM 2630 C CA . ARG A 1 329 ? 16.236 -1.353 -19.165 1.00 97.12 329 ARG A CA 1
ATOM 2631 C C . ARG A 1 329 ? 17.053 -0.295 -18.411 1.00 97.12 329 ARG A C 1
ATOM 2633 O O . ARG A 1 329 ? 18.135 0.079 -18.851 1.00 97.12 329 ARG A O 1
ATOM 2640 N N . ARG A 1 330 ? 16.591 0.143 -17.233 1.00 97.81 330 ARG A N 1
ATOM 2641 C CA . ARG A 1 330 ? 17.349 1.034 -16.333 1.00 97.81 330 ARG A CA 1
ATOM 2642 C C . ARG A 1 330 ? 18.652 0.397 -15.842 1.00 97.81 330 ARG A C 1
ATOM 2644 O O . ARG A 1 330 ? 19.679 1.066 -15.801 1.00 97.81 330 ARG A O 1
ATOM 2651 N N . GLU A 1 331 ? 18.604 -0.870 -15.440 1.00 97.62 331 GLU A N 1
ATOM 2652 C CA . GLU A 1 331 ? 19.765 -1.606 -14.926 1.00 97.62 331 GLU A CA 1
ATOM 2653 C C . GLU A 1 331 ? 20.816 -1.838 -16.025 1.00 97.62 331 GLU A C 1
ATOM 2655 O O . GLU A 1 331 ? 22.005 -1.646 -15.768 1.00 97.62 331 GLU A O 1
ATOM 2660 N N . ASP A 1 332 ? 20.390 -2.112 -17.261 1.00 97.75 332 ASP A N 1
ATOM 2661 C CA . ASP A 1 332 ? 21.268 -2.186 -18.434 1.00 97.75 332 ASP A CA 1
ATOM 2662 C C . ASP A 1 332 ? 21.899 -0.831 -18.793 1.00 97.75 332 ASP A C 1
ATOM 2664 O O . ASP A 1 332 ? 23.091 -0.770 -19.106 1.00 97.75 332 ASP A O 1
ATOM 2668 N N . LEU A 1 333 ? 21.145 0.272 -18.708 1.00 98.00 333 LEU A N 1
ATOM 2669 C CA . LEU A 1 333 ? 21.671 1.625 -18.932 1.00 98.00 333 LEU A CA 1
ATOM 2670 C C . LEU A 1 333 ? 22.719 2.017 -17.881 1.00 98.00 333 LEU A C 1
ATOM 2672 O O . LEU A 1 333 ? 23.793 2.491 -18.250 1.00 98.00 333 LEU A O 1
ATOM 2676 N N . GLU A 1 334 ? 22.452 1.789 -16.592 1.00 97.94 334 GLU A N 1
ATOM 2677 C CA . GLU A 1 334 ? 23.417 2.057 -15.511 1.00 97.94 334 GLU A CA 1
ATOM 2678 C C . GLU A 1 334 ? 24.662 1.164 -15.626 1.00 97.94 334 GLU A C 1
ATOM 2680 O O . GLU A 1 334 ? 25.794 1.627 -15.449 1.00 97.94 334 GLU A O 1
ATOM 2685 N N . LYS A 1 335 ? 24.483 -0.112 -15.995 1.00 98.06 335 LYS A N 1
ATOM 2686 C CA . LYS A 1 335 ? 25.593 -1.029 -16.278 1.00 98.06 335 LYS A CA 1
ATOM 2687 C C . LYS A 1 335 ? 26.440 -0.523 -17.447 1.00 98.06 335 LYS A C 1
ATOM 2689 O O . LYS A 1 335 ? 27.659 -0.430 -17.315 1.00 98.06 335 LYS A O 1
ATOM 2694 N N . LEU A 1 336 ? 25.815 -0.136 -18.561 1.00 97.69 336 LEU A N 1
ATOM 2695 C CA . LEU A 1 336 ? 26.513 0.408 -19.725 1.00 97.69 336 LEU A CA 1
ATOM 2696 C C . LEU A 1 336 ? 27.266 1.700 -19.381 1.00 97.69 336 LEU A C 1
ATOM 2698 O O . LEU A 1 336 ? 28.421 1.845 -19.774 1.00 97.69 336 LEU A O 1
ATOM 2702 N N . LYS A 1 337 ? 26.643 2.608 -18.622 1.00 97.81 337 LYS A N 1
ATOM 2703 C CA . LYS A 1 337 ? 27.250 3.860 -18.145 1.00 97.81 337 LYS A CA 1
ATOM 2704 C C . LYS A 1 337 ? 28.520 3.615 -17.330 1.00 97.81 337 LYS A C 1
ATOM 2706 O O . LYS A 1 337 ? 29.486 4.361 -17.463 1.00 97.81 337 LYS A O 1
ATOM 2711 N N . LYS A 1 338 ? 28.519 2.562 -16.507 1.00 97.75 338 LYS A N 1
ATOM 2712 C CA . LYS A 1 338 ? 29.655 2.156 -15.672 1.00 97.75 338 LYS A CA 1
ATOM 2713 C C . LYS A 1 338 ? 30.749 1.419 -16.451 1.00 97.75 338 LYS A C 1
ATOM 2715 O O . LYS A 1 338 ? 31.925 1.669 -16.216 1.00 97.75 338 LYS A O 1
ATOM 2720 N N . GLU A 1 339 ? 30.378 0.483 -17.323 1.00 97.75 339 GLU A N 1
ATOM 2721 C CA . GLU A 1 339 ? 31.320 -0.433 -17.987 1.00 97.75 339 GLU A CA 1
ATOM 2722 C C . GLU A 1 339 ? 31.857 0.101 -19.325 1.00 97.75 339 GLU A C 1
ATOM 2724 O O . GLU A 1 339 ? 32.954 -0.264 -19.735 1.00 97.75 339 GLU A O 1
ATOM 2729 N N . ASN A 1 340 ? 31.088 0.933 -20.034 1.00 97.06 340 ASN A N 1
ATOM 2730 C CA . ASN A 1 340 ? 31.427 1.464 -21.359 1.00 97.06 340 ASN A CA 1
ATOM 2731 C C . ASN A 1 340 ? 31.001 2.950 -21.472 1.00 97.06 340 ASN A C 1
ATOM 2733 O O . ASN A 1 340 ? 30.124 3.262 -22.288 1.00 97.06 340 ASN A O 1
ATOM 2737 N N . PRO A 1 341 ? 31.587 3.879 -20.689 1.00 95.56 341 PRO A N 1
ATOM 2738 C CA . PRO A 1 341 ? 31.180 5.289 -20.678 1.00 95.56 341 PRO A CA 1
ATOM 2739 C C . PRO A 1 341 ? 31.222 5.942 -22.070 1.00 95.56 341 PRO A C 1
ATOM 2741 O O . PRO A 1 341 ? 30.298 6.669 -22.423 1.00 95.56 341 PRO A O 1
ATOM 2744 N N . ASP A 1 342 ? 32.195 5.594 -22.917 1.00 96.31 342 ASP A N 1
ATOM 2745 C CA . ASP A 1 342 ? 32.307 6.113 -24.293 1.00 96.31 342 ASP A CA 1
ATOM 2746 C C . ASP A 1 342 ? 31.132 5.702 -25.207 1.00 96.31 342 ASP A C 1
ATOM 2748 O O . ASP A 1 342 ? 30.846 6.357 -26.207 1.00 96.31 342 ASP A O 1
ATOM 2752 N N . LYS A 1 343 ? 30.421 4.616 -24.866 1.00 94.69 343 LYS A N 1
ATOM 2753 C CA . LYS A 1 343 ? 29.209 4.146 -25.568 1.00 94.69 343 LYS A CA 1
ATOM 2754 C C . LYS A 1 343 ? 27.916 4.645 -24.912 1.00 94.69 343 LYS A C 1
ATOM 2756 O O . LYS A 1 343 ? 26.821 4.289 -25.374 1.00 94.69 343 LYS A O 1
ATOM 2761 N N . PHE A 1 344 ? 28.018 5.421 -23.833 1.00 97.38 344 PHE A N 1
ATOM 2762 C CA . PHE A 1 344 ? 26.890 5.978 -23.100 1.00 97.38 344 PHE A CA 1
ATOM 2763 C C . PHE A 1 344 ? 26.575 7.391 -23.609 1.00 97.38 344 PHE A C 1
ATOM 2765 O O . PHE A 1 344 ? 27.082 8.399 -23.121 1.00 97.38 344 PHE A O 1
ATOM 2772 N N . THR A 1 345 ? 25.762 7.449 -24.662 1.00 97.75 345 THR A N 1
ATOM 2773 C CA . THR A 1 345 ? 25.457 8.690 -25.384 1.00 97.75 345 THR A CA 1
ATOM 2774 C C . THR A 1 345 ? 24.446 9.572 -24.638 1.00 97.75 345 THR A C 1
ATOM 2776 O O . THR A 1 345 ? 23.815 9.151 -23.664 1.00 97.75 345 THR A O 1
ATOM 2779 N N . LYS A 1 346 ? 24.247 10.810 -25.113 1.00 97.81 346 LYS A N 1
ATOM 2780 C CA . LYS A 1 346 ? 23.278 11.753 -24.523 1.00 97.81 346 LYS A CA 1
ATOM 2781 C C . LYS A 1 346 ? 21.844 11.226 -24.579 1.00 97.81 346 LYS A C 1
ATOM 2783 O O . LYS A 1 346 ? 21.076 11.458 -23.653 1.00 97.81 346 LYS A O 1
ATOM 2788 N N . GLU A 1 347 ? 21.505 10.477 -25.623 1.00 97.56 347 GLU A N 1
ATOM 2789 C CA . GLU A 1 347 ? 20.196 9.848 -25.810 1.00 97.56 347 GLU A CA 1
ATOM 2790 C C . GLU A 1 347 ? 19.953 8.783 -24.731 1.00 97.56 347 GLU A C 1
ATOM 2792 O O . GLU A 1 347 ? 18.875 8.738 -24.145 1.00 97.56 347 GLU A O 1
ATOM 2797 N N . LYS A 1 348 ? 20.981 7.991 -24.392 1.00 97.88 348 LYS A N 1
ATOM 2798 C CA . LYS A 1 348 ? 20.920 6.985 -23.318 1.00 97.88 348 LYS A CA 1
ATOM 2799 C C . LYS A 1 348 ? 20.844 7.611 -21.927 1.00 97.88 348 LYS A C 1
ATOM 2801 O O . LYS A 1 348 ? 20.148 7.082 -21.065 1.00 97.88 348 LYS A O 1
ATOM 2806 N N . GLN A 1 349 ? 21.510 8.748 -21.712 1.00 98.00 349 GLN A N 1
ATOM 2807 C CA . GLN A 1 349 ? 21.344 9.530 -20.484 1.00 98.00 349 GLN A CA 1
ATOM 2808 C C . GLN A 1 349 ? 19.908 10.070 -20.372 1.00 98.00 349 GLN A C 1
ATOM 2810 O O . GLN A 1 349 ? 19.265 9.855 -19.351 1.00 98.00 349 GLN A O 1
ATOM 2815 N N . ALA A 1 350 ? 19.365 10.668 -21.438 1.00 98.06 350 ALA A N 1
ATOM 2816 C CA . ALA A 1 350 ? 17.987 11.162 -21.456 1.00 98.06 350 ALA A CA 1
ATOM 2817 C C . ALA A 1 350 ? 16.946 10.040 -21.262 1.00 98.06 350 ALA A C 1
ATOM 2819 O O . ALA A 1 350 ? 15.941 10.242 -20.584 1.00 98.06 350 ALA A O 1
ATOM 2820 N N . GLU A 1 351 ? 17.183 8.849 -21.816 1.00 97.81 351 GLU A N 1
ATOM 2821 C CA . GLU A 1 351 ? 16.352 7.664 -21.583 1.00 97.81 351 GLU A CA 1
ATOM 2822 C C . GLU A 1 351 ? 16.388 7.218 -20.112 1.00 97.81 351 GLU A C 1
ATOM 2824 O O . GLU A 1 351 ? 15.337 7.038 -19.493 1.00 97.81 351 GLU A O 1
ATOM 2829 N N . LEU A 1 352 ? 17.586 7.109 -19.527 1.00 98.06 352 LEU A N 1
ATOM 2830 C CA . LEU A 1 352 ? 17.782 6.779 -18.113 1.00 98.06 352 LEU A CA 1
ATOM 2831 C C . LEU A 1 352 ? 17.078 7.792 -17.194 1.00 98.06 352 LEU A C 1
ATOM 2833 O O . LEU A 1 352 ? 16.412 7.399 -16.233 1.00 98.06 352 LEU A O 1
ATOM 2837 N N . ASP A 1 353 ? 17.176 9.083 -17.510 1.00 98.25 353 ASP A N 1
ATOM 2838 C CA . ASP A 1 353 ? 16.521 10.151 -16.755 1.00 98.25 353 ASP A CA 1
ATOM 2839 C C . ASP A 1 353 ? 14.993 10.050 -16.824 1.00 98.25 353 ASP A C 1
ATOM 2841 O O . ASP A 1 353 ? 14.347 10.138 -15.781 1.00 98.25 353 ASP A O 1
ATOM 2845 N N . LYS A 1 354 ? 14.407 9.746 -17.992 1.00 98.38 354 LYS A N 1
ATOM 2846 C CA . LYS A 1 354 ? 12.956 9.501 -18.127 1.00 98.38 354 LYS A CA 1
ATOM 2847 C C . LYS A 1 354 ? 12.480 8.283 -17.337 1.00 98.38 354 LYS A C 1
ATOM 2849 O O . LYS A 1 354 ? 11.415 8.337 -16.721 1.00 98.38 354 LYS A O 1
ATOM 2854 N N . ILE A 1 355 ? 13.245 7.186 -17.318 1.00 98.00 355 ILE A N 1
ATOM 2855 C CA . ILE A 1 355 ? 12.888 5.999 -16.520 1.00 98.00 355 ILE A CA 1
ATOM 2856 C C . ILE A 1 355 ? 12.949 6.324 -15.019 1.00 98.00 355 ILE A C 1
ATOM 2858 O O . ILE A 1 355 ? 12.058 5.933 -14.254 1.00 98.00 355 ILE A O 1
ATOM 2862 N N . ASN A 1 356 ? 13.966 7.076 -14.593 1.00 96.94 356 ASN A N 1
ATOM 2863 C CA . ASN A 1 356 ? 14.103 7.542 -13.215 1.00 96.94 356 ASN A CA 1
ATOM 2864 C C . ASN A 1 356 ? 12.982 8.523 -12.823 1.00 96.94 356 ASN A C 1
ATOM 2866 O O . ASN A 1 356 ? 12.412 8.384 -11.742 1.00 96.94 356 ASN A O 1
ATOM 2870 N N . GLU A 1 357 ? 12.618 9.468 -13.693 1.00 97.25 357 GLU A N 1
ATOM 2871 C CA . GLU A 1 357 ? 11.500 10.395 -13.484 1.00 97.25 357 GLU A CA 1
ATOM 2872 C C . GLU A 1 357 ? 10.176 9.637 -13.357 1.00 97.25 357 GLU A C 1
ATOM 2874 O O . GLU A 1 357 ? 9.504 9.767 -12.337 1.00 97.25 357 GLU A O 1
ATOM 2879 N N . ARG A 1 358 ? 9.857 8.741 -14.302 1.00 96.62 358 ARG A N 1
ATOM 2880 C CA . ARG A 1 358 ? 8.639 7.913 -14.256 1.00 96.62 358 ARG A CA 1
ATOM 2881 C C . ARG A 1 358 ? 8.550 7.098 -12.964 1.00 96.62 358 ARG A C 1
ATOM 2883 O O . ARG A 1 358 ? 7.469 6.950 -12.396 1.00 96.62 358 ARG A O 1
ATOM 2890 N N . SER A 1 359 ? 9.686 6.587 -12.486 1.00 94.38 359 SER A N 1
ATOM 2891 C CA . SER A 1 359 ? 9.770 5.851 -11.219 1.00 94.38 359 SER A CA 1
ATOM 2892 C C . SER A 1 359 ? 9.474 6.745 -10.008 1.00 94.38 359 SER A C 1
ATOM 2894 O O . SER A 1 359 ? 8.771 6.313 -9.098 1.00 94.38 359 SER A O 1
ATOM 2896 N N . ARG A 1 360 ? 9.939 8.005 -10.004 1.00 95.38 360 ARG A N 1
ATOM 2897 C CA . ARG A 1 360 ? 9.571 9.001 -8.978 1.00 95.38 360 ARG A CA 1
ATOM 2898 C C . ARG A 1 360 ? 8.086 9.345 -9.049 1.00 95.38 360 ARG A C 1
ATOM 2900 O O . ARG A 1 360 ? 7.421 9.340 -8.020 1.00 95.38 360 ARG A O 1
ATOM 2907 N N . THR A 1 361 ? 7.544 9.550 -10.248 1.00 95.00 361 THR A N 1
ATOM 2908 C CA . THR A 1 361 ? 6.124 9.864 -10.444 1.00 95.00 361 THR A CA 1
ATOM 2909 C C . THR A 1 361 ? 5.203 8.731 -9.972 1.00 95.00 361 THR A C 1
ATOM 2911 O O . THR A 1 361 ? 4.157 9.000 -9.392 1.00 95.00 361 THR A O 1
ATOM 2914 N N . LEU A 1 362 ? 5.594 7.460 -10.130 1.00 92.50 362 LEU A N 1
ATOM 2915 C CA . LEU A 1 362 ? 4.872 6.334 -9.517 1.00 92.50 362 LEU A CA 1
ATOM 2916 C C . LEU A 1 362 ? 4.851 6.422 -7.983 1.00 92.50 362 LEU A C 1
ATOM 2918 O O . LEU A 1 362 ? 3.800 6.214 -7.377 1.00 92.50 362 LEU A O 1
ATOM 2922 N N . SER A 1 363 ? 5.977 6.769 -7.356 1.00 92.44 363 SER A N 1
ATOM 2923 C CA . SER A 1 363 ? 6.033 7.005 -5.908 1.00 92.44 363 SER A CA 1
ATOM 2924 C C . SER A 1 363 ? 5.172 8.199 -5.480 1.00 92.44 363 SER A C 1
ATOM 2926 O O . SER A 1 363 ? 4.502 8.110 -4.457 1.00 92.44 363 SER A O 1
ATOM 2928 N N . GLU A 1 364 ? 5.120 9.276 -6.271 1.00 94.75 364 GLU A N 1
ATOM 2929 C CA . GLU A 1 364 ? 4.224 10.419 -6.032 1.00 94.75 364 GLU A CA 1
ATOM 2930 C C . GLU A 1 364 ? 2.743 9.996 -6.065 1.00 94.75 364 GLU A C 1
ATOM 2932 O O . GLU A 1 364 ? 2.009 10.302 -5.128 1.00 94.75 364 GLU A O 1
ATOM 2937 N N . ILE A 1 365 ? 2.308 9.235 -7.080 1.00 93.38 365 ILE A N 1
ATOM 2938 C CA . ILE A 1 365 ? 0.928 8.710 -7.182 1.00 93.38 365 ILE A CA 1
ATOM 2939 C C . ILE A 1 365 ? 0.577 7.849 -5.961 1.00 93.38 365 ILE A C 1
ATOM 2941 O O . ILE A 1 365 ? -0.514 7.983 -5.397 1.00 93.38 365 ILE A O 1
ATOM 2945 N N . ASN A 1 366 ? 1.496 6.974 -5.545 1.00 91.94 366 ASN A N 1
ATOM 2946 C CA . ASN A 1 366 ? 1.312 6.109 -4.381 1.00 91.94 366 ASN A CA 1
ATOM 2947 C C . ASN A 1 366 ? 1.216 6.923 -3.082 1.00 91.94 366 ASN A C 1
ATOM 2949 O O . ASN A 1 366 ? 0.342 6.650 -2.264 1.00 91.94 366 ASN A O 1
ATOM 2953 N N . GLU A 1 367 ? 2.049 7.950 -2.912 1.00 93.25 367 GLU A N 1
ATOM 2954 C CA . GLU A 1 367 ? 2.054 8.809 -1.723 1.00 93.25 367 GLU A CA 1
ATOM 2955 C C . GLU A 1 367 ? 0.799 9.691 -1.624 1.00 93.25 367 GLU A C 1
ATOM 2957 O O . GLU A 1 367 ? 0.221 9.803 -0.543 1.00 93.25 367 GLU A O 1
ATOM 2962 N N . GLN A 1 368 ? 0.308 10.267 -2.731 1.00 94.81 368 GLN A N 1
ATOM 2963 C CA . GLN A 1 368 ? -0.981 10.979 -2.702 1.00 94.81 368 GLN A CA 1
ATOM 2964 C C . GLN A 1 368 ? -2.148 10.017 -2.442 1.00 94.81 368 GLN A C 1
ATOM 2966 O O . GLN A 1 368 ? -3.064 10.336 -1.684 1.00 94.81 368 GLN A O 1
ATOM 2971 N N . SER A 1 369 ? -2.094 8.800 -2.998 1.00 94.56 369 SER A N 1
ATOM 2972 C CA . SER A 1 369 ? -3.091 7.762 -2.712 1.00 94.56 369 SER A CA 1
ATOM 2973 C C . SER A 1 369 ? -3.068 7.358 -1.230 1.00 94.56 369 SER A C 1
ATOM 2975 O O . SER A 1 369 ? -4.126 7.269 -0.611 1.00 94.56 369 SER A O 1
ATOM 2977 N N . ARG A 1 370 ? -1.889 7.197 -0.612 1.00 94.06 370 ARG A N 1
ATOM 2978 C CA . ARG A 1 370 ? -1.770 6.978 0.838 1.00 94.06 370 ARG A CA 1
ATOM 2979 C C . ARG A 1 370 ? -2.424 8.121 1.616 1.00 94.06 370 ARG A C 1
ATOM 2981 O O . ARG A 1 370 ? -3.321 7.868 2.414 1.00 94.06 370 ARG A O 1
ATOM 2988 N N . LYS A 1 371 ? -2.055 9.374 1.323 1.00 95.62 371 LYS A N 1
ATOM 2989 C CA . LYS A 1 371 ? -2.612 10.570 1.983 1.00 95.62 371 LYS A CA 1
ATOM 2990 C C . LYS A 1 371 ? -4.134 10.673 1.888 1.00 95.62 371 LYS A C 1
ATOM 2992 O O . LYS A 1 371 ? -4.760 11.078 2.862 1.00 95.62 371 LYS A O 1
ATOM 2997 N N . LEU A 1 372 ? -4.741 10.271 0.769 1.00 96.06 372 LEU A N 1
ATOM 2998 C CA . LEU A 1 372 ? -6.202 10.196 0.635 1.00 96.06 372 LEU A CA 1
ATOM 2999 C C . LEU A 1 372 ? -6.826 9.189 1.615 1.00 96.06 372 LEU A C 1
ATOM 3001 O O . LEU A 1 372 ? -7.812 9.512 2.277 1.00 96.06 372 LEU A O 1
ATOM 3005 N N . GLY A 1 373 ? -6.242 7.993 1.747 1.00 96.88 373 GLY A N 1
ATOM 3006 C CA . GLY A 1 373 ? -6.683 6.996 2.731 1.00 96.88 373 GLY A CA 1
ATOM 3007 C C . GLY A 1 373 ? -6.508 7.478 4.175 1.00 96.88 373 GLY A C 1
ATOM 3008 O O . GLY A 1 373 ? -7.405 7.325 5.003 1.00 96.88 373 GLY A O 1
ATOM 3009 N N . GLU A 1 374 ? -5.375 8.109 4.473 1.00 97.31 374 GLU A N 1
ATOM 3010 C CA . GLU A 1 374 ? -5.051 8.677 5.790 1.00 97.31 374 GLU A CA 1
ATOM 3011 C C . GLU A 1 374 ? -6.033 9.788 6.188 1.00 97.31 374 GLU A C 1
ATOM 3013 O O . GLU A 1 374 ? -6.552 9.816 7.306 1.00 97.31 374 GLU A O 1
ATOM 3018 N N . LYS A 1 375 ? -6.346 10.691 5.251 1.00 97.19 375 LYS A N 1
ATOM 3019 C CA . LYS A 1 375 ? -7.307 11.778 5.458 1.00 97.19 375 LYS A CA 1
ATOM 3020 C C . LYS A 1 375 ? -8.728 11.249 5.674 1.00 97.19 375 LYS A C 1
ATOM 3022 O O . LYS A 1 375 ? -9.436 11.762 6.543 1.00 97.19 375 LYS A O 1
ATOM 3027 N N . ALA A 1 376 ? -9.119 10.202 4.942 1.00 97.81 376 ALA A N 1
ATOM 3028 C CA . ALA A 1 376 ? -10.385 9.492 5.140 1.00 97.81 376 ALA A CA 1
ATOM 3029 C C . ALA A 1 376 ? -10.483 8.836 6.518 1.00 97.81 376 ALA A C 1
ATOM 3031 O O . ALA A 1 376 ? -11.510 8.963 7.181 1.00 97.81 376 ALA A O 1
ATOM 3032 N N . SER A 1 377 ? -9.395 8.216 6.969 1.00 98.00 377 SER A N 1
ATOM 3033 C CA . SER A 1 377 ? -9.275 7.605 8.296 1.00 98.00 377 SER A CA 1
ATOM 3034 C C . SER A 1 377 ? -9.428 8.644 9.410 1.00 98.00 377 SER A C 1
ATOM 3036 O O . SER A 1 377 ? -10.290 8.488 10.274 1.00 98.00 377 SER A O 1
ATOM 3038 N N . GLU A 1 378 ? -8.702 9.766 9.323 1.00 97.75 378 GLU A N 1
ATOM 3039 C CA . GLU A 1 378 ? -8.833 10.890 10.261 1.00 97.75 378 GLU A CA 1
ATOM 3040 C C . GLU A 1 378 ? -10.264 11.453 10.278 1.00 97.75 378 GLU A C 1
ATOM 3042 O O . GLU A 1 378 ? -10.828 11.699 11.345 1.00 97.75 378 GLU A O 1
ATOM 3047 N N . SER A 1 379 ? -10.853 11.662 9.097 1.00 97.38 379 SER A N 1
ATOM 3048 C CA . SER A 1 379 ? -12.194 12.245 8.965 1.00 97.38 379 SER A CA 1
ATOM 3049 C C . SER A 1 379 ? -13.267 11.325 9.545 1.00 97.38 379 SER A C 1
ATOM 3051 O O . SER A 1 379 ? -14.178 11.803 10.218 1.00 97.38 379 SER A O 1
ATOM 3053 N N . TYR A 1 380 ? -13.145 10.012 9.323 1.00 98.19 380 TYR A N 1
ATOM 3054 C CA . TYR A 1 380 ? -14.052 9.019 9.888 1.00 98.19 380 TYR A CA 1
ATOM 3055 C C . TYR A 1 380 ? -13.948 8.965 11.413 1.00 98.19 380 TYR A C 1
ATOM 3057 O O . TYR A 1 380 ? -14.968 9.099 12.090 1.00 98.19 380 TYR A O 1
ATOM 3065 N N . VAL A 1 381 ? -12.733 8.842 11.964 1.00 98.12 381 VAL A N 1
ATOM 3066 C CA . VAL A 1 381 ? -12.554 8.771 13.420 1.00 98.12 381 VAL A CA 1
ATOM 3067 C C . VAL A 1 381 ? -13.076 10.035 14.091 1.00 98.12 381 VAL A C 1
ATOM 3069 O O . VAL A 1 381 ? -13.915 9.924 14.976 1.00 98.12 381 VAL A O 1
ATOM 3072 N N . LYS A 1 382 ? -12.694 11.230 13.624 1.00 97.00 382 LYS A N 1
ATOM 3073 C CA . LYS A 1 382 ? -13.164 12.495 14.221 1.00 97.00 382 LYS A CA 1
ATOM 3074 C C . LYS A 1 382 ? -14.671 12.726 14.074 1.00 97.00 382 LYS A C 1
ATOM 3076 O O . LYS A 1 382 ? -15.253 13.410 14.909 1.00 97.00 382 LYS A O 1
ATOM 3081 N N . SER A 1 383 ? -15.315 12.167 13.044 1.00 96.81 383 SER A N 1
ATOM 3082 C CA . SER A 1 383 ? -16.773 12.254 12.883 1.00 96.81 383 SER A CA 1
ATOM 3083 C C . SER A 1 383 ? -17.541 11.256 13.755 1.00 96.81 383 SER A C 1
ATOM 3085 O O . SER A 1 383 ? -18.686 11.532 14.109 1.00 96.81 383 SER A O 1
ATOM 3087 N N . LYS A 1 384 ? -16.963 10.084 14.044 1.00 97.44 384 LYS A N 1
ATOM 3088 C CA . LYS A 1 384 ? -17.619 8.982 14.769 1.00 97.44 384 LYS A CA 1
ATOM 3089 C C . LYS A 1 384 ? -17.296 8.987 16.269 1.00 97.44 384 LYS A C 1
ATOM 3091 O O . LYS A 1 384 ? -18.142 8.609 17.074 1.00 97.44 384 LYS A O 1
ATOM 3096 N N . TYR A 1 385 ? -16.093 9.442 16.612 1.00 97.12 385 TYR A N 1
ATOM 3097 C CA . TYR A 1 385 ? -15.507 9.512 17.950 1.00 97.12 385 TYR A CA 1
ATOM 3098 C C . TYR A 1 385 ? -14.808 10.880 18.127 1.00 97.12 385 TYR A C 1
ATOM 3100 O O . TYR A 1 385 ? -13.580 10.966 18.033 1.00 97.12 385 TYR A O 1
ATOM 3108 N N . PRO A 1 386 ? -15.554 11.988 18.318 1.00 96.75 386 PRO A N 1
ATOM 3109 C CA . PRO A 1 386 ? -14.976 13.331 18.452 1.00 96.75 386 PRO A CA 1
ATOM 3110 C C . PRO A 1 386 ? -13.981 13.492 19.614 1.00 96.75 386 PRO A C 1
ATOM 3112 O O . PRO A 1 386 ? -13.163 14.408 19.600 1.00 96.75 386 PRO A O 1
ATOM 3115 N N . GLU A 1 387 ? -14.056 12.613 20.615 1.00 96.94 387 GLU A N 1
ATOM 3116 C CA . GLU A 1 387 ? -13.158 12.525 21.769 1.00 96.94 387 GLU A CA 1
ATOM 3117 C C . GLU A 1 387 ? -11.861 11.735 21.502 1.00 96.94 387 GLU A C 1
ATOM 3119 O O . GLU A 1 387 ? -11.025 11.625 22.396 1.00 96.94 387 GLU A O 1
ATOM 3124 N N . ALA A 1 388 ? -11.693 11.151 20.311 1.00 98.00 388 ALA A N 1
ATOM 3125 C CA . ALA A 1 388 ? -10.557 10.291 20.000 1.00 98.00 388 ALA A CA 1
ATOM 3126 C C . ALA A 1 388 ? -9.241 11.067 19.825 1.00 98.00 388 ALA A C 1
ATOM 3128 O O . ALA A 1 388 ? -9.141 12.026 19.054 1.00 98.00 388 ALA A O 1
ATOM 3129 N N . GLU A 1 389 ? -8.189 10.568 20.465 1.00 97.19 389 GLU A N 1
ATOM 3130 C CA . GLU A 1 389 ? -6.830 11.098 20.384 1.00 97.19 389 GLU A CA 1
ATOM 3131 C C . GLU A 1 389 ? -5.976 10.249 19.432 1.00 97.19 389 GLU A C 1
ATOM 3133 O O . GLU A 1 389 ? -5.962 9.021 19.527 1.00 97.19 389 GLU A O 1
ATOM 3138 N N . LEU A 1 390 ? -5.241 10.890 18.518 1.00 97.19 390 LEU A N 1
ATOM 3139 C CA . LEU A 1 390 ? -4.288 10.207 17.636 1.00 97.19 390 LEU A CA 1
ATOM 3140 C C . LEU A 1 390 ? -3.019 9.864 18.427 1.00 97.19 390 LEU A C 1
ATOM 3142 O O . LEU A 1 390 ? -2.279 10.761 18.831 1.00 97.19 390 LEU A O 1
ATOM 3146 N N . VAL A 1 391 ? -2.752 8.571 18.611 1.00 96.56 391 VAL A N 1
ATOM 3147 C CA . VAL A 1 391 ? -1.576 8.060 19.337 1.00 96.56 391 VAL A CA 1
ATOM 3148 C C . VAL A 1 391 ? -0.415 7.775 18.379 1.00 96.56 391 VAL A C 1
ATOM 3150 O O . VAL A 1 391 ? 0.746 8.009 18.720 1.00 96.56 391 VAL A O 1
ATOM 3153 N N . TYR A 1 392 ? -0.707 7.303 17.162 1.00 96.69 392 TYR A N 1
ATOM 3154 C CA . TYR A 1 392 ? 0.309 7.000 16.152 1.00 96.69 392 TYR A CA 1
ATOM 3155 C C . TYR A 1 392 ? -0.184 7.190 14.713 1.00 96.69 392 TYR A C 1
ATOM 3157 O O . TYR A 1 392 ? -1.350 6.933 14.420 1.00 96.69 392 TYR A O 1
ATOM 3165 N N . GLY A 1 393 ? 0.735 7.552 13.812 1.00 94.94 393 GLY A N 1
ATOM 3166 C CA . GLY A 1 393 ? 0.513 7.569 12.364 1.00 94.94 393 GLY A CA 1
ATOM 3167 C C . GLY A 1 393 ? -0.146 8.851 11.846 1.00 94.94 393 GLY A C 1
ATOM 3168 O O . GLY A 1 393 ? 0.084 9.940 12.378 1.00 94.94 393 GLY A O 1
ATOM 3169 N N . GLY A 1 394 ? -0.954 8.727 10.793 1.00 90.69 394 GLY A N 1
ATOM 3170 C CA . GLY A 1 394 ? -1.759 9.820 10.243 1.00 90.69 394 GLY A CA 1
ATOM 3171 C C . GLY A 1 394 ? -1.186 10.506 8.993 1.00 90.69 394 GLY A C 1
ATOM 3172 O O . GLY A 1 394 ? -0.047 10.267 8.589 1.00 90.69 394 GLY A O 1
ATOM 3173 N N . PRO A 1 395 ? -1.939 11.445 8.383 1.00 82.62 395 PRO A N 1
ATOM 3174 C CA . PRO A 1 395 ? -1.614 12.024 7.069 1.00 82.62 395 PRO A CA 1
ATOM 3175 C C . PRO A 1 395 ? -0.301 12.823 7.017 1.00 82.62 395 PRO A C 1
ATOM 3177 O O . PRO A 1 395 ? 0.251 13.023 5.934 1.00 82.62 395 PRO A O 1
ATOM 3180 N N . ASN A 1 396 ? 0.207 13.263 8.173 1.00 85.50 396 ASN A N 1
ATOM 3181 C CA . ASN A 1 396 ? 1.485 13.968 8.309 1.00 85.50 396 ASN A CA 1
ATOM 3182 C C . ASN A 1 396 ? 2.652 13.039 8.695 1.00 85.50 396 ASN A C 1
ATOM 3184 O O . ASN A 1 396 ? 3.797 13.489 8.734 1.00 85.50 396 ASN A O 1
ATOM 3188 N N . ALA A 1 397 ? 2.387 11.765 8.996 1.00 86.00 397 ALA A N 1
ATOM 3189 C CA . ALA A 1 397 ? 3.423 10.777 9.252 1.00 86.00 397 ALA A CA 1
ATOM 3190 C C . ALA A 1 397 ? 4.028 10.264 7.937 1.00 86.00 397 ALA A C 1
ATOM 3192 O O . ALA A 1 397 ? 3.368 10.187 6.893 1.00 86.00 397 ALA A O 1
ATOM 3193 N N . ASN A 1 398 ? 5.303 9.885 8.009 1.00 82.38 398 ASN A N 1
ATOM 3194 C CA . ASN A 1 398 ? 5.965 9.122 6.959 1.00 82.38 398 ASN A CA 1
ATOM 3195 C C . ASN A 1 398 ? 5.507 7.665 7.051 1.00 82.38 398 ASN A C 1
ATOM 3197 O O . ASN A 1 398 ? 5.564 7.093 8.137 1.00 82.38 398 ASN A O 1
ATOM 3201 N N . SER A 1 399 ? 5.136 7.056 5.924 1.00 75.56 399 SER A N 1
ATOM 3202 C CA . SER A 1 399 ? 4.890 5.611 5.865 1.00 75.56 399 SER A CA 1
ATOM 3203 C C . SER A 1 399 ? 6.152 4.844 6.261 1.00 75.56 399 SER A C 1
ATOM 3205 O O . SER A 1 399 ? 7.237 5.129 5.741 1.00 75.56 399 SER A O 1
ATOM 3207 N N . GLN A 1 400 ? 6.020 3.879 7.170 1.00 82.88 400 GLN A N 1
ATOM 3208 C CA . GLN A 1 400 ? 7.077 2.922 7.479 1.00 82.88 400 GLN A CA 1
ATOM 3209 C C . GLN A 1 400 ? 6.622 1.506 7.098 1.00 82.88 400 GLN A C 1
ATOM 3211 O O . GLN A 1 400 ? 5.565 1.291 6.507 1.00 82.88 400 GLN A O 1
ATOM 3216 N N . SER A 1 401 ? 7.498 0.527 7.314 1.00 82.50 401 SER A N 1
ATOM 3217 C CA . SER A 1 401 ? 7.175 -0.883 7.112 1.00 82.50 401 SER A CA 1
ATOM 3218 C C . SER A 1 401 ? 7.268 -1.586 8.452 1.00 82.50 401 SER A C 1
ATOM 3220 O O . SER A 1 401 ? 8.369 -1.863 8.923 1.00 82.50 401 SER A O 1
ATOM 3222 N N . GLY A 1 402 ? 6.120 -1.925 9.033 1.00 88.12 402 GLY A N 1
ATOM 3223 C CA . GLY A 1 402 ? 6.055 -2.646 10.312 1.00 88.12 402 GLY A CA 1
ATOM 3224 C C . GLY A 1 402 ? 5.212 -1.949 11.374 1.00 88.12 402 GLY A C 1
ATOM 3225 O O . GLY A 1 402 ? 5.369 -2.244 12.552 1.00 88.12 402 GLY A O 1
ATOM 3226 N N . ASP A 1 403 ? 4.348 -1.039 10.950 1.00 94.00 403 ASP A N 1
ATOM 3227 C CA . ASP A 1 403 ? 3.439 -0.226 11.737 1.00 94.00 403 ASP A CA 1
ATOM 3228 C C . ASP A 1 403 ? 2.022 -0.242 11.131 1.00 94.00 403 ASP A C 1
ATOM 3230 O O . ASP A 1 403 ? 1.803 -0.764 10.035 1.00 94.00 403 ASP A O 1
ATOM 3234 N N . PHE A 1 404 ? 1.055 0.296 11.877 1.00 96.81 404 PHE A N 1
ATOM 3235 C CA . PHE A 1 404 ? -0.296 0.586 11.387 1.00 96.81 404 PHE A CA 1
ATOM 3236 C C . PHE A 1 404 ? -0.356 2.010 10.823 1.00 96.81 404 PHE A C 1
ATOM 3238 O O . PHE A 1 404 ? 0.308 2.898 11.361 1.00 96.81 404 PHE A O 1
ATOM 3245 N N . ASP A 1 405 ? -1.199 2.247 9.811 1.00 97.06 405 ASP A N 1
ATOM 3246 C CA . ASP A 1 405 ? -1.337 3.578 9.199 1.00 97.06 405 ASP A CA 1
ATOM 3247 C C . ASP A 1 405 ? -1.826 4.615 10.236 1.00 97.06 405 ASP A C 1
ATOM 3249 O O . ASP A 1 405 ? -1.304 5.730 10.298 1.00 97.06 405 ASP A O 1
ATOM 3253 N N . GLN A 1 406 ? -2.781 4.240 11.108 1.00 97.94 406 GLN A N 1
ATOM 3254 C CA . GLN A 1 406 ? -3.195 5.051 12.268 1.00 97.94 406 GLN A CA 1
ATOM 3255 C C . GLN A 1 406 ? -3.538 4.205 13.501 1.00 97.94 406 GLN A C 1
ATOM 3257 O O . GLN A 1 406 ? -4.132 3.131 13.388 1.00 97.94 406 GLN A O 1
ATOM 3262 N N . VAL A 1 407 ? -3.243 4.744 14.688 1.00 98.25 407 VAL A N 1
ATOM 3263 C CA . VAL A 1 407 ? -3.727 4.249 15.987 1.00 98.25 407 VAL A CA 1
ATOM 3264 C C . VAL A 1 407 ? -4.335 5.412 16.761 1.00 98.25 407 VAL A C 1
ATOM 3266 O O . VAL A 1 407 ? -3.662 6.414 17.012 1.00 98.25 407 VAL A O 1
ATOM 3269 N N . TRP A 1 408 ? -5.591 5.259 17.168 1.00 98.44 408 TRP A N 1
ATOM 3270 C CA . TRP A 1 408 ? -6.337 6.220 17.973 1.00 98.44 408 TRP A CA 1
ATOM 3271 C C . TRP A 1 408 ? -6.800 5.592 19.284 1.00 98.44 408 TRP A C 1
ATOM 3273 O O . TRP A 1 408 ? -7.098 4.397 19.345 1.00 98.44 408 TRP A O 1
ATOM 3283 N N . ARG A 1 409 ? -6.927 6.432 20.308 1.00 98.12 409 ARG A N 1
ATOM 3284 C CA . ARG A 1 409 ? -7.462 6.086 21.622 1.00 98.12 409 ARG A CA 1
ATOM 3285 C C . ARG A 1 409 ? -8.731 6.885 21.884 1.00 98.12 409 ARG A C 1
ATOM 3287 O O . ARG A 1 409 ? -8.709 8.111 21.837 1.00 98.12 409 ARG A O 1
ATOM 3294 N N . VAL A 1 410 ? -9.823 6.191 22.175 1.00 98.31 410 VAL A N 1
ATOM 3295 C CA . VAL A 1 410 ? -11.077 6.765 22.669 1.00 98.31 410 VAL A CA 1
ATOM 3296 C C . VAL A 1 410 ? -11.072 6.578 24.189 1.00 98.31 410 VAL A C 1
ATOM 3298 O O . VAL A 1 410 ? -11.155 5.429 24.637 1.00 98.31 410 VAL A O 1
ATOM 3301 N N . PRO A 1 411 ? -10.930 7.652 24.985 1.00 96.81 411 PRO A N 1
ATOM 3302 C CA . PRO A 1 411 ? -10.831 7.528 26.433 1.00 96.81 411 PRO A CA 1
ATOM 3303 C C . PRO A 1 411 ? -12.128 6.982 27.046 1.00 96.81 411 PRO A C 1
ATOM 3305 O O . PRO A 1 411 ? -13.232 7.330 26.613 1.00 96.81 411 PRO A O 1
ATOM 3308 N N . ALA A 1 412 ? -11.985 6.150 28.077 1.00 95.75 412 ALA A N 1
ATOM 3309 C CA . ALA A 1 412 ? -13.083 5.664 28.906 1.00 95.75 412 ALA A CA 1
ATOM 3310 C C . ALA A 1 412 ? -13.929 6.828 29.459 1.00 95.75 412 ALA A C 1
ATOM 3312 O O . ALA A 1 412 ? -13.391 7.843 29.911 1.00 95.75 412 ALA A O 1
ATOM 3313 N N . LYS A 1 413 ? -15.263 6.692 29.444 1.00 93.12 413 LYS A N 1
ATOM 3314 C CA . LYS A 1 413 ? -16.171 7.774 29.872 1.00 93.12 413 LYS A CA 1
ATOM 3315 C C . LYS A 1 413 ? -16.452 7.729 31.364 1.00 93.12 413 LYS A C 1
ATOM 3317 O O . LYS A 1 413 ? -16.612 8.782 31.979 1.00 93.12 413 LYS A O 1
ATOM 3322 N N . ASN A 1 414 ? -16.483 6.529 31.940 1.00 93.31 414 ASN A N 1
ATOM 3323 C CA . ASN A 1 414 ? -16.712 6.318 33.363 1.00 93.31 414 ASN A CA 1
ATOM 3324 C C . ASN A 1 414 ? -15.492 5.666 34.042 1.00 93.31 414 ASN A C 1
ATOM 3326 O O . ASN A 1 414 ? -14.833 4.813 33.444 1.00 93.31 414 ASN A O 1
ATOM 3330 N N . PRO A 1 415 ? -15.198 5.995 35.316 1.00 90.31 415 PRO A N 1
ATOM 3331 C CA . PRO A 1 415 ? -14.184 5.284 36.089 1.00 90.31 415 PRO A CA 1
ATOM 3332 C C . PRO A 1 415 ? -14.480 3.779 36.159 1.00 90.31 415 PRO A C 1
ATOM 3334 O O . PRO A 1 415 ? -15.563 3.379 36.580 1.00 90.31 415 PRO A O 1
ATOM 3337 N N . GLY A 1 416 ? -13.505 2.951 35.776 1.00 88.44 416 GLY A N 1
ATOM 3338 C CA . GLY A 1 416 ? -13.634 1.488 35.740 1.00 88.44 416 GLY A CA 1
ATOM 3339 C C . GLY A 1 416 ? -13.973 0.906 34.363 1.00 88.44 416 GLY A C 1
ATOM 3340 O O . GLY A 1 416 ? -13.848 -0.302 34.182 1.00 88.44 416 GLY A O 1
ATOM 3341 N N . GLU A 1 417 ? -14.335 1.736 33.381 1.00 92.94 417 GLU A N 1
ATOM 3342 C CA . GLU A 1 417 ? -14.293 1.349 31.967 1.00 92.94 417 GLU A CA 1
ATOM 3343 C C . GLU A 1 417 ? -12.842 1.367 31.448 1.00 92.94 417 GLU A C 1
ATOM 3345 O O . GLU A 1 417 ? -11.969 2.023 32.019 1.00 92.94 417 GLU A O 1
ATOM 3350 N N . SER A 1 418 ? -12.580 0.637 30.362 1.00 93.56 418 SER A N 1
ATOM 3351 C CA . SER A 1 418 ? -11.291 0.647 29.656 1.00 93.56 418 SER A CA 1
ATOM 3352 C C . SER A 1 418 ? -11.374 1.493 28.387 1.00 93.56 418 SER A C 1
ATOM 3354 O O . SER A 1 418 ? -12.426 1.554 27.749 1.00 93.56 418 SER A O 1
ATOM 3356 N N . ASP A 1 419 ? -10.258 2.113 28.001 1.00 96.62 419 ASP A N 1
ATOM 3357 C CA . ASP A 1 419 ? -10.152 2.855 26.742 1.00 96.62 419 ASP A CA 1
ATOM 3358 C C . ASP A 1 419 ? -10.449 1.940 25.539 1.00 96.62 419 ASP A C 1
ATOM 3360 O O . ASP A 1 419 ? -10.034 0.778 25.499 1.00 96.62 419 ASP A O 1
ATOM 3364 N N . THR A 1 420 ? -11.142 2.476 24.531 1.00 97.94 420 THR A N 1
ATOM 3365 C CA . THR A 1 420 ? -11.351 1.786 23.249 1.00 97.94 420 THR A CA 1
ATOM 3366 C C . THR 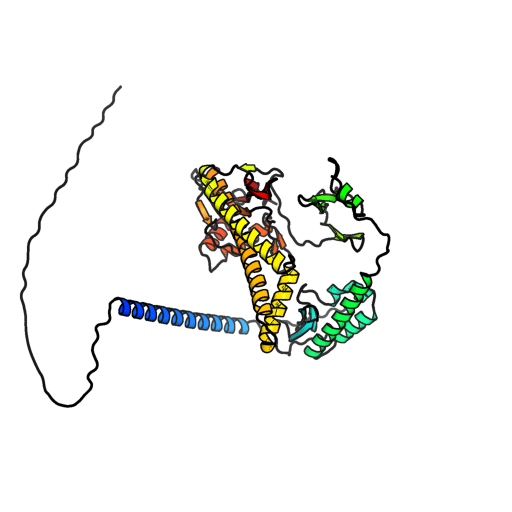A 1 420 ? -10.277 2.212 22.256 1.00 97.94 420 THR A C 1
ATOM 3368 O O . THR A 1 420 ? -10.063 3.400 22.020 1.00 97.94 420 THR A O 1
ATOM 3371 N N . TRP A 1 421 ? -9.628 1.242 21.624 1.00 98.38 421 TRP A N 1
ATOM 3372 C CA . TRP A 1 421 ? -8.569 1.467 20.646 1.00 98.38 421 TRP A CA 1
ATOM 3373 C C . TRP A 1 421 ? -9.107 1.322 19.229 1.00 98.38 421 TRP A C 1
ATOM 3375 O O . TRP A 1 421 ? -9.789 0.348 18.915 1.00 98.38 421 TRP A O 1
ATOM 3385 N N . ILE A 1 422 ? -8.781 2.271 18.353 1.00 98.62 422 ILE A N 1
ATOM 3386 C CA . ILE A 1 422 ? -9.122 2.207 16.929 1.00 98.62 422 ILE A CA 1
ATOM 3387 C C . ILE A 1 422 ? -7.821 2.138 16.139 1.00 98.62 422 ILE A C 1
ATOM 3389 O O . ILE A 1 422 ? -7.042 3.088 16.112 1.00 98.62 422 ILE A O 1
ATOM 3393 N N . VAL A 1 423 ? -7.592 1.005 15.487 1.00 98.56 423 VAL A N 1
ATOM 3394 C CA . VAL A 1 423 ? -6.411 0.744 14.659 1.00 98.56 423 VAL A CA 1
ATOM 3395 C C . VAL A 1 423 ? -6.860 0.701 13.207 1.00 98.56 423 VAL A C 1
ATOM 3397 O O . VAL A 1 423 ? -7.885 0.090 12.912 1.00 98.56 423 VAL A O 1
ATOM 3400 N N . ILE A 1 424 ? -6.141 1.361 12.299 1.00 98.50 424 ILE A N 1
ATOM 3401 C CA . ILE A 1 424 ? -6.616 1.565 10.926 1.00 98.50 424 ILE A CA 1
ATOM 3402 C C . ILE A 1 424 ? -5.578 1.147 9.887 1.00 98.50 424 ILE A C 1
ATOM 3404 O O . ILE A 1 424 ? -4.419 1.551 9.938 1.00 98.50 424 ILE A O 1
ATOM 3408 N N . GLU A 1 425 ? -6.062 0.389 8.905 1.00 97.75 425 GLU A N 1
ATOM 3409 C CA . GLU A 1 425 ? -5.477 0.199 7.584 1.00 97.75 425 GLU A CA 1
ATOM 3410 C C . GLU A 1 425 ? -6.106 1.205 6.611 1.00 97.75 425 GLU A C 1
ATOM 3412 O O . GLU A 1 425 ? -7.228 1.026 6.130 1.00 97.75 425 GLU A O 1
ATOM 3417 N N . ALA A 1 426 ? -5.374 2.271 6.311 1.00 97.25 426 ALA A N 1
ATOM 3418 C CA . ALA A 1 426 ? -5.793 3.368 5.453 1.00 97.25 426 ALA A CA 1
ATOM 3419 C C . ALA A 1 426 ? -5.499 3.040 3.981 1.00 97.25 426 ALA A C 1
ATOM 3421 O O . ALA A 1 426 ? -4.376 2.670 3.633 1.00 97.25 426 ALA A O 1
ATOM 3422 N N . LYS A 1 427 ? -6.487 3.153 3.083 1.00 95.19 427 LYS A N 1
ATOM 3423 C CA . LYS A 1 427 ? -6.328 2.760 1.668 1.00 95.19 427 LYS A CA 1
ATOM 3424 C C . LYS A 1 427 ? -6.927 3.795 0.708 1.00 95.19 427 LYS A C 1
ATOM 3426 O O . LYS A 1 427 ? -8.140 3.981 0.642 1.00 95.19 427 LYS A O 1
ATOM 3431 N N . GLY A 1 428 ? -6.089 4.459 -0.087 1.00 93.88 428 GLY A N 1
ATOM 3432 C CA . GLY A 1 428 ? -6.555 5.296 -1.198 1.00 93.88 428 GLY A CA 1
ATOM 3433 C C . GLY A 1 428 ? -6.858 4.490 -2.457 1.00 93.88 428 GLY A C 1
ATOM 3434 O O . GLY A 1 428 ? -6.119 3.574 -2.825 1.00 93.88 428 GLY A O 1
ATOM 3435 N N . GLY A 1 429 ? -7.940 4.850 -3.143 1.00 90.50 429 GLY A N 1
ATOM 3436 C CA . GLY A 1 429 ? -8.364 4.214 -4.382 1.00 90.50 429 GLY A CA 1
ATOM 3437 C C . GLY A 1 429 ? -8.603 2.709 -4.234 1.00 90.50 429 GLY A C 1
ATOM 3438 O O . GLY A 1 429 ? -9.217 2.230 -3.276 1.00 90.50 429 GLY A O 1
ATOM 3439 N N . SER A 1 430 ? -8.105 1.955 -5.210 1.00 80.44 430 SER A N 1
ATOM 3440 C CA . SER A 1 430 ? -8.199 0.494 -5.300 1.00 80.44 430 SER A CA 1
ATOM 3441 C C . SER A 1 430 ? -7.028 -0.254 -4.642 1.00 80.44 430 SER A C 1
ATOM 3443 O O . SER A 1 430 ? -6.896 -1.458 -4.851 1.00 80.44 430 SER A O 1
ATOM 3445 N N . GLY A 1 431 ? -6.187 0.418 -3.841 1.00 80.38 431 GLY A N 1
ATOM 3446 C CA . GLY A 1 431 ? -5.009 -0.197 -3.212 1.00 80.38 431 GLY A CA 1
ATOM 3447 C C . GLY A 1 431 ? -5.352 -1.453 -2.401 1.00 80.38 431 GLY A C 1
ATOM 3448 O O . GLY A 1 431 ? -6.270 -1.430 -1.577 1.00 80.38 431 GLY A O 1
ATOM 3449 N N . SER A 1 432 ? -4.645 -2.555 -2.649 1.00 86.00 432 SER A N 1
ATOM 3450 C CA . SER A 1 432 ? -4.867 -3.833 -1.969 1.00 86.00 432 SER A CA 1
ATOM 3451 C C . SER A 1 432 ? -4.337 -3.831 -0.532 1.00 86.00 432 SER A C 1
ATOM 3453 O O . SER A 1 432 ? -3.493 -3.017 -0.156 1.00 86.00 432 SER A O 1
ATOM 3455 N N . LEU A 1 433 ? -4.829 -4.772 0.276 1.00 90.31 433 LEU A N 1
ATOM 3456 C CA . LEU A 1 433 ? 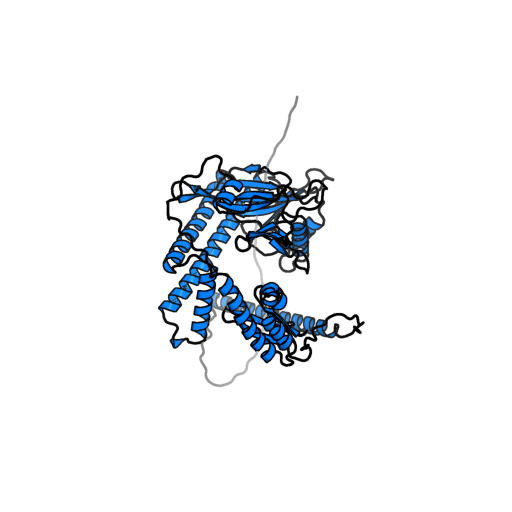-4.258 -5.075 1.586 1.00 90.31 433 LEU A CA 1
ATOM 3457 C C . LEU A 1 433 ? -2.867 -5.702 1.420 1.00 90.31 433 LEU A C 1
ATOM 3459 O O . LEU A 1 433 ? -2.688 -6.647 0.645 1.00 90.31 433 LEU A O 1
ATOM 3463 N N . GLY A 1 434 ? -1.891 -5.182 2.161 1.00 89.81 434 GLY A N 1
ATOM 3464 C CA . GLY A 1 434 ? -0.523 -5.685 2.198 1.00 89.81 434 GLY A CA 1
ATOM 3465 C C . GLY A 1 434 ? -0.410 -7.059 2.860 1.00 89.81 434 GLY A C 1
ATOM 3466 O O . GLY A 1 434 ? -1.311 -7.517 3.563 1.00 89.81 434 GLY A O 1
ATOM 3467 N N . THR A 1 435 ? 0.732 -7.720 2.660 1.00 91.38 435 THR A N 1
ATOM 3468 C CA . THR A 1 435 ? 1.086 -8.965 3.363 1.00 91.38 435 THR A CA 1
ATOM 3469 C C . THR A 1 435 ? 2.497 -8.873 3.941 1.00 91.38 435 THR A C 1
ATOM 3471 O O . THR A 1 435 ? 3.371 -8.221 3.368 1.00 91.38 435 THR A O 1
ATOM 3474 N N . ARG A 1 436 ? 2.728 -9.529 5.080 1.00 88.75 436 ARG A N 1
ATOM 3475 C CA . ARG A 1 436 ? 4.005 -9.566 5.817 1.00 88.75 436 ARG A CA 1
ATOM 3476 C C . ARG A 1 436 ? 4.312 -11.004 6.223 1.00 88.75 436 ARG A C 1
ATOM 3478 O O . ARG A 1 436 ? 3.376 -11.755 6.459 1.00 88.75 436 ARG A O 1
ATOM 3485 N N . LYS A 1 437 ? 5.589 -11.396 6.309 1.00 88.81 437 LYS A N 1
ATOM 3486 C CA . LYS A 1 437 ? 5.983 -12.657 6.966 1.00 88.81 437 LYS A CA 1
ATOM 3487 C C . LYS A 1 437 ? 5.816 -12.518 8.480 1.00 88.81 437 LYS A C 1
ATOM 3489 O O . LYS A 1 437 ? 6.332 -11.544 9.014 1.00 88.81 437 LYS A O 1
ATOM 3494 N N . VAL A 1 438 ? 5.127 -13.450 9.136 1.00 82.31 438 VAL A N 1
ATOM 3495 C CA . VAL A 1 438 ? 4.745 -13.339 10.567 1.00 82.31 438 VAL A CA 1
ATOM 3496 C C . VAL A 1 438 ? 5.453 -14.330 11.495 1.00 82.31 438 VAL A C 1
ATOM 3498 O O . VAL A 1 438 ? 5.110 -14.440 12.663 1.00 82.31 438 VAL A O 1
ATOM 3501 N N . ASN A 1 439 ? 6.441 -15.054 10.973 1.00 71.62 439 ASN A N 1
ATOM 3502 C CA . ASN A 1 439 ? 7.306 -15.983 11.698 1.00 71.62 439 ASN A CA 1
ATOM 3503 C C . ASN A 1 439 ? 8.644 -16.104 10.937 1.00 71.62 439 ASN A C 1
ATOM 3505 O O . ASN A 1 439 ? 8.739 -15.681 9.782 1.00 71.62 439 ASN A O 1
ATOM 3509 N N . GLU A 1 440 ? 9.661 -16.744 11.526 1.00 59.75 440 GLU A N 1
ATOM 3510 C CA . GLU A 1 440 ? 10.954 -17.016 10.853 1.00 59.75 440 GLU A CA 1
ATOM 3511 C C . GLU A 1 440 ? 10.839 -17.965 9.633 1.00 59.75 440 GLU A C 1
ATOM 3513 O O . GLU A 1 440 ? 11.796 -18.147 8.880 1.00 59.75 440 GLU A O 1
ATOM 3518 N N . GLY A 1 441 ? 9.664 -18.562 9.412 1.00 63.00 441 GLY A N 1
ATOM 3519 C CA . GLY A 1 441 ? 9.382 -19.478 8.308 1.00 63.00 441 GLY A CA 1
ATOM 3520 C C . GLY A 1 441 ? 8.888 -18.823 7.008 1.00 63.00 441 GLY A C 1
ATOM 3521 O O . GLY A 1 441 ? 9.187 -17.680 6.651 1.00 63.00 441 GLY A O 1
ATOM 3522 N N . THR A 1 442 ? 8.111 -19.599 6.251 1.00 70.06 442 THR A N 1
ATOM 3523 C CA . THR A 1 442 ? 7.482 -19.186 4.983 1.00 70.06 442 THR A CA 1
ATOM 3524 C C . THR A 1 442 ? 6.077 -18.606 5.162 1.00 70.06 442 THR A C 1
ATOM 3526 O O . THR A 1 442 ? 5.467 -18.189 4.174 1.00 70.06 442 THR A O 1
ATOM 3529 N N . GLU A 1 443 ? 5.576 -18.561 6.398 1.00 83.56 443 GLU A N 1
ATOM 3530 C CA . GLU A 1 443 ? 4.263 -18.027 6.747 1.00 83.56 443 GLU A CA 1
ATOM 3531 C C . GLU A 1 443 ? 4.203 -16.505 6.609 1.00 83.56 443 GLU A C 1
ATOM 3533 O O . GLU A 1 443 ? 5.110 -15.761 6.989 1.00 83.56 443 GLU A O 1
ATOM 3538 N N . LYS A 1 444 ? 3.093 -16.055 6.043 1.00 90.06 444 LYS A N 1
ATOM 3539 C CA . LYS A 1 444 ? 2.697 -14.679 5.822 1.00 90.06 444 LYS A CA 1
ATOM 3540 C C . LYS A 1 444 ? 1.318 -14.459 6.432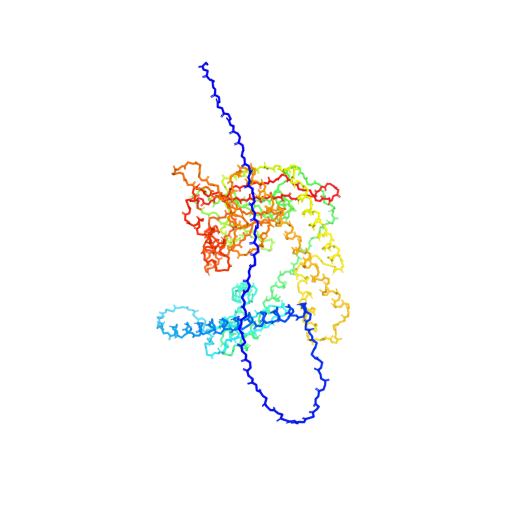 1.00 90.06 444 LYS A C 1
ATOM 3542 O O . LYS A 1 444 ? 0.516 -15.377 6.539 1.00 90.06 444 LYS A O 1
ATOM 3547 N N . ALA A 1 445 ? 1.002 -13.216 6.735 1.00 91.19 445 ALA A N 1
ATOM 3548 C CA . ALA A 1 445 ? -0.343 -12.790 7.069 1.00 91.19 445 ALA A CA 1
ATOM 3549 C C . ALA A 1 445 ? -0.691 -11.524 6.286 1.00 91.19 445 ALA A C 1
ATOM 3551 O O . ALA A 1 445 ? 0.194 -10.749 5.904 1.00 91.19 445 ALA A O 1
ATOM 3552 N N . GLN A 1 446 ? -1.975 -11.338 6.013 1.00 93.75 446 GLN A N 1
ATOM 3553 C CA . GLN A 1 446 ? -2.522 -10.157 5.358 1.00 93.75 446 GLN A CA 1
ATOM 3554 C C . GLN A 1 446 ? -2.922 -9.106 6.400 1.00 93.75 446 GLN A C 1
ATOM 3556 O O . GLN A 1 446 ? -3.393 -9.468 7.480 1.00 93.75 446 GLN A O 1
ATOM 3561 N N . GLN A 1 447 ? -2.771 -7.821 6.063 1.00 95.69 447 GLN A N 1
ATOM 3562 C CA . GLN A 1 447 ? -3.381 -6.708 6.807 1.00 95.69 447 GLN A CA 1
ATOM 3563 C C . GLN A 1 447 ? -4.847 -7.027 7.114 1.00 95.69 447 GLN A C 1
ATOM 3565 O O . GLN A 1 447 ? -5.550 -7.518 6.234 1.00 95.69 447 GLN A O 1
ATOM 3570 N N . GLY A 1 448 ? -5.292 -6.807 8.352 1.00 95.00 448 GLY A N 1
ATOM 3571 C CA . GLY A 1 448 ? -6.638 -7.199 8.782 1.00 95.00 448 GLY A CA 1
ATOM 3572 C C . GLY A 1 448 ? -6.809 -8.629 9.304 1.00 95.00 448 GLY A C 1
ATOM 3573 O O . GLY A 1 448 ? -7.915 -9.015 9.669 1.00 95.00 448 GLY A O 1
ATOM 3574 N N . SER A 1 449 ? -5.748 -9.436 9.354 1.00 94.31 449 SER A N 1
ATOM 3575 C CA . SER A 1 449 ? -5.761 -10.725 10.065 1.00 94.31 449 SER A CA 1
ATOM 3576 C C . SER A 1 449 ? -5.176 -10.590 11.475 1.00 94.31 449 SER A C 1
ATOM 3578 O O . SER A 1 449 ? -4.283 -9.773 11.709 1.00 94.31 449 SER A O 1
ATOM 3580 N N . LYS A 1 450 ? -5.624 -11.443 12.405 1.00 93.44 450 LYS A N 1
ATOM 3581 C CA . LYS A 1 450 ? -5.128 -11.495 13.792 1.00 93.44 450 LYS A CA 1
ATOM 3582 C C . LYS A 1 450 ? -3.607 -11.653 13.875 1.00 93.44 450 LYS A C 1
ATOM 3584 O O . LYS A 1 450 ? -2.947 -10.879 14.557 1.00 93.44 450 LYS A O 1
ATOM 3589 N N . ARG A 1 451 ? -3.027 -12.582 13.103 1.00 92.44 451 ARG A N 1
ATOM 3590 C CA . ARG A 1 451 ? -1.566 -12.791 13.064 1.00 92.44 451 ARG A CA 1
ATOM 3591 C C . ARG A 1 451 ? -0.787 -11.604 12.509 1.00 92.44 451 ARG A C 1
ATOM 3593 O O . ARG A 1 451 ? 0.322 -11.353 12.966 1.00 92.44 451 ARG A O 1
ATOM 3600 N N . TYR A 1 452 ? -1.344 -10.871 11.544 1.00 95.25 452 TYR A N 1
ATOM 3601 C CA . TYR A 1 452 ? -0.721 -9.628 11.092 1.00 95.25 452 TYR A CA 1
ATOM 3602 C C . TYR A 1 452 ? -0.750 -8.581 12.208 1.00 95.25 452 TYR A C 1
ATOM 3604 O O . TYR A 1 452 ? 0.282 -7.992 12.506 1.00 95.25 452 TYR A O 1
ATOM 3612 N N . PHE A 1 453 ? -1.905 -8.396 12.855 1.00 96.62 453 PHE A N 1
ATOM 3613 C CA . PHE A 1 453 ? -2.071 -7.457 13.963 1.00 96.62 453 PHE A CA 1
ATOM 3614 C C . PHE A 1 453 ? -1.081 -7.734 15.108 1.00 96.62 453 PHE A C 1
ATOM 3616 O O . PHE A 1 453 ? -0.327 -6.842 15.492 1.00 96.62 453 PHE A O 1
ATOM 3623 N N . GLU A 1 454 ? -1.025 -8.978 15.596 1.00 95.00 454 GLU A N 1
ATOM 3624 C CA . GLU A 1 454 ? -0.106 -9.420 16.656 1.00 95.00 454 GLU A CA 1
ATOM 3625 C C . GLU A 1 454 ? 1.366 -9.146 16.301 1.00 95.00 454 GLU A C 1
ATOM 3627 O O . GLU A 1 454 ? 2.118 -8.632 17.131 1.00 95.00 454 GLU A O 1
ATOM 3632 N N . GLU A 1 455 ? 1.782 -9.429 15.061 1.00 95.00 455 GLU A N 1
ATOM 3633 C CA . GLU A 1 455 ? 3.161 -9.192 14.620 1.00 95.00 455 GLU A CA 1
ATOM 3634 C C . GLU A 1 455 ? 3.488 -7.696 14.478 1.00 95.00 455 GLU A C 1
ATOM 3636 O O . GLU A 1 455 ? 4.583 -7.270 14.840 1.00 95.00 455 GLU A O 1
ATOM 3641 N N . ILE A 1 456 ? 2.554 -6.859 14.011 1.00 96.50 456 ILE A N 1
ATOM 3642 C CA . ILE A 1 456 ? 2.772 -5.404 13.977 1.00 96.50 456 ILE A CA 1
ATOM 3643 C C . ILE A 1 456 ? 2.873 -4.830 15.397 1.00 96.50 456 ILE A C 1
ATOM 3645 O O . ILE A 1 456 ? 3.800 -4.072 15.672 1.00 96.50 456 ILE A O 1
ATOM 3649 N N . VAL A 1 457 ? 2.008 -5.241 16.329 1.00 97.06 457 VAL A N 1
ATOM 3650 C CA . VAL A 1 457 ? 2.095 -4.863 17.756 1.00 97.06 457 VAL A CA 1
ATOM 3651 C C . VAL A 1 457 ? 3.450 -5.279 18.356 1.00 97.06 457 VAL A C 1
ATOM 3653 O O . VAL A 1 457 ? 4.123 -4.487 19.027 1.00 97.06 457 VAL A O 1
ATOM 3656 N N . ASN A 1 458 ? 3.918 -6.490 18.046 1.00 95.31 458 ASN A N 1
ATOM 3657 C CA . ASN A 1 458 ? 5.231 -7.008 18.436 1.00 95.31 458 ASN A CA 1
ATOM 3658 C C . ASN A 1 458 ? 6.402 -6.180 17.856 1.00 95.31 458 ASN A C 1
ATOM 3660 O O . ASN A 1 458 ? 7.319 -5.813 18.597 1.00 95.31 458 ASN A O 1
ATOM 3664 N N . ILE A 1 459 ? 6.369 -5.831 16.565 1.00 94.88 459 ILE A N 1
ATOM 3665 C CA . ILE A 1 459 ? 7.381 -4.975 15.919 1.00 94.88 459 ILE A CA 1
ATOM 3666 C C . ILE A 1 459 ? 7.368 -3.566 16.530 1.00 94.88 459 ILE A C 1
ATOM 3668 O O . ILE A 1 459 ? 8.416 -3.053 16.934 1.00 94.88 459 ILE A O 1
ATOM 3672 N N . MET A 1 460 ? 6.189 -2.950 16.641 1.00 96.31 460 MET A N 1
ATOM 3673 C CA . MET A 1 460 ? 6.013 -1.599 17.171 1.00 96.31 460 MET A CA 1
ATOM 3674 C C . MET A 1 460 ? 6.498 -1.501 18.623 1.00 96.31 460 MET A C 1
ATOM 3676 O O . MET A 1 460 ? 7.346 -0.660 18.910 1.00 96.31 460 MET A O 1
ATOM 3680 N N . SER A 1 461 ? 6.084 -2.402 19.523 1.00 96.69 461 SER A N 1
ATOM 3681 C CA . SER A 1 461 ? 6.479 -2.397 20.951 1.00 96.69 461 SER A CA 1
ATOM 3682 C C . SER A 1 461 ? 7.990 -2.557 21.205 1.00 96.69 461 SER A C 1
ATOM 3684 O O . SER A 1 461 ? 8.505 -2.151 22.261 1.00 96.69 461 SER A O 1
ATOM 3686 N N . LYS A 1 462 ? 8.711 -3.128 20.229 1.00 95.19 462 LYS A N 1
ATOM 3687 C CA . LYS A 1 462 ? 10.171 -3.313 20.214 1.00 95.19 462 LYS A CA 1
ATOM 3688 C C . LYS A 1 462 ? 10.922 -2.209 19.464 1.00 95.19 462 LYS A C 1
ATOM 3690 O O . LYS A 1 462 ? 12.146 -2.138 19.596 1.00 95.19 462 LYS A O 1
ATOM 3695 N N . ASN A 1 463 ? 10.225 -1.334 18.737 1.00 92.12 463 ASN A N 1
ATOM 3696 C CA . ASN A 1 463 ? 10.820 -0.266 17.938 1.00 92.12 463 ASN A CA 1
ATOM 3697 C C . ASN A 1 463 ? 11.728 0.635 18.804 1.00 92.12 463 ASN A C 1
ATOM 3699 O O . ASN A 1 463 ? 11.348 1.086 19.889 1.00 92.12 463 ASN A O 1
ATOM 3703 N N . GLN A 1 464 ? 12.966 0.851 18.349 1.00 90.31 464 GLN A N 1
ATOM 3704 C CA . GLN A 1 464 ? 13.967 1.660 19.054 1.00 90.31 464 GLN A CA 1
ATOM 3705 C C . GLN A 1 464 ? 14.116 3.072 18.470 1.00 90.31 464 GLN A C 1
ATOM 3707 O O . GLN A 1 464 ? 14.518 3.974 19.198 1.00 90.31 464 GLN A O 1
ATOM 3712 N N . SER A 1 465 ? 13.768 3.279 17.195 1.00 88.25 465 SER A N 1
ATOM 3713 C CA . SER A 1 465 ? 13.907 4.567 16.502 1.00 88.25 465 SER A CA 1
ATOM 3714 C C . SER A 1 465 ? 12.682 5.473 16.655 1.00 88.25 465 SER A C 1
ATOM 3716 O O . SER A 1 465 ? 12.818 6.693 16.617 1.00 88.25 465 SER A O 1
ATOM 3718 N N . SER A 1 466 ? 11.490 4.906 16.874 1.00 91.62 466 SER A N 1
ATOM 3719 C CA . SER A 1 466 ? 10.248 5.658 17.079 1.00 91.62 466 SER A CA 1
ATOM 3720 C C . SER A 1 466 ? 9.648 5.393 18.458 1.00 91.62 466 SER A C 1
ATOM 3722 O O . SER A 1 466 ? 9.025 4.358 18.702 1.00 91.62 466 SER A O 1
ATOM 3724 N N . LYS A 1 467 ? 9.782 6.372 19.367 1.00 93.31 467 LYS A N 1
ATOM 3725 C CA . LYS A 1 467 ? 9.142 6.331 20.694 1.00 93.31 467 LYS A CA 1
ATOM 3726 C C . LYS A 1 467 ? 7.615 6.235 20.584 1.00 93.31 467 LYS A C 1
ATOM 3728 O O . LYS A 1 467 ? 7.015 5.502 21.359 1.00 93.31 467 LYS A O 1
ATOM 3733 N N . ALA A 1 468 ? 7.006 6.928 19.619 1.00 92.62 468 ALA A N 1
ATOM 3734 C CA . ALA A 1 468 ? 5.560 6.895 19.404 1.00 92.62 468 ALA A CA 1
ATOM 3735 C C . ALA A 1 468 ? 5.080 5.497 18.976 1.00 92.62 468 ALA A C 1
ATOM 3737 O O . ALA A 1 468 ? 4.144 4.974 19.573 1.00 92.62 468 ALA A O 1
ATOM 3738 N N . ALA A 1 469 ? 5.776 4.849 18.028 1.00 94.88 469 ALA A N 1
ATOM 3739 C CA . ALA A 1 469 ? 5.468 3.465 17.649 1.00 94.88 469 ALA A CA 1
ATOM 3740 C C . ALA A 1 469 ? 5.622 2.521 18.849 1.00 94.88 469 ALA A C 1
ATOM 3742 O O . ALA A 1 469 ? 4.769 1.674 19.093 1.00 94.88 469 ALA A O 1
ATOM 3743 N N . LYS A 1 470 ? 6.685 2.713 19.641 1.00 96.25 470 LYS A N 1
ATOM 3744 C CA . LYS A 1 470 ? 6.957 1.918 20.840 1.00 96.25 470 LYS A CA 1
ATOM 3745 C C . LYS A 1 470 ? 5.875 2.030 21.907 1.00 96.25 470 LYS A C 1
ATOM 3747 O O . LYS A 1 470 ? 5.539 1.021 22.520 1.00 96.25 470 LYS A O 1
ATOM 3752 N N . THR A 1 471 ? 5.361 3.234 22.142 1.00 95.69 471 THR A N 1
ATOM 3753 C CA . THR A 1 471 ? 4.248 3.473 23.065 1.00 95.69 471 THR A CA 1
ATOM 3754 C C . THR A 1 471 ? 2.974 2.815 22.537 1.00 95.69 471 THR A C 1
ATOM 3756 O O . THR A 1 471 ? 2.462 1.922 23.204 1.00 95.69 471 THR A O 1
ATOM 3759 N N . ALA A 1 472 ? 2.554 3.129 21.307 1.00 96.62 472 ALA A N 1
ATOM 3760 C CA . ALA A 1 472 ? 1.338 2.570 20.714 1.00 96.62 472 ALA A CA 1
ATOM 3761 C C . ALA A 1 472 ? 1.353 1.031 20.657 1.00 96.62 472 ALA A C 1
ATOM 3763 O O . ALA A 1 472 ? 0.377 0.386 21.019 1.00 96.62 472 ALA A O 1
ATOM 3764 N N . GLY A 1 473 ? 2.477 0.421 20.266 1.00 97.25 473 GLY A N 1
ATOM 3765 C CA . GLY A 1 473 ? 2.616 -1.036 20.234 1.00 97.25 473 GLY A CA 1
ATOM 3766 C C . GLY A 1 473 ? 2.613 -1.698 21.616 1.00 97.25 473 GLY A C 1
ATOM 3767 O O . GLY A 1 473 ? 2.296 -2.876 21.715 1.00 97.25 473 GLY A O 1
ATOM 3768 N N . ARG A 1 474 ? 2.962 -0.981 22.690 1.00 97.50 474 ARG A N 1
ATOM 3769 C CA . ARG A 1 474 ? 2.823 -1.498 24.063 1.00 97.50 474 ARG A CA 1
ATOM 3770 C C . ARG A 1 474 ? 1.387 -1.379 24.543 1.00 97.50 474 ARG A C 1
ATOM 3772 O O . ARG A 1 474 ? 0.812 -2.372 24.955 1.00 97.50 474 ARG A O 1
ATOM 3779 N N . GLU A 1 475 ? 0.796 -0.200 24.393 1.00 97.00 475 GLU A N 1
ATOM 3780 C CA . GLU A 1 475 ? -0.577 0.072 24.823 1.00 97.00 475 GLU A CA 1
ATOM 3781 C C . GLU A 1 475 ? -1.593 -0.829 24.095 1.00 97.00 475 GLU A C 1
ATOM 3783 O O . GLU A 1 475 ? -2.487 -1.369 24.736 1.00 97.00 475 GLU A O 1
ATOM 3788 N N . LEU A 1 476 ? -1.398 -1.105 22.797 1.00 97.50 476 LEU A N 1
ATOM 3789 C CA . LEU A 1 476 ? -2.188 -2.097 22.051 1.00 97.50 476 LEU A CA 1
ATOM 3790 C C . LEU A 1 476 ? -1.915 -3.556 22.456 1.00 97.50 476 LEU A C 1
ATOM 3792 O O . LEU A 1 476 ? -2.782 -4.403 22.263 1.00 97.50 476 LEU A O 1
ATOM 3796 N N . GLY A 1 477 ? -0.717 -3.865 22.960 1.00 96.06 477 GLY A N 1
ATOM 3797 C CA . GLY A 1 477 ? -0.362 -5.203 23.445 1.00 96.06 477 GLY A CA 1
ATOM 3798 C C . GLY A 1 477 ? -0.906 -5.503 24.844 1.00 96.06 477 GLY A C 1
ATOM 3799 O O . GLY A 1 477 ? -1.192 -6.659 25.146 1.00 96.06 477 GLY A O 1
ATOM 3800 N N . ASP A 1 478 ? -1.075 -4.463 25.663 1.00 95.50 478 ASP A N 1
ATOM 3801 C CA . ASP A 1 478 ? -1.633 -4.530 27.017 1.00 95.50 478 ASP A CA 1
ATOM 3802 C C . ASP A 1 478 ? -3.175 -4.366 27.034 1.00 95.50 478 ASP A C 1
ATOM 3804 O O . ASP A 1 478 ? -3.819 -4.654 28.044 1.00 95.50 478 ASP A O 1
ATOM 3808 N N . ALA A 1 479 ? -3.784 -3.905 25.933 1.00 94.62 479 ALA A N 1
ATOM 3809 C CA . ALA A 1 479 ? -5.227 -3.691 25.810 1.00 94.62 479 ALA A CA 1
ATOM 3810 C C . ALA A 1 479 ? -6.032 -4.997 25.645 1.00 94.62 479 ALA A C 1
ATOM 3812 O O . ALA A 1 479 ? -5.629 -5.926 24.945 1.00 94.62 479 ALA A O 1
ATOM 3813 N N . ASP A 1 480 ? -7.241 -5.032 26.218 1.00 92.69 480 ASP A N 1
ATOM 3814 C CA . ASP A 1 480 ? -8.213 -6.098 25.950 1.00 92.69 480 ASP A CA 1
ATOM 3815 C C . ASP A 1 480 ? -8.648 -6.061 24.475 1.00 92.69 480 ASP A C 1
ATOM 3817 O O . ASP A 1 480 ? -9.174 -5.052 23.999 1.00 92.69 480 ASP A O 1
ATOM 3821 N N . GLN A 1 481 ? -8.476 -7.179 23.763 1.00 90.62 481 GLN A N 1
ATOM 3822 C CA . GLN A 1 481 ? -8.831 -7.325 22.348 1.00 90.62 481 GLN A CA 1
ATOM 3823 C C . GLN A 1 481 ? -10.316 -7.041 22.059 1.00 90.62 481 GLN A C 1
ATOM 3825 O O . GLN A 1 481 ? -10.641 -6.615 20.951 1.00 90.62 481 GLN A O 1
ATOM 3830 N N . HIS A 1 482 ? -11.219 -7.200 23.035 1.00 91.12 482 HIS A N 1
ATOM 3831 C CA . HIS A 1 482 ? -12.633 -6.828 22.878 1.00 91.12 482 HIS A CA 1
ATOM 3832 C C . HIS A 1 482 ? -12.836 -5.310 22.737 1.00 91.12 482 HIS A C 1
ATOM 3834 O O . HIS A 1 482 ? -13.792 -4.877 22.091 1.00 91.12 482 HIS A O 1
ATOM 3840 N N . ASN A 1 483 ? -11.907 -4.512 23.273 1.00 95.69 483 ASN A N 1
ATOM 3841 C CA . ASN A 1 483 ? -11.889 -3.052 23.184 1.00 95.69 483 ASN A CA 1
ATOM 3842 C C . ASN A 1 483 ? -11.047 -2.543 21.996 1.00 95.69 483 ASN A C 1
ATOM 3844 O O . ASN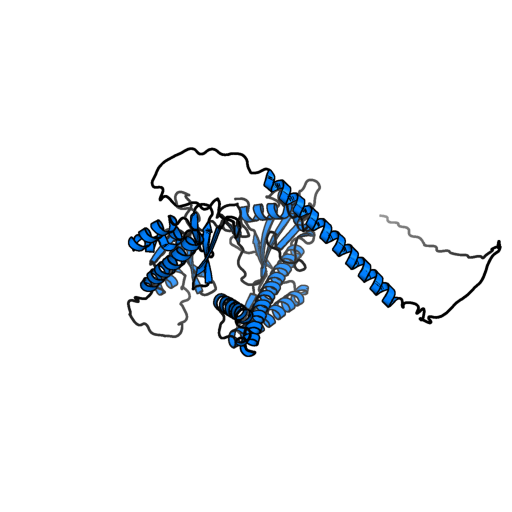 A 1 483 ? -10.815 -1.339 21.883 1.00 95.69 483 ASN A O 1
ATOM 3848 N N . ILE A 1 484 ? -10.603 -3.427 21.090 1.00 97.69 484 ILE A N 1
ATOM 3849 C CA . ILE A 1 484 ? -9.857 -3.066 19.878 1.00 97.69 484 ILE A CA 1
ATOM 3850 C C . ILE A 1 484 ? -10.765 -3.152 18.643 1.00 97.69 484 ILE A C 1
ATOM 3852 O O . ILE A 1 484 ? -11.273 -4.210 18.263 1.00 97.69 484 ILE A O 1
ATOM 3856 N N . LYS A 1 485 ? -10.914 -2.019 17.956 1.00 98.12 485 LYS A N 1
ATOM 3857 C CA . LYS A 1 485 ? -11.535 -1.895 16.635 1.00 98.12 485 LYS A CA 1
ATOM 3858 C C . LYS A 1 485 ? -10.454 -1.782 15.569 1.00 98.12 485 LYS A C 1
ATOM 3860 O O . LYS A 1 485 ? -9.923 -0.700 15.340 1.00 98.12 485 LYS A O 1
ATOM 3865 N N . TYR A 1 486 ? -10.136 -2.891 14.906 1.00 98.25 486 TYR A N 1
ATOM 3866 C CA . TYR A 1 486 ? -9.228 -2.890 13.757 1.00 98.25 486 TYR A CA 1
ATOM 3867 C C . TYR A 1 486 ? -10.038 -2.685 12.471 1.00 98.25 486 TYR A C 1
ATOM 3869 O O . TYR A 1 486 ? -10.937 -3.471 12.177 1.00 98.25 486 TYR A O 1
ATOM 3877 N N . LEU A 1 487 ? -9.771 -1.611 11.730 1.00 98.50 487 LEU A N 1
ATOM 3878 C CA . LEU A 1 487 ? -10.592 -1.150 10.610 1.00 98.50 487 LEU A CA 1
ATOM 3879 C C . LEU A 1 487 ? -9.801 -1.088 9.301 1.00 98.50 487 LEU A C 1
ATOM 3881 O O . LEU A 1 487 ? -8.674 -0.605 9.271 1.00 98.50 487 LEU A O 1
ATOM 3885 N N . GLU A 1 488 ? -10.436 -1.460 8.194 1.00 98.06 488 GLU A N 1
ATOM 3886 C CA . GLU A 1 488 ? -10.086 -0.942 6.873 1.00 98.06 488 GLU A CA 1
ATOM 3887 C C . GLU A 1 488 ? -10.861 0.358 6.656 1.00 98.06 488 GLU A C 1
ATOM 3889 O O . GLU A 1 488 ? -12.095 0.346 6.705 1.00 98.06 488 GLU A O 1
ATOM 3894 N N . VAL A 1 489 ? -10.164 1.463 6.377 1.00 98.25 489 VAL A N 1
ATOM 3895 C CA . VAL A 1 489 ? -10.796 2.706 5.913 1.00 98.25 489 VAL A CA 1
ATOM 3896 C C . VAL A 1 489 ? -10.276 3.042 4.525 1.00 98.25 489 VAL A C 1
ATOM 3898 O O . VAL A 1 489 ? -9.086 3.283 4.308 1.00 98.25 489 VAL A O 1
ATOM 3901 N N . ARG A 1 490 ? -11.193 3.060 3.559 1.00 97.44 490 ARG A N 1
ATOM 3902 C CA . ARG A 1 490 ? -10.895 3.221 2.140 1.00 97.44 490 ARG A CA 1
ATOM 3903 C C . ARG A 1 490 ? -11.510 4.499 1.590 1.00 97.44 490 ARG A C 1
ATOM 3905 O O . ARG A 1 490 ? -12.698 4.736 1.773 1.00 97.44 490 ARG A O 1
ATOM 3912 N N . ALA A 1 491 ? -10.717 5.270 0.851 1.00 97.12 491 ALA A N 1
ATOM 3913 C CA . ALA A 1 491 ? -11.143 6.429 0.067 1.00 97.12 491 ALA A CA 1
ATOM 3914 C C . ALA A 1 491 ? -11.203 6.030 -1.420 1.00 97.12 491 ALA A C 1
ATOM 3916 O O . ALA A 1 491 ? -10.186 6.140 -2.112 1.00 97.12 491 ALA A O 1
ATOM 3917 N N . PRO A 1 492 ? -12.321 5.481 -1.935 1.00 95.00 492 PRO A N 1
ATOM 3918 C CA . PRO A 1 492 ? -12.343 4.890 -3.264 1.00 95.00 492 PRO A CA 1
ATOM 3919 C C . PRO A 1 492 ? -12.320 5.990 -4.325 1.00 95.00 492 PRO A C 1
ATOM 3921 O O . PRO A 1 492 ? -13.014 6.997 -4.205 1.00 95.00 492 PRO A O 1
ATOM 3924 N N . ILE A 1 493 ? -11.562 5.761 -5.391 1.00 93.12 493 ILE A N 1
ATOM 3925 C CA . ILE A 1 493 ? -11.465 6.653 -6.546 1.00 93.12 493 ILE A CA 1
ATOM 3926 C C . ILE A 1 493 ? -12.070 5.904 -7.731 1.00 93.12 493 ILE A C 1
ATOM 3928 O O . ILE A 1 493 ? -11.704 4.752 -7.974 1.00 93.12 493 ILE A O 1
ATOM 3932 N N . LYS A 1 494 ? -12.983 6.543 -8.458 1.00 91.12 494 LYS A N 1
ATOM 3933 C CA . LYS A 1 494 ? -13.487 6.065 -9.751 1.00 91.12 494 LYS A CA 1
ATOM 3934 C C . LYS A 1 494 ? -13.204 7.096 -10.826 1.00 91.12 494 LYS A C 1
ATOM 3936 O O . LYS A 1 494 ? -13.084 8.273 -10.523 1.00 91.12 494 LYS A O 1
ATOM 3941 N N . THR A 1 495 ? -13.154 6.653 -12.071 1.00 87.62 495 THR A N 1
ATOM 3942 C CA . THR A 1 495 ? -13.149 7.547 -13.228 1.00 87.62 495 THR A CA 1
ATOM 3943 C C . THR A 1 495 ? -14.591 7.809 -13.662 1.00 87.62 495 THR A C 1
ATOM 3945 O O . THR A 1 495 ? -15.395 6.874 -13.707 1.00 87.62 495 THR A O 1
ATOM 3948 N N . ASP A 1 496 ? -14.936 9.065 -13.939 1.00 85.12 496 ASP A N 1
ATOM 3949 C CA . ASP A 1 496 ? -16.236 9.441 -14.496 1.00 85.12 496 ASP A CA 1
ATOM 3950 C C . ASP A 1 496 ? -16.322 9.170 -16.012 1.00 85.12 496 ASP A C 1
ATOM 3952 O O . ASP A 1 496 ? -15.369 8.715 -16.647 1.00 85.12 496 ASP A O 1
ATOM 3956 N N . SER A 1 497 ? -17.481 9.440 -16.619 1.00 80.81 497 SER A N 1
ATOM 3957 C CA . SER A 1 497 ? -17.696 9.260 -18.064 1.00 80.81 497 SER A CA 1
ATOM 3958 C C . SER A 1 497 ? -16.828 10.160 -18.952 1.00 80.81 497 SER A C 1
ATOM 3960 O O . SER A 1 497 ? -16.754 9.925 -20.156 1.00 80.81 497 SER A O 1
ATOM 3962 N N . SER A 1 498 ? -16.210 11.192 -18.378 1.00 79.38 498 SER A N 1
ATOM 3963 C CA . SER A 1 498 ? -15.368 12.176 -19.060 1.00 79.38 498 SER A CA 1
ATOM 3964 C C . SER A 1 498 ? -13.872 11.890 -18.883 1.00 79.38 498 SER A C 1
ATOM 3966 O O . SER A 1 498 ? -13.053 12.580 -19.484 1.00 79.38 498 SER A O 1
ATOM 3968 N N . GLY A 1 499 ? -13.506 10.875 -18.092 1.00 79.00 499 GLY A N 1
ATOM 3969 C CA . GLY A 1 499 ? -12.119 10.496 -17.828 1.00 79.00 499 GLY A CA 1
ATOM 3970 C C . GLY A 1 499 ? -11.510 11.105 -16.560 1.00 79.00 499 GLY A C 1
ATOM 3971 O O . GLY A 1 499 ? -10.356 10.799 -16.262 1.00 79.00 499 GLY A O 1
ATOM 3972 N N . ASN A 1 500 ? -12.248 11.913 -15.792 1.00 83.88 500 ASN A N 1
ATOM 3973 C CA . ASN A 1 500 ? -11.720 12.545 -14.577 1.00 83.88 500 ASN A CA 1
ATOM 3974 C C . ASN A 1 500 ? -11.832 11.599 -13.381 1.00 83.88 500 ASN A C 1
ATOM 3976 O O . ASN A 1 500 ? -12.815 10.858 -13.267 1.00 83.88 500 ASN A O 1
ATOM 3980 N N . ALA A 1 501 ? -10.877 11.637 -12.451 1.00 89.81 501 ALA A N 1
ATOM 3981 C CA . ALA A 1 501 ? -11.051 10.934 -11.191 1.00 89.81 501 ALA A CA 1
ATOM 3982 C C . ALA A 1 501 ? -12.069 11.652 -10.293 1.00 89.81 501 ALA A C 1
ATOM 3984 O O . ALA A 1 501 ? -12.102 12.874 -10.188 1.00 89.81 501 ALA A O 1
ATOM 3985 N N . GLN A 1 502 ? -12.882 10.865 -9.598 1.00 92.12 502 GLN A N 1
ATOM 3986 C CA . GLN A 1 502 ? -13.823 11.319 -8.589 1.00 92.12 502 GLN A CA 1
ATOM 3987 C C . GLN A 1 502 ? -13.721 10.416 -7.364 1.00 92.12 502 GLN A C 1
ATOM 3989 O O . GLN A 1 502 ? -13.786 9.182 -7.457 1.00 92.12 502 GLN A O 1
ATOM 3994 N N . LEU A 1 503 ? -13.598 11.035 -6.193 1.00 93.69 503 LEU A N 1
ATOM 3995 C CA . LEU A 1 503 ? -13.733 10.326 -4.929 1.00 93.69 503 LEU A CA 1
ATOM 3996 C C . LEU A 1 503 ? -15.178 9.861 -4.734 1.00 93.69 503 LEU A C 1
ATOM 3998 O O . LEU A 1 503 ? -16.137 10.499 -5.163 1.00 93.69 503 LEU A O 1
ATOM 4002 N N . GLN A 1 504 ? -15.321 8.699 -4.116 1.00 94.81 504 GLN A N 1
ATOM 4003 C CA . GLN A 1 504 ? -16.598 8.120 -3.718 1.00 94.81 504 GLN A CA 1
ATOM 4004 C C . GLN A 1 504 ? -16.782 8.275 -2.203 1.00 94.81 504 GLN A C 1
ATOM 4006 O O . GLN A 1 504 ? -15.851 8.676 -1.501 1.00 94.81 504 GLN A O 1
ATOM 4011 N N . ASP A 1 505 ? -17.954 7.893 -1.688 1.00 96.94 505 ASP A N 1
ATOM 4012 C CA . ASP A 1 505 ? -18.150 7.723 -0.245 1.00 96.94 505 ASP A CA 1
ATOM 4013 C C . ASP A 1 505 ? -17.029 6.851 0.347 1.00 96.94 505 ASP A C 1
ATOM 4015 O O . ASP A 1 505 ? -16.695 5.787 -0.193 1.00 96.94 505 ASP A O 1
ATOM 4019 N N . ILE A 1 506 ? -16.472 7.306 1.468 1.00 97.81 506 ILE A N 1
ATOM 4020 C CA . ILE A 1 506 ? -15.472 6.586 2.252 1.00 97.81 506 ILE A CA 1
ATOM 4021 C C . ILE A 1 506 ? -16.111 5.284 2.733 1.00 97.81 506 ILE A C 1
ATOM 4023 O O . ILE A 1 506 ? -17.234 5.287 3.235 1.00 97.81 506 ILE A O 1
ATOM 4027 N N . GLN A 1 507 ? -15.404 4.172 2.562 1.00 97.75 507 GLN A N 1
ATOM 4028 C CA . GLN A 1 507 ? -15.871 2.841 2.939 1.00 97.75 507 GLN A CA 1
ATOM 4029 C C . GLN A 1 507 ? -15.110 2.372 4.171 1.00 97.75 507 GLN A C 1
ATOM 4031 O O . GLN A 1 507 ? -13.881 2.427 4.190 1.00 97.75 507 GLN A O 1
ATOM 4036 N N . ILE A 1 508 ? -15.836 1.889 5.173 1.00 98.31 508 ILE A N 1
ATOM 4037 C CA . ILE A 1 508 ? -15.276 1.386 6.422 1.00 98.31 508 ILE A CA 1
ATOM 4038 C C . ILE A 1 508 ? -15.711 -0.067 6.608 1.00 98.31 508 ILE A C 1
ATOM 4040 O O . ILE A 1 508 ? -16.889 -0.396 6.450 1.00 98.31 508 ILE A O 1
ATOM 4044 N N . LYS A 1 509 ? -14.763 -0.941 6.950 1.00 97.38 509 LYS A N 1
ATOM 4045 C CA . LYS A 1 509 ? -15.032 -2.324 7.365 1.00 97.38 509 LYS A CA 1
ATOM 4046 C C . LYS A 1 509 ? -14.255 -2.650 8.630 1.00 97.38 509 LYS A C 1
ATOM 4048 O O . LYS A 1 509 ? -13.080 -2.319 8.726 1.00 97.38 509 LYS A O 1
ATOM 4053 N N . GLU A 1 510 ? -14.891 -3.328 9.580 1.00 97.69 510 GLU A N 1
ATOM 4054 C CA . GLU A 1 510 ? -14.220 -3.814 10.788 1.00 97.69 510 GLU A CA 1
ATOM 4055 C C . GLU A 1 510 ? -13.680 -5.227 10.547 1.00 97.69 510 GLU A C 1
ATOM 4057 O O . GLU A 1 510 ? -14.428 -6.146 10.194 1.00 97.69 510 GLU A O 1
ATOM 4062 N N . PHE A 1 511 ? -12.369 -5.386 10.713 1.00 97.00 511 PHE A N 1
ATOM 4063 C CA . PHE A 1 511 ? -11.699 -6.673 10.672 1.00 97.00 511 PHE A CA 1
ATOM 4064 C C . PHE A 1 511 ? -12.091 -7.522 11.883 1.00 97.00 511 PHE A C 1
ATOM 4066 O O . PHE A 1 511 ? -12.333 -7.021 12.984 1.00 97.00 511 PHE A O 1
ATOM 4073 N N . ASP A 1 512 ? -12.136 -8.831 11.679 1.00 93.00 512 ASP A N 1
ATOM 4074 C CA . ASP A 1 512 ? -12.298 -9.802 12.747 1.00 93.00 512 ASP A CA 1
ATOM 4075 C C . ASP A 1 512 ? -10.936 -10.385 13.133 1.00 93.00 512 ASP A C 1
ATOM 4077 O O . ASP A 1 512 ? -10.325 -11.130 12.361 1.00 93.00 512 ASP A O 1
ATOM 4081 N N . ILE A 1 513 ? -10.499 -10.023 14.340 1.00 92.50 513 ILE A N 1
ATOM 4082 C CA . ILE A 1 513 ? -9.292 -10.513 15.017 1.00 92.50 513 ILE A CA 1
ATOM 4083 C C . ILE A 1 513 ? -9.616 -11.382 16.243 1.00 92.50 513 ILE A C 1
ATOM 4085 O O . ILE A 1 513 ? -8.722 -11.682 17.028 1.00 92.50 513 ILE A O 1
ATOM 4089 N N . SER A 1 514 ? -10.882 -11.773 16.437 1.00 82.25 514 SER A N 1
ATOM 4090 C CA . SER A 1 514 ? -11.268 -12.627 17.569 1.00 82.25 514 SER A CA 1
ATOM 4091 C C . SER A 1 514 ? -10.813 -14.078 17.373 1.00 82.25 514 SER A C 1
ATOM 4093 O O . SER A 1 514 ? -10.286 -14.685 18.308 1.00 82.25 514 SER A O 1
ATOM 4095 N N . ASN A 1 515 ? -10.927 -14.582 16.140 1.00 57.66 515 ASN A N 1
ATOM 4096 C CA . ASN A 1 515 ? -10.530 -15.926 15.705 1.00 57.66 515 ASN A CA 1
ATOM 4097 C C . ASN A 1 515 ? -9.000 -16.073 15.571 1.00 57.66 515 ASN A C 1
ATOM 4099 O O . ASN A 1 515 ? -8.427 -15.496 14.622 1.00 57.66 515 ASN A O 1
#

Sequence (515 aa):
LTDKSPEVDNNTSKPKNLTDKSPEVDNNTSKPKNLTDNDDHRNKQLTPERKAELEQKLENRTLTKQESKELDRDRRISEKQNQNNTKSSTPQKTNQDSNERTHHRDQPEIEPGIVAKEKTGDGHEIKVLKDGRVVRCSDCGEIRNKYEDQLKEKPELKKRLDEIEKIPDANEKAKQAQGLEQELQAAAKKRTVEPDSTEEDNSSPSKKPKDWNGSKEAESRGYLEAEPGYVWVLDQNGNLRYDRLSKVDSDGKPVPQLAYDPKTNEFVKVNTNVIPASYKSADSEKMKIPEDKKPDYEKLLDARDDATSRRDKLSKELGSTDNKELKARREDLEKLKKENPDKFTKEKQAELDKINERSRTLSEINEQSRKLGEKASESYVKSKYPEAELVYGGPNANSQSGDFDQVWRVPAKNPGESDTWIVIEAKGGSGSLGTRKVNEGTEKAQQGSKRYFEEIVNIMSKNQSSKAAKTAGRELGDADQHNIKYLEVRAPIKTDSSGNAQLQDIQIKEFDISN

Organism: NCBI:txid1710894